Protein AF-0000000082836241 (afdb_homodimer)

Organism: NCBI:txid1287738

Foldseek 3Di:
DPPPDAAFEAEEEECDCPFPLNVLLQVLLQVQQVVVRYHYDDDNCVDPVCLVVPQVSLGQEYEHEADPPPPSSVVSRLVSVHHYEYEADDDPDDSWEYEYAQLLVLLLVVLVVCVVVPWQEEEEEFEPGPSRVSSVVSNVVNNVVSNGHHPYYFYQPDQRALVSLLVRLVVRVVSVDQGQEYEYAELSNQLSNCVVCVVVVHDFNVRYAYEYEYQCPCQVSDVQGHWYKYHDSSVSSNVSSVVSVCVSVVVDGIYHYHYGDIDTDDTRRD/DPPPDAAFEAEEAECDCPFPLNVLLQVLLQVQQVVVRYHYDDDNCVDPVCLVVVQVSLGQEYEHEADPPPPSSVVSRLVSVHHYEYEADDDPDDSWEYEYAQLLVLLLVVLVVCVVVPWQEEEEEFEPGPSRVSSLVSNVVNNVVSNGHHPYYFYQPDQRALVSLLVRLVVRVVSVDQGQEYEYEELSNQLSNCVVCVVVVHDFNVRYAYEYEYQCPDQQSDVQGHWYKYHDSSVSSNVSSVVSVCVSVVVDGIYHYHYGDIDTDDTRRD

Nearest PDB structures (foldseek):
  1efa-assembly2_C  TM=8.550E-01  e=1.104E-16  Escherichia coli
  1efa-assembly1_B  TM=8.455E-01  e=3.566E-16  Escherichia coli
  2pe5-assembly2_C-2  TM=8.543E-01  e=1.545E-15  Escherichia coli
  4rk1-assembly1_A  TM=8.478E-01  e=1.638E-15  Enterococcus faecium DO
  2o20-assembly3_E  TM=8.228E-01  e=1.545E-15  Lactococcus lactis

Solvent-accessible surface area (backbone atoms only — not comparable to full-atom values): 26928 Å² total; per-residue (Å²): 125,87,74,70,77,64,52,42,42,24,38,37,37,38,91,53,53,47,42,63,48,50,11,31,14,48,41,33,17,24,58,56,29,33,88,78,38,32,30,32,35,36,33,58,52,78,39,74,88,44,50,76,43,50,65,66,53,58,43,65,28,35,44,30,50,43,73,74,74,52,64,67,58,41,51,56,56,58,68,63,74,50,56,36,41,37,22,50,45,79,61,97,73,71,92,34,23,39,42,24,42,63,34,33,56,54,14,29,50,52,28,52,49,37,52,75,72,66,49,49,32,29,31,38,41,29,38,64,44,76,56,29,41,34,19,49,50,21,20,54,56,38,23,55,77,72,69,36,41,75,70,44,81,39,76,27,75,62,62,88,42,41,46,38,14,36,52,41,44,51,53,52,57,67,65,71,61,80,54,44,28,34,42,18,55,28,47,46,36,31,50,19,37,54,52,52,33,48,76,67,72,40,45,69,29,85,57,35,18,41,36,26,23,27,41,78,69,68,41,46,70,33,89,77,24,35,16,24,35,29,37,54,26,38,56,52,14,34,51,49,25,49,50,52,51,31,41,75,70,65,75,37,71,84,54,44,78,44,71,54,72,72,47,76,45,85,41,48,16,88,126,86,73,70,77,62,51,41,41,26,37,37,38,38,91,52,52,47,42,64,48,49,12,31,15,49,41,32,16,23,59,55,29,33,87,77,40,31,30,31,36,37,34,57,50,77,38,73,89,42,50,77,43,51,65,65,54,58,43,67,28,34,44,30,50,42,71,75,75,52,64,67,58,41,51,57,57,57,72,63,74,49,57,35,39,39,21,51,45,79,61,98,73,71,91,32,24,39,44,25,41,64,34,33,55,53,14,30,50,52,31,50,51,38,53,75,72,64,47,48,32,28,31,38,41,30,38,66,44,75,58,28,41,33,19,48,51,20,21,55,55,38,22,54,75,71,68,35,42,76,70,43,78,39,76,29,76,62,63,87,42,40,48,40,15,36,52,40,42,51,54,51,58,67,65,72,62,80,52,44,29,35,42,19,56,28,46,45,37,32,51,19,38,54,53,51,32,47,76,67,72,40,46,70,29,85,56,34,18,40,36,27,22,32,42,76,68,69,48,50,69,34,92,78,25,36,16,26,35,29,34,49,25,39,56,52,14,34,51,50,26,49,48,50,50,32,41,75,69,64,76,36,71,85,55,45,77,45,71,54,72,70,47,77,43,86,42,48,17,88

Secondary structure (DSSP, 8-state):
----PPPEEEEEE-S-SSSHHHHHHHHHHHHHHGGGTEEEEES-TTSGGGGGGHHHH--SEEEEES----HHHHHHHHHT-S-EEEEES--SS-SSEEEEE-HHHHHHHHHHHHHHHT--EEEEEEESSHHHHHHHHHHHHHHHHTT-EEEEEEEES--SSHHHHHHHHHHHHHT----SEEEESSHHHHHHHHHHHHHTTPPTTTT-EEEEEESBS--TTSTT--EEEE-BHHHHHHHHHHHHHHHHTTSS-TT-EEEEPPEEE--TT-/----PPPEEEEEE-S-SSSHHHHHHHHHHHHHHGGGTEEEEES-TTSGGGGGGHHHH--SEEEEES----HHHHHHHHHT-S-EEEEES--SS-SSEEEEE-HHHHHHHHHHHHHHHT--EEEEEEESSHHHHHHHHHHHHHHHHTT-EEEEEEEES--SSHHHHHHHHHHHHHT----SEEEESSHHHHHHHHHHHHHTTPPTTTT-EEEEEESBS--TTSTT--EEEE-BHHHHHHHHHHHHHHHHTTSS-TT-EEEEPPEEE--TT-

pLDDT: mean 90.26, std 10.08, range [40.22, 98.69]

Sequence (540 aa):
MSTQPLPRPIALIAPRLDAGPAARAVQACAERLAPAGYYLAAAPWRDAALLPLLTPLAPAAALVIGPLDDPQLRAAVAALEIPVVETWSPPAAPLDSLITVDNAEAGRQAARHFAEKGHARIACVSADTPWERARREGFIGSAAALGLDLVADIVQPEAQQLNDGRMAFLRLLATNTIFDAVFCTSDVLAAATVSEAHNRDLQVPQDLAVLGFTEDGSAPQWVQGLTTLGLDAAELGRRAGQLLLDRLDGEQPAGTRLTLDIVFDARLSTMSTQPLPRPIALIAPRLDAGPAARAVQACAERLAPAGYYLAAAPWRDAALLPLLTPLAPAAALVIGPLDDPQLRAAVAALEIPVVETWSPPAAPLDSLITVDNAEAGRQAARHFAEKGHARIACVSADTPWERARREGFIGSAAALGLDLVADIVQPEAQQLNDGRMAFLRLLATNTIFDAVFCTSDVLAAATVSEAHNRDLQVPQDLAVLGFTEDGSAPQWVQGLTTLGLDAAELGRRAGQLLLDRLDGEQPAGTRLTLDIVFDARLST

InterPro domains:
  IPR028082 Periplasmic binding protein-like I [SSF53822] (10-260)
  IPR046335 Transcriptional regulator LacI/GalR-like, sensor domain [PF13377] (111-260)

Structure (mmCIF, N/CA/C/O backbone):
data_AF-0000000082836241-model_v1
#
loop_
_entity.id
_entity.type
_entity.pdbx_description
1 polymer 'HTH-type transcriptional repressor PurR'
#
loop_
_atom_site.group_PDB
_atom_site.id
_atom_site.type_symbol
_atom_site.label_atom_id
_atom_site.label_alt_id
_atom_site.label_comp_id
_atom_site.label_asym_id
_atom_site.label_entity_id
_atom_site.label_seq_id
_atom_site.pdbx_PDB_ins_code
_atom_site.Cartn_x
_atom_site.Cartn_y
_atom_site.Cartn_z
_atom_site.occupancy
_atom_site.B_iso_or_equiv
_atom_site.auth_seq_id
_atom_site.auth_comp_id
_atom_site.auth_asym_id
_atom_site.auth_atom_id
_atom_site.pdbx_PDB_model_num
ATOM 1 N N . MET A 1 1 ? 4.219 42.312 -0.142 1 40.22 1 MET A N 1
ATOM 2 C CA . MET A 1 1 ? 4.68 40.969 0.185 1 40.22 1 MET A CA 1
ATOM 3 C C . MET A 1 1 ? 3.57 39.969 -0.046 1 40.22 1 MET A C 1
ATOM 5 O O . MET A 1 1 ? 2.539 40 0.626 1 40.22 1 MET A O 1
ATOM 9 N N . SER A 1 2 ? 3.25 39.562 -1.221 1 45.84 2 SER A N 1
ATOM 10 C CA . SER A 1 2 ? 2.082 38.75 -1.555 1 45.84 2 SER A CA 1
ATOM 11 C C . SER A 1 2 ? 1.945 37.562 -0.613 1 45.84 2 SER A C 1
ATOM 13 O O . SER A 1 2 ? 2.834 36.688 -0.547 1 45.84 2 SER A O 1
ATOM 15 N N . THR A 1 3 ? 1.389 37.688 0.482 1 52.72 3 THR A N 1
ATOM 16 C CA . THR A 1 3 ? 1.298 36.781 1.611 1 52.72 3 THR A CA 1
ATOM 17 C C . THR A 1 3 ? 0.789 35.406 1.158 1 52.72 3 THR A C 1
ATOM 19 O O . THR A 1 3 ? -0.332 35.281 0.657 1 52.72 3 THR A O 1
ATOM 22 N N . GLN A 1 4 ? 1.6 34.594 0.616 1 60.44 4 GLN A N 1
ATOM 23 C CA . GLN A 1 4 ? 1.17 33.25 0.219 1 60.44 4 GLN A CA 1
ATOM 24 C C . GLN A 1 4 ? 0.345 32.594 1.319 1 60.44 4 GLN A C 1
ATOM 26 O O . GLN A 1 4 ? 0.686 32.688 2.5 1 60.44 4 GLN A O 1
ATOM 31 N N . PRO A 1 5 ? -0.869 32.281 0.927 1 75.31 5 PRO A N 1
ATOM 32 C CA . PRO A 1 5 ? -1.75 31.672 1.931 1 75.31 5 PRO A CA 1
ATOM 33 C C . PRO A 1 5 ? -1.101 30.5 2.654 1 75.31 5 PRO A C 1
ATOM 35 O O . PRO A 1 5 ? -0.256 29.797 2.08 1 75.31 5 PRO A O 1
ATOM 38 N N . LEU A 1 6 ? -1.219 30.438 3.963 1 89.81 6 LEU A N 1
ATOM 39 C CA . LEU A 1 6 ? -0.736 29.359 4.824 1 89.81 6 LEU A CA 1
ATOM 40 C C . LEU A 1 6 ? -1.425 28.047 4.488 1 89.81 6 LEU A C 1
ATOM 42 O O . LEU A 1 6 ? -2.646 28 4.332 1 89.81 6 LEU A O 1
ATOM 46 N N . PRO A 1 7 ? -0.619 27.062 4.18 1 95.44 7 PRO A N 1
ATOM 47 C CA . PRO A 1 7 ? -1.262 25.766 3.963 1 95.44 7 PRO A CA 1
ATOM 48 C C . PRO A 1 7 ? -2.094 25.312 5.16 1 95.44 7 PRO A C 1
ATOM 50 O O . PRO A 1 7 ? -1.736 25.594 6.305 1 95.44 7 PRO A O 1
ATOM 53 N N . ARG A 1 8 ? -3.221 24.719 4.938 1 97.12 8 ARG A N 1
ATOM 54 C CA . ARG A 1 8 ? -4.141 24.312 5.992 1 97.12 8 ARG A CA 1
ATOM 55 C C . ARG A 1 8 ? -4.312 22.797 6.004 1 97.12 8 ARG A C 1
ATOM 57 O O . ARG A 1 8 ? -4.32 22.156 4.949 1 97.12 8 ARG A O 1
ATOM 64 N N . PRO A 1 9 ? -4.5 22.219 7.148 1 98 9 PRO A N 1
ATOM 65 C CA . PRO A 1 9 ? -4.602 20.766 7.266 1 98 9 PRO A CA 1
ATOM 66 C C . PRO A 1 9 ? -6.02 20.25 7.016 1 98 9 PRO A C 1
ATOM 68 O O . PRO A 1 9 ? -6.992 20.922 7.383 1 98 9 PRO A O 1
ATOM 71 N N . ILE A 1 10 ? -6.113 19.172 6.395 1 98.69 10 ILE A N 1
ATOM 72 C CA . ILE A 1 10 ? -7.289 18.297 6.367 1 98.69 10 ILE A CA 1
ATOM 73 C C . ILE A 1 10 ? -7.02 17.047 7.188 1 98.69 10 ILE A C 1
ATOM 75 O O . ILE A 1 10 ? -6.051 16.328 6.93 1 98.69 10 ILE A O 1
ATOM 79 N N . ALA A 1 11 ? -7.84 16.797 8.211 1 98.31 11 ALA A N 1
ATOM 80 C CA . ALA A 1 11 ? -7.637 15.617 9.039 1 98.31 11 ALA A CA 1
ATOM 81 C C . ALA A 1 11 ? -7.879 14.344 8.234 1 98.31 11 ALA A C 1
ATOM 83 O O . ALA A 1 11 ? -8.945 14.172 7.633 1 98.31 11 ALA A O 1
ATOM 84 N N . LEU A 1 12 ? -6.906 13.477 8.18 1 97.88 12 LEU A N 1
ATOM 85 C CA . LEU A 1 12 ? -7.035 12.18 7.527 1 97.88 12 LEU A CA 1
ATOM 86 C C . LEU A 1 12 ? -7.363 11.094 8.547 1 97.88 12 LEU A C 1
ATOM 88 O O . LEU A 1 12 ? -6.484 10.648 9.289 1 97.88 12 LEU A O 1
ATOM 92 N N . ILE A 1 13 ? -8.57 10.656 8.562 1 96.06 13 ILE A N 1
ATOM 93 C CA . ILE A 1 13 ? -9.031 9.648 9.508 1 96.06 13 ILE A CA 1
ATOM 94 C C . ILE A 1 13 ? -9.188 8.305 8.797 1 96.06 13 ILE A C 1
ATOM 96 O O . ILE A 1 13 ? -10.094 8.141 7.973 1 96.06 13 ILE A O 1
ATOM 100 N N . ALA A 1 14 ? -8.328 7.406 9.086 1 92.5 14 ALA A N 1
ATOM 101 C CA . ALA A 1 14 ? -8.312 6.09 8.453 1 92.5 14 ALA A CA 1
ATOM 102 C C . ALA A 1 14 ? -7.895 5.012 9.445 1 92.5 14 ALA A C 1
ATOM 104 O O . ALA A 1 14 ? -7.117 5.27 10.367 1 92.5 14 ALA A O 1
ATOM 105 N N . PRO A 1 15 ? -8.445 3.787 9.273 1 86.81 15 PRO A N 1
ATOM 106 C CA . PRO A 1 15 ? -7.969 2.703 10.133 1 86.81 15 PRO A CA 1
ATOM 107 C C . PRO A 1 15 ? -6.492 2.383 9.93 1 86.81 15 PRO A C 1
ATOM 109 O O . PRO A 1 15 ? -5.781 2.086 10.891 1 86.81 15 PRO A O 1
ATOM 112 N N . ARG A 1 16 ? -6.109 2.357 8.656 1 85.12 16 ARG A N 1
ATOM 113 C CA . ARG A 1 16 ? -4.723 2.098 8.273 1 85.12 16 ARG A CA 1
ATOM 114 C C . ARG A 1 16 ? -4.332 2.91 7.043 1 85.12 16 ARG A C 1
ATOM 116 O O . ARG A 1 16 ? -5.129 3.055 6.113 1 85.12 16 ARG A O 1
ATOM 123 N N . LEU A 1 17 ? -3.158 3.395 7.129 1 86.38 17 LEU A N 1
ATOM 124 C CA . LEU A 1 17 ? -2.656 4.176 6.004 1 86.38 17 LEU A CA 1
ATOM 125 C C . LEU A 1 17 ? -1.942 3.281 4.996 1 86.38 17 LEU A C 1
ATOM 127 O O . LEU A 1 17 ? -1.737 3.674 3.846 1 86.38 17 LEU A O 1
ATOM 131 N N . ASP A 1 18 ? -1.584 2.068 5.422 1 83.56 18 ASP A N 1
ATOM 132 C CA . ASP A 1 18 ? -0.726 1.239 4.582 1 83.56 18 ASP A CA 1
ATOM 133 C C . ASP A 1 18 ? -1.535 0.159 3.865 1 83.56 18 ASP A C 1
ATOM 135 O O . ASP A 1 18 ? -0.96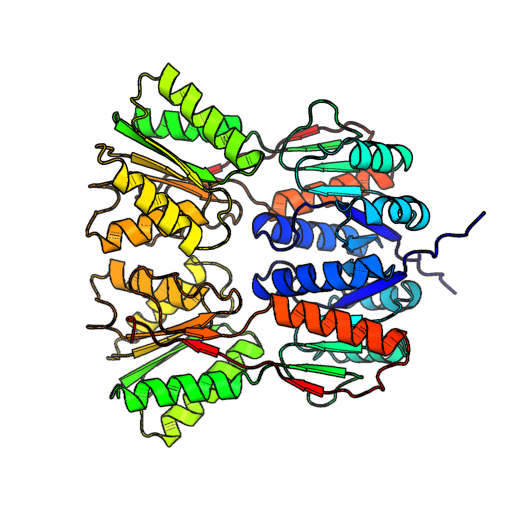6 -0.743 3.248 1 83.56 18 ASP A O 1
ATOM 139 N N . ALA A 1 19 ? -2.855 0.246 4.012 1 81.56 19 ALA A N 1
ATOM 140 C CA . ALA A 1 19 ? -3.68 -0.597 3.15 1 81.56 19 ALA A CA 1
ATOM 141 C C . ALA A 1 19 ? -3.631 -0.116 1.702 1 81.56 19 ALA A C 1
ATOM 143 O O . ALA A 1 19 ? -3.721 1.085 1.438 1 81.56 19 ALA A O 1
ATOM 144 N N . GLY A 1 20 ? -3.473 -0.975 0.785 1 80.88 20 GLY A N 1
ATOM 145 C CA . GLY A 1 20 ? -3.27 -0.642 -0.616 1 80.88 20 GLY A CA 1
ATOM 146 C C . GLY A 1 20 ? -4.285 0.353 -1.146 1 80.88 20 GLY A C 1
ATOM 147 O O . GLY A 1 20 ? -3.918 1.445 -1.586 1 80.88 20 GLY A O 1
ATOM 148 N N . PRO A 1 21 ? -5.555 -0.024 -1.082 1 83.81 21 PRO A N 1
ATOM 149 C CA . PRO A 1 21 ? -6.57 0.882 -1.617 1 83.81 21 PRO A CA 1
ATOM 150 C C . PRO A 1 21 ? -6.629 2.213 -0.871 1 83.81 21 PRO A C 1
ATOM 152 O O . PRO A 1 21 ? -6.844 3.26 -1.485 1 83.81 21 PRO A O 1
ATOM 155 N N . ALA A 1 22 ? -6.457 2.217 0.376 1 87.69 22 ALA A N 1
ATOM 156 C CA . ALA A 1 22 ? -6.465 3.445 1.166 1 87.69 22 ALA A CA 1
ATOM 157 C C . ALA A 1 22 ? -5.316 4.363 0.76 1 87.69 22 ALA A C 1
ATOM 159 O O . ALA A 1 22 ? -5.512 5.566 0.578 1 87.69 22 ALA A O 1
ATOM 160 N N . ALA A 1 23 ? -4.172 3.762 0.657 1 90.25 23 ALA A N 1
ATOM 161 C CA . ALA A 1 23 ? -2.998 4.547 0.283 1 90.25 23 ALA A CA 1
ATOM 162 C C . ALA A 1 23 ? -3.174 5.176 -1.097 1 90.25 23 ALA A C 1
ATOM 164 O O . ALA A 1 23 ? -2.766 6.316 -1.324 1 90.25 23 ALA A O 1
ATOM 165 N N . ARG A 1 24 ? -3.783 4.457 -1.981 1 89.75 24 ARG A N 1
ATOM 166 C CA . ARG A 1 24 ? -4.027 4.969 -3.326 1 89.75 24 ARG A CA 1
ATOM 167 C C . ARG A 1 24 ? -5.008 6.133 -3.299 1 89.75 24 ARG A C 1
ATOM 169 O O . ARG A 1 24 ? -4.812 7.133 -3.992 1 89.75 24 ARG A O 1
ATOM 176 N N . ALA A 1 25 ? -6.035 5.949 -2.559 1 94 25 ALA A N 1
ATOM 177 C CA . ALA A 1 25 ? -7.02 7.023 -2.414 1 94 25 ALA A CA 1
ATOM 178 C C . ALA A 1 25 ? -6.391 8.266 -1.784 1 94 25 ALA A C 1
ATOM 180 O O . ALA A 1 25 ? -6.641 9.383 -2.227 1 94 25 ALA A O 1
ATOM 181 N N . VAL A 1 26 ? -5.586 8.039 -0.804 1 95.56 26 VAL A N 1
ATOM 182 C CA . VAL A 1 26 ? -4.941 9.125 -0.075 1 95.56 26 VAL A CA 1
ATOM 183 C C . VAL A 1 26 ? -3.994 9.883 -1.005 1 95.56 26 VAL A C 1
ATOM 185 O O . VAL A 1 26 ? -3.982 11.117 -1.021 1 95.56 26 VAL A O 1
ATOM 188 N N . GLN A 1 27 ? -3.24 9.125 -1.749 1 94.94 27 GLN A N 1
ATOM 189 C CA . GLN A 1 27 ? -2.326 9.742 -2.705 1 94.94 27 GLN A CA 1
ATOM 190 C C . GLN A 1 27 ? -3.076 10.641 -3.684 1 94.94 27 GLN A C 1
ATOM 192 O O . GLN A 1 27 ? -2.701 11.797 -3.885 1 94.94 27 GLN A O 1
ATOM 197 N N . ALA A 1 28 ? -4.074 10.141 -4.27 1 96.06 28 ALA A N 1
ATOM 198 C CA . ALA A 1 28 ? -4.844 10.875 -5.27 1 96.06 28 ALA A CA 1
ATOM 199 C C . ALA A 1 28 ? -5.535 12.086 -4.648 1 96.06 28 ALA A C 1
ATOM 201 O O . ALA A 1 28 ? -5.586 13.156 -5.254 1 96.06 28 ALA A O 1
ATOM 202 N N . CYS A 1 29 ? -6.03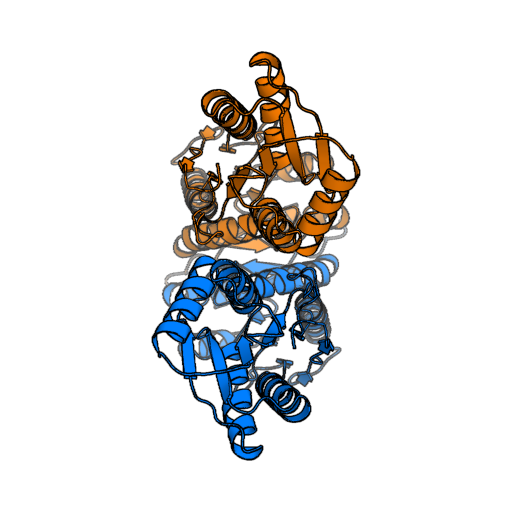1 11.914 -3.477 1 97.69 29 CYS A N 1
ATOM 203 C CA . CYS A 1 29 ? -6.688 13.008 -2.771 1 97.69 29 CYS A CA 1
ATOM 204 C C . CYS A 1 29 ? -5.699 14.133 -2.471 1 97.69 29 CYS A C 1
ATOM 206 O O . CYS A 1 29 ? -6.004 15.305 -2.691 1 97.69 29 CYS A O 1
ATOM 208 N N . ALA A 1 30 ? -4.543 13.766 -1.955 1 97.38 30 ALA A N 1
ATOM 209 C CA . ALA A 1 30 ? -3.508 14.742 -1.639 1 97.38 30 ALA A CA 1
ATOM 210 C C . ALA A 1 30 ? -3.115 15.547 -2.877 1 97.38 30 ALA A C 1
ATOM 212 O O . ALA A 1 30 ? -2.943 16.766 -2.807 1 97.38 30 ALA A O 1
ATOM 213 N N . GLU A 1 31 ? -3.002 14.875 -3.967 1 96.75 31 GLU A N 1
ATOM 214 C CA . GLU A 1 31 ? -2.633 15.523 -5.219 1 96.75 31 GLU A CA 1
ATOM 215 C C . GLU A 1 31 ? -3.695 16.531 -5.652 1 96.75 31 GLU A C 1
ATOM 217 O O . GLU A 1 31 ? -3.371 17.594 -6.195 1 96.75 31 GLU A O 1
ATOM 222 N N . ARG A 1 32 ? -4.875 16.172 -5.375 1 97.31 32 ARG A N 1
ATOM 223 C CA . ARG A 1 32 ? -5.98 17.047 -5.758 1 97.31 32 ARG A CA 1
ATOM 224 C C . ARG A 1 32 ? -6.059 18.266 -4.84 1 97.31 32 ARG A C 1
ATOM 226 O O . ARG A 1 32 ? -6.406 19.359 -5.277 1 97.31 32 ARG A O 1
ATOM 233 N N . LEU A 1 33 ? -5.734 18.156 -3.623 1 97.56 33 LEU A N 1
ATOM 234 C CA . LEU A 1 33 ? -5.93 19.172 -2.596 1 97.56 33 LEU A CA 1
ATOM 235 C C . LEU A 1 33 ? -4.766 20.156 -2.582 1 97.56 33 LEU A C 1
ATOM 237 O O . LEU A 1 33 ? -4.949 21.344 -2.271 1 97.56 33 LEU A O 1
ATOM 241 N N . ALA A 1 34 ? -3.617 19.719 -2.969 1 95.88 34 ALA A N 1
ATOM 242 C CA . ALA A 1 34 ? -2.363 20.422 -2.713 1 95.88 34 ALA A CA 1
ATOM 243 C C . ALA A 1 34 ? -2.332 21.766 -3.434 1 95.88 34 ALA A C 1
ATOM 245 O O . ALA A 1 34 ? -1.993 22.781 -2.834 1 95.88 34 ALA A O 1
ATOM 246 N N . PRO A 1 35 ? -2.713 21.812 -4.742 1 93.81 35 PRO A N 1
ATOM 247 C CA . PRO A 1 35 ? -2.678 23.109 -5.445 1 93.81 35 PRO A CA 1
ATOM 248 C C . PRO A 1 35 ? -3.576 24.156 -4.797 1 93.81 35 PRO A C 1
ATOM 250 O O . PRO A 1 35 ? -3.373 25.359 -5 1 93.81 35 PRO A O 1
ATOM 253 N N . ALA A 1 36 ? -4.551 23.719 -4.02 1 95.56 36 ALA A N 1
ATOM 254 C CA . ALA A 1 36 ? -5.48 24.641 -3.371 1 95.56 36 ALA A CA 1
ATOM 255 C C . ALA A 1 36 ? -4.98 25.031 -1.986 1 95.56 36 ALA A C 1
ATOM 257 O O . ALA A 1 36 ? -5.672 25.75 -1.249 1 95.56 36 ALA A O 1
ATOM 258 N N . GLY A 1 37 ? -3.797 24.547 -1.619 1 95.94 37 GLY A N 1
ATOM 259 C CA . GLY A 1 37 ? -3.16 24.969 -0.386 1 95.94 37 GLY A CA 1
ATOM 260 C C . GLY A 1 37 ? -3.508 24.094 0.804 1 95.94 37 GLY A C 1
ATOM 261 O O . GLY A 1 37 ? -3.369 24.531 1.953 1 95.94 37 GLY A O 1
ATOM 262 N N . TYR A 1 38 ? -4 22.875 0.563 1 97.56 38 TYR A N 1
ATOM 263 C CA . TYR A 1 38 ? -4.344 21.953 1.641 1 97.56 38 TYR A CA 1
ATOM 264 C C . TYR A 1 38 ? -3.404 20.75 1.653 1 97.56 38 TYR A C 1
ATOM 266 O O . TYR A 1 38 ? -2.883 20.359 0.609 1 97.56 38 TYR A O 1
ATOM 274 N N . TYR A 1 39 ? -3.145 20.234 2.795 1 97.88 39 TYR A N 1
ATOM 275 C CA . TYR A 1 39 ? -2.398 19 2.971 1 97.88 39 TYR A CA 1
ATOM 276 C C . TYR A 1 39 ? -3.131 18.047 3.914 1 97.88 39 TYR A C 1
ATOM 278 O O . TYR A 1 39 ? -4.016 18.469 4.66 1 97.88 39 TYR A O 1
ATOM 286 N N . LEU A 1 40 ? -2.809 16.781 3.816 1 98.38 40 LEU A N 1
ATOM 287 C CA . LEU A 1 40 ? -3.438 15.789 4.684 1 98.38 40 LEU A CA 1
ATOM 288 C C . LEU A 1 40 ? -2.637 15.602 5.969 1 98.38 40 LEU A C 1
ATOM 290 O O . LEU A 1 40 ? -1.438 15.32 5.922 1 98.38 40 LEU A O 1
ATOM 294 N N . ALA A 1 41 ? -3.326 15.844 7.09 1 98.31 41 ALA A N 1
ATOM 295 C CA . ALA A 1 41 ? -2.729 15.594 8.398 1 98.31 41 ALA A CA 1
ATOM 296 C C . ALA A 1 41 ? -2.91 14.141 8.82 1 98.31 41 ALA A C 1
ATOM 298 O O . ALA A 1 41 ? -3.971 13.758 9.32 1 98.31 41 ALA A O 1
ATOM 299 N N . ALA A 1 42 ? -1.855 13.375 8.641 1 97.12 42 ALA A N 1
ATOM 300 C CA . ALA A 1 42 ? -1.918 11.938 8.875 1 97.12 42 ALA A CA 1
ATOM 301 C C . ALA A 1 42 ? -1.43 11.586 10.281 1 97.12 42 ALA A C 1
ATOM 303 O O . ALA A 1 42 ? -0.278 11.852 10.625 1 97.12 42 ALA A O 1
ATOM 304 N N . ALA A 1 43 ? -2.236 10.969 11.062 1 94.5 43 ALA A N 1
ATOM 305 C CA . ALA A 1 43 ? -2.002 10.422 12.391 1 94.5 43 ALA A CA 1
ATOM 306 C C . ALA A 1 43 ? -3.023 9.336 12.719 1 94.5 43 ALA A C 1
ATOM 308 O O . ALA A 1 43 ? -4.031 9.188 12.023 1 94.5 43 ALA A O 1
ATOM 309 N N . PRO A 1 44 ? -2.699 8.5 13.633 1 92.94 44 PRO A N 1
ATOM 310 C CA . PRO A 1 44 ? -3.693 7.5 14.031 1 92.94 44 PRO A CA 1
ATOM 311 C C . PRO A 1 44 ? -4.84 8.094 14.844 1 92.94 44 PRO A C 1
ATOM 313 O O . PRO A 1 44 ? -5.039 7.715 16 1 92.94 44 PRO A O 1
ATOM 316 N N . TRP A 1 45 ? -5.66 8.852 14.195 1 91.81 45 TRP A N 1
ATOM 317 C CA . TRP A 1 45 ? -6.699 9.641 14.844 1 91.81 45 TRP A CA 1
ATOM 318 C C . TRP A 1 45 ? -7.754 8.734 15.477 1 91.81 45 TRP A C 1
ATOM 320 O O . TRP A 1 45 ? -8.547 9.18 16.312 1 91.81 45 TRP A O 1
ATOM 330 N N . ARG A 1 46 ? -7.719 7.484 15.086 1 89.69 46 ARG A N 1
ATOM 331 C CA . ARG A 1 46 ? -8.703 6.547 15.617 1 89.69 46 ARG A CA 1
ATOM 332 C C . ARG A 1 46 ? -8.312 6.094 17.031 1 89.69 46 ARG A C 1
ATOM 334 O O . ARG A 1 46 ? -9.125 5.496 17.734 1 89.69 46 ARG A O 1
ATOM 341 N N . ASP A 1 47 ? -7.125 6.418 17.359 1 89.25 47 ASP A N 1
ATOM 342 C CA . ASP A 1 47 ? -6.707 6.188 18.734 1 89.25 47 ASP A CA 1
ATOM 343 C C . ASP A 1 47 ? -7.355 7.199 19.688 1 89.25 47 ASP A C 1
ATOM 345 O O . ASP A 1 47 ? -7.145 8.406 19.547 1 89.25 47 ASP A O 1
ATOM 349 N N . ALA A 1 48 ? -8.008 6.711 20.688 1 89.44 48 ALA A N 1
ATOM 350 C CA . ALA A 1 48 ? -8.734 7.547 21.641 1 89.44 48 ALA A CA 1
ATOM 351 C C . ALA A 1 48 ? -7.801 8.539 22.328 1 89.44 48 ALA A C 1
ATOM 353 O O . ALA A 1 48 ? -8.203 9.664 22.641 1 89.44 48 ALA A O 1
ATOM 354 N N . ALA A 1 49 ? -6.641 8.141 22.469 1 90.19 49 ALA A N 1
ATOM 355 C CA . ALA A 1 49 ? -5.668 8.977 23.172 1 90.19 49 ALA A CA 1
ATOM 356 C C . ALA A 1 49 ? -5.328 10.227 22.359 1 90.19 49 ALA A C 1
ATOM 358 O O . ALA A 1 49 ? -4.785 11.195 22.906 1 90.19 49 ALA A O 1
ATOM 359 N N . LEU A 1 50 ? -5.652 10.227 21.094 1 92.38 50 LEU A N 1
ATOM 360 C CA . LEU A 1 50 ? -5.266 11.328 20.219 1 92.38 50 LEU A CA 1
ATOM 361 C C . LEU A 1 50 ? -6.453 12.25 19.938 1 92.38 50 LEU A C 1
ATOM 363 O O . LEU A 1 50 ? -6.289 13.336 19.375 1 92.38 50 LEU A O 1
ATOM 367 N N . LEU A 1 51 ? -7.621 11.875 20.391 1 91.06 51 LEU A N 1
ATOM 368 C CA . LEU A 1 51 ? -8.852 12.602 20.078 1 91.06 51 LEU A CA 1
ATOM 369 C C . LEU A 1 51 ? -8.766 14.047 20.562 1 91.06 51 LEU A C 1
ATOM 371 O O . LEU A 1 51 ? -9.188 14.969 19.859 1 91.06 51 LEU A O 1
ATOM 375 N N . PRO A 1 52 ? -8.125 14.258 21.703 1 91.06 52 PRO A N 1
ATOM 376 C CA . PRO A 1 52 ? -8.047 15.633 22.203 1 91.06 52 PRO A CA 1
ATOM 377 C C . PRO A 1 52 ? -7.211 16.547 21.312 1 91.06 52 PRO A C 1
ATOM 379 O O . PRO A 1 52 ? -7.297 17.766 21.406 1 91.06 52 PRO A O 1
ATOM 382 N N . LEU A 1 53 ? -6.449 15.984 20.422 1 93.19 53 LEU A N 1
ATOM 383 C CA . LEU A 1 53 ? -5.562 16.766 19.562 1 93.19 53 LEU A CA 1
ATOM 384 C C . LEU A 1 53 ? -6.297 17.266 18.328 1 93.19 53 LEU A C 1
ATOM 386 O O . LEU A 1 53 ? -5.805 18.141 17.609 1 93.19 53 LEU A O 1
ATOM 390 N N . LEU A 1 54 ? -7.438 16.766 18.062 1 94.06 54 LEU A N 1
ATOM 391 C CA . LEU A 1 54 ? -8.148 17.094 16.828 1 94.06 54 LEU A CA 1
ATOM 392 C C . LEU A 1 54 ? -8.617 18.547 16.844 1 94.06 54 LEU A C 1
ATOM 394 O O . LEU A 1 54 ? -8.492 19.266 15.844 1 94.06 54 LEU A O 1
ATOM 398 N N . THR A 1 55 ? -9.117 18.969 17.969 1 93.69 55 THR A N 1
ATOM 399 C CA . THR A 1 55 ? -9.641 20.312 18.078 1 93.69 55 THR A CA 1
ATOM 400 C C . THR A 1 55 ? -8.523 21.344 17.922 1 93.69 55 THR A C 1
ATOM 402 O O . THR A 1 55 ? -8.594 22.234 17.078 1 93.69 55 THR A O 1
ATOM 405 N N . PRO A 1 56 ? -7.441 21.141 18.719 1 94.94 56 PRO A N 1
ATOM 406 C CA . PRO A 1 56 ? -6.344 22.094 18.547 1 94.94 56 PRO A CA 1
ATOM 407 C C . PRO A 1 56 ? -5.727 22.062 17.156 1 94.94 56 PRO A C 1
ATOM 409 O O . PRO A 1 56 ? -5.156 23.047 16.688 1 94.94 56 PRO A O 1
ATOM 412 N N . LEU A 1 57 ? -5.746 20.938 16.438 1 95.12 57 LEU A N 1
ATOM 413 C CA . LEU A 1 57 ? -5.273 20.844 15.07 1 95.12 57 LEU A CA 1
ATOM 414 C C . LEU A 1 57 ? -6.016 21.844 14.172 1 95.12 57 LEU A C 1
ATOM 416 O O . LEU A 1 57 ? -5.441 22.359 13.219 1 95.12 57 LEU A O 1
ATOM 420 N N . ALA A 1 58 ? -7.266 22.078 14.492 1 95.81 58 ALA A N 1
ATOM 421 C CA . ALA A 1 58 ? -8.133 22.984 13.758 1 95.81 58 ALA A CA 1
ATOM 422 C C . ALA A 1 58 ? -8.109 22.688 12.266 1 95.81 58 ALA A C 1
ATOM 424 O O . ALA A 1 58 ? -7.859 23.578 11.445 1 95.81 58 ALA A O 1
ATOM 425 N N . PRO A 1 59 ? -8.43 21.453 11.883 1 98.06 59 PRO A N 1
ATOM 426 C CA . PRO A 1 59 ? -8.43 21.141 10.453 1 98.06 59 PRO A CA 1
ATOM 427 C C . PRO A 1 59 ? -9.523 21.875 9.688 1 98.06 59 PRO A C 1
ATOM 429 O O . PRO A 1 59 ? -10.586 22.156 10.242 1 98.06 59 PRO A O 1
ATOM 432 N N . ALA A 1 60 ? -9.211 22.188 8.422 1 98.12 60 ALA A N 1
ATOM 433 C CA . ALA A 1 60 ? -10.195 22.844 7.57 1 98.12 60 ALA A CA 1
ATOM 434 C C . ALA A 1 60 ? -11.336 21.906 7.215 1 98.12 60 ALA A C 1
ATOM 436 O O . ALA A 1 60 ? -12.469 22.344 6.977 1 98.12 60 ALA A O 1
ATOM 437 N N . ALA A 1 61 ? -11.07 20.688 7.113 1 98.62 61 ALA A N 1
ATOM 438 C CA . ALA A 1 61 ? -12 19.609 6.766 1 98.62 61 ALA A CA 1
ATOM 439 C C . ALA A 1 61 ? -11.469 18.25 7.23 1 98.62 61 ALA A C 1
ATOM 441 O O . ALA A 1 61 ? -10.383 18.172 7.812 1 98.62 61 ALA A O 1
ATOM 442 N N . ALA A 1 62 ? -12.281 17.219 7.027 1 98.25 62 ALA A N 1
ATOM 443 C CA . ALA A 1 62 ? -11.852 15.852 7.355 1 98.25 62 ALA A CA 1
ATOM 444 C C . ALA A 1 62 ? -12.172 14.891 6.215 1 98.25 62 ALA A C 1
ATOM 446 O O . ALA A 1 62 ? -13.25 14.961 5.625 1 98.25 62 ALA A O 1
ATOM 447 N N . LEU A 1 63 ? -11.195 14.148 5.859 1 98.19 63 LEU A N 1
ATOM 448 C CA . LEU A 1 63 ? -11.375 12.992 4.984 1 98.19 63 LEU A CA 1
ATOM 449 C C . LEU A 1 63 ? -11.422 11.703 5.797 1 98.19 63 LEU A C 1
ATOM 451 O O . LEU A 1 63 ? -10.469 11.367 6.5 1 98.19 63 LEU A O 1
ATOM 455 N N . VAL A 1 64 ? -12.484 10.969 5.68 1 96.19 64 VAL A N 1
ATOM 456 C CA . VAL A 1 64 ? -12.648 9.727 6.43 1 96.19 64 VAL A CA 1
ATOM 457 C C . VAL A 1 64 ? -12.617 8.539 5.469 1 96.19 64 VAL A C 1
ATOM 459 O O . VAL A 1 64 ? -13.453 8.43 4.574 1 96.19 64 VAL A O 1
ATOM 462 N N . ILE A 1 65 ? -11.633 7.727 5.672 1 93.06 65 ILE A N 1
ATOM 463 C CA . ILE A 1 65 ? -11.516 6.484 4.918 1 93.06 65 ILE A CA 1
ATOM 464 C C . ILE A 1 65 ? -12.102 5.332 5.73 1 93.06 65 ILE A C 1
ATOM 466 O O . ILE A 1 65 ? -11.555 4.953 6.77 1 93.06 65 ILE A O 1
ATOM 470 N N . GLY A 1 66 ? -13.141 4.691 5.242 1 86.62 66 GLY A N 1
ATOM 471 C CA . GLY A 1 66 ? -13.844 3.652 5.977 1 86.62 66 GLY A CA 1
ATOM 472 C C . GLY A 1 66 ? -14.867 4.199 6.953 1 86.62 66 GLY A C 1
ATOM 473 O O . GLY A 1 66 ? -15.164 5.395 6.949 1 86.62 66 GLY A O 1
ATOM 474 N N . PRO A 1 67 ? -15.383 3.307 7.785 1 84.94 67 PRO A N 1
ATOM 475 C CA . PRO A 1 67 ? -16.484 3.715 8.664 1 84.94 67 PRO A CA 1
ATOM 476 C C . PRO A 1 67 ? -16 4.52 9.875 1 84.94 67 PRO A C 1
ATOM 478 O O . PRO A 1 67 ? -14.914 4.262 10.398 1 84.94 67 PRO A O 1
ATOM 481 N N . LEU A 1 68 ? -16.781 5.477 10.227 1 87.94 68 LEU A N 1
ATOM 482 C CA . LEU A 1 68 ? -16.625 6.219 11.469 1 87.94 68 LEU A CA 1
ATOM 483 C C . LEU A 1 68 ? -17.531 5.668 12.555 1 87.94 68 LEU A C 1
ATOM 485 O O . LEU A 1 68 ? -18.375 6.395 13.102 1 87.94 68 LEU A O 1
ATOM 489 N N . ASP A 1 69 ? -17.266 4.441 12.945 1 82.62 69 ASP A N 1
ATOM 490 C CA . ASP A 1 69 ? -18.203 3.713 13.789 1 82.62 69 ASP A CA 1
ATOM 491 C C . ASP A 1 69 ? -17.922 3.979 15.273 1 82.62 69 ASP A C 1
ATOM 493 O O . ASP A 1 69 ? -18.812 3.795 16.109 1 82.62 69 ASP A O 1
ATOM 497 N N . ASP A 1 70 ? -16.734 4.352 15.625 1 89.19 70 ASP A N 1
ATOM 498 C CA . ASP A 1 70 ? -16.422 4.668 17.016 1 89.19 70 ASP A CA 1
ATOM 499 C C . ASP A 1 70 ? -17.156 5.93 17.469 1 89.19 70 ASP A C 1
ATOM 501 O O . ASP A 1 70 ? -16.922 7.016 16.922 1 89.19 70 ASP A O 1
ATOM 505 N N . PRO A 1 71 ? -18.031 5.75 18.453 1 92.31 71 PRO A N 1
ATOM 506 C CA . PRO A 1 71 ? -18.875 6.879 18.844 1 92.31 71 PRO A CA 1
ATOM 507 C C . PRO A 1 71 ? -18.062 8.078 19.328 1 92.31 71 PRO A C 1
ATOM 509 O O . PRO A 1 71 ? -18.438 9.227 19.078 1 92.31 71 PRO A O 1
ATOM 512 N N . GLN A 1 72 ? -17.016 7.809 20.047 1 94.12 72 GLN A N 1
ATOM 513 C CA . GLN A 1 72 ? -16.203 8.906 20.562 1 94.12 72 GLN A CA 1
ATOM 514 C C . GLN A 1 72 ? -15.523 9.664 19.422 1 94.12 72 GLN A C 1
ATOM 516 O O . GLN A 1 72 ? -15.5 10.898 19.422 1 94.12 72 GLN A O 1
ATOM 521 N N . LEU A 1 73 ? -15.016 8.945 18.516 1 93.75 73 LEU A N 1
ATOM 522 C CA . LEU A 1 73 ? -14.375 9.562 17.359 1 93.75 73 LEU A CA 1
ATOM 523 C C . LEU A 1 73 ? -15.391 10.352 16.531 1 93.75 73 LEU A C 1
ATOM 525 O O . LEU A 1 73 ? -15.109 11.469 16.109 1 93.75 73 LEU A O 1
ATOM 529 N N . ARG A 1 74 ? -16.5 9.727 16.297 1 94.69 74 ARG A N 1
ATOM 530 C CA . ARG A 1 74 ? -17.547 10.391 15.531 1 94.69 74 ARG A CA 1
ATOM 531 C C . ARG A 1 74 ? -17.953 11.703 16.188 1 94.69 74 ARG A C 1
ATOM 533 O O . ARG A 1 74 ? -18.094 12.727 15.516 1 94.69 74 ARG A O 1
ATOM 540 N N . ALA A 1 75 ? -18.141 11.68 17.484 1 94.94 75 ALA A N 1
ATOM 541 C CA . ALA A 1 75 ? -18.531 12.875 18.234 1 94.94 75 ALA A CA 1
ATOM 542 C C . ALA A 1 75 ? -17.438 13.953 18.141 1 94.94 75 ALA A C 1
ATOM 544 O O . ALA A 1 75 ? -17.75 15.141 18 1 94.94 75 ALA A O 1
ATOM 545 N N . ALA A 1 76 ? -16.219 13.508 18.25 1 95 76 ALA A N 1
ATOM 546 C CA . ALA A 1 76 ? -15.102 14.445 18.188 1 95 76 ALA A CA 1
ATOM 547 C C . ALA A 1 76 ? -15.047 15.148 16.828 1 95 76 ALA A C 1
ATOM 549 O O . ALA A 1 76 ? -14.836 16.359 16.766 1 95 76 ALA A O 1
ATOM 550 N N . VAL A 1 77 ? -15.273 14.398 15.758 1 96.12 77 VAL A N 1
ATOM 551 C CA . VAL A 1 77 ? -15.227 14.961 14.414 1 96.12 77 VAL A CA 1
ATOM 552 C C . VAL A 1 77 ? -16.422 15.883 14.195 1 96.12 77 VAL A C 1
ATOM 554 O O . VAL A 1 77 ? -16.281 16.969 13.633 1 96.12 77 VAL A O 1
ATOM 557 N N . ALA A 1 78 ? -17.562 15.484 14.664 1 95.94 78 ALA A N 1
ATOM 558 C CA . ALA A 1 78 ? -18.781 16.297 14.539 1 95.94 78 ALA A CA 1
ATOM 559 C C . ALA A 1 78 ? -18.609 17.641 15.25 1 95.94 78 ALA A C 1
ATOM 561 O O . ALA A 1 78 ? -19.078 18.672 14.758 1 95.94 78 ALA A O 1
ATOM 562 N N . ALA A 1 79 ? -17.953 17.609 16.328 1 95.88 79 ALA A N 1
ATOM 563 C CA . ALA A 1 79 ? -17.812 18.781 17.172 1 95.88 79 ALA A CA 1
ATOM 564 C C . ALA A 1 79 ? -16.953 19.844 16.5 1 95.88 79 ALA A C 1
ATOM 566 O O . ALA A 1 79 ? -17 21.016 16.859 1 95.88 79 ALA A O 1
ATOM 567 N N . LEU A 1 80 ? -16.172 19.438 15.539 1 96.25 80 LEU A N 1
ATOM 568 C CA . LEU A 1 80 ? -15.297 20.375 14.852 1 96.25 80 LEU A CA 1
ATOM 569 C C . LEU A 1 80 ? -16.094 21.312 13.953 1 96.25 80 LEU A C 1
ATOM 571 O O . LEU A 1 80 ? -15.617 22.391 13.594 1 96.25 80 LEU A O 1
ATOM 575 N N . GLU A 1 81 ? -17.281 20.906 13.531 1 97 81 GLU A N 1
ATOM 576 C CA . GLU A 1 81 ? -18.172 21.688 12.688 1 97 81 GLU A CA 1
ATOM 577 C C . GLU A 1 81 ? -17.469 22.141 11.406 1 97 81 GLU A C 1
ATOM 579 O O . GLU A 1 81 ? -17.531 23.312 11.039 1 97 81 GLU A O 1
ATOM 584 N N . ILE A 1 82 ? -16.797 21.203 10.812 1 97.56 82 ILE A N 1
ATOM 585 C CA . ILE A 1 82 ? -16.094 21.406 9.547 1 97.56 82 ILE A CA 1
ATOM 586 C C . ILE A 1 82 ? -16.656 20.484 8.484 1 97.56 82 ILE A C 1
ATOM 588 O O . ILE A 1 82 ? -17.375 19.531 8.805 1 97.56 82 ILE A O 1
ATOM 592 N N . PRO A 1 83 ? -16.375 20.734 7.156 1 98.19 83 PRO A N 1
ATOM 593 C CA . PRO A 1 83 ? -16.734 19.766 6.121 1 98.19 83 PRO A CA 1
ATOM 594 C C . PRO A 1 83 ? -16.094 18.391 6.344 1 98.19 83 PRO A C 1
ATOM 596 O O . PRO A 1 83 ? -14.922 18.297 6.707 1 98.19 83 PRO A O 1
ATOM 599 N N . VAL A 1 84 ? -16.922 17.359 6.203 1 97.88 84 VAL A N 1
ATOM 600 C CA . VAL A 1 84 ? -16.469 15.977 6.336 1 97.88 84 VAL A CA 1
ATOM 601 C C . VAL A 1 84 ? -16.891 15.164 5.113 1 97.88 84 VAL A C 1
ATOM 603 O O . VAL A 1 84 ? -18.062 15.219 4.707 1 97.88 84 VAL A O 1
ATOM 606 N N . VAL A 1 85 ? -15.977 14.523 4.512 1 97.69 85 VAL A N 1
ATOM 607 C CA . VAL A 1 85 ? -16.297 13.562 3.459 1 97.69 85 VAL A CA 1
ATOM 608 C C . VAL A 1 85 ? -15.977 12.148 3.941 1 97.69 85 VAL A C 1
ATOM 610 O O . VAL A 1 85 ? -14.828 11.828 4.234 1 97.69 85 VAL A O 1
ATOM 613 N N . GLU A 1 86 ? -17 11.352 4.125 1 96.38 86 GLU A N 1
ATOM 614 C CA . GLU A 1 86 ? -16.859 9.938 4.457 1 96.38 86 GLU A CA 1
ATOM 615 C C . GLU A 1 86 ? -16.859 9.07 3.199 1 96.38 86 GLU A C 1
ATOM 617 O O . GLU A 1 86 ? -17.609 9.344 2.252 1 96.38 86 GLU A O 1
ATOM 622 N N . THR A 1 87 ? -15.969 8.031 3.199 1 94.88 87 THR A N 1
ATOM 623 C CA . THR A 1 87 ? -15.797 7.301 1.951 1 94.88 87 THR A CA 1
ATOM 624 C C . THR A 1 87 ? -15.984 5.805 2.174 1 94.88 87 THR A C 1
ATOM 626 O O . THR A 1 87 ? -15.969 5.332 3.314 1 94.88 87 THR A O 1
ATOM 629 N N . TRP A 1 88 ? -16.141 4.957 1.062 1 90.81 88 TRP A N 1
ATOM 630 C CA . TRP A 1 88 ? -16.141 3.506 0.908 1 90.81 88 TRP A CA 1
ATOM 631 C C . TRP A 1 88 ? -17.5 2.92 1.313 1 90.81 88 TRP A C 1
ATOM 633 O O . TRP A 1 88 ? -18.266 2.457 0.463 1 90.81 88 TRP A O 1
ATOM 643 N N . SER A 1 89 ? -17.812 2.992 2.713 1 84.81 89 SER A N 1
ATOM 644 C CA . SER A 1 89 ? -19.062 2.404 3.199 1 84.81 89 SER A CA 1
ATOM 645 C C . SER A 1 89 ? -20 3.473 3.762 1 84.81 89 SER A C 1
ATOM 647 O O . SER A 1 89 ? -19.578 4.305 4.566 1 84.81 89 SER A O 1
ATOM 649 N N . PRO A 1 90 ? -21.156 3.42 3.35 1 83.5 90 PRO A N 1
ATOM 650 C CA . PRO A 1 90 ? -22.094 4.395 3.893 1 83.5 90 PRO A CA 1
ATOM 651 C C . PRO A 1 90 ? -22.422 4.145 5.363 1 83.5 90 PRO A C 1
ATOM 653 O O . PRO A 1 90 ? -22.797 3.029 5.738 1 83.5 90 PRO A O 1
ATOM 656 N N . PRO A 1 91 ? -22.234 5.18 6.137 1 84.56 91 PRO A N 1
ATOM 657 C CA . PRO A 1 91 ? -22.672 5.062 7.527 1 84.56 91 PRO A CA 1
ATOM 658 C C . PRO A 1 91 ? -24.188 5.176 7.672 1 84.56 91 PRO A C 1
ATOM 660 O O . PRO A 1 91 ? -24.875 5.648 6.754 1 84.56 91 PRO A O 1
ATOM 663 N N . ALA A 1 92 ? -24.672 4.703 8.836 1 82.31 92 ALA A N 1
ATOM 664 C CA . ALA A 1 92 ? -26.094 4.855 9.125 1 82.31 92 ALA A CA 1
ATOM 665 C C . ALA A 1 92 ? -26.484 6.328 9.211 1 82.31 92 ALA A C 1
ATOM 667 O O . ALA A 1 92 ? -27.547 6.727 8.742 1 82.31 92 ALA A O 1
ATOM 668 N N . ALA A 1 93 ? -25.641 7.16 9.766 1 88.69 93 ALA A N 1
ATOM 669 C CA . ALA A 1 93 ? -25.875 8.594 9.922 1 88.69 93 ALA A CA 1
ATOM 670 C C . ALA A 1 93 ? -24.656 9.391 9.469 1 88.69 93 ALA A C 1
ATOM 672 O O . ALA A 1 93 ? -23.75 9.672 10.258 1 88.69 93 ALA A O 1
ATOM 673 N N . PRO A 1 94 ? -24.688 9.828 8.195 1 92.19 94 PRO A N 1
ATOM 674 C CA . PRO A 1 94 ? -23.531 10.578 7.707 1 92.19 94 PRO A CA 1
ATOM 675 C C . PRO A 1 94 ? -23.359 11.922 8.414 1 92.19 94 PRO A C 1
ATOM 677 O O . PRO A 1 94 ? -24.344 12.586 8.75 1 92.19 94 PRO A O 1
ATOM 680 N N . LEU A 1 95 ? -22.141 12.383 8.664 1 94.88 95 LEU A N 1
ATOM 681 C CA . LEU A 1 95 ? -21.859 13.68 9.281 1 94.88 95 LEU A CA 1
ATOM 682 C C . LEU A 1 95 ? -22.047 14.812 8.273 1 94.88 95 LEU A C 1
ATOM 684 O O . LEU A 1 95 ? -22.438 15.922 8.648 1 94.88 95 LEU A O 1
ATOM 688 N N . ASP A 1 96 ? -21.703 14.57 7.051 1 95.75 96 ASP A N 1
ATOM 689 C CA . ASP A 1 96 ? -21.734 15.602 6.02 1 95.75 96 ASP A CA 1
ATOM 690 C C . ASP A 1 96 ? -21.891 14.984 4.629 1 95.75 96 ASP A C 1
ATOM 692 O O . ASP A 1 96 ? -22.953 14.492 4.273 1 95.75 96 ASP A O 1
ATOM 696 N N . SER A 1 97 ? -20.828 14.828 3.855 1 96.62 97 SER A N 1
ATOM 697 C CA . SER A 1 97 ? -20.891 14.32 2.486 1 96.62 97 SER A CA 1
ATOM 698 C C . SER A 1 97 ? -20.266 12.938 2.371 1 96.62 97 SER A C 1
ATOM 700 O O . SER A 1 97 ? -19.469 12.539 3.217 1 96.62 97 SER A O 1
ATOM 702 N N . LEU A 1 98 ? -20.734 12.227 1.326 1 95.75 98 LEU A N 1
ATOM 703 C CA . LEU A 1 98 ? -20.312 10.836 1.166 1 95.75 98 LEU A CA 1
ATOM 704 C C . LEU A 1 98 ? -19.828 10.578 -0.256 1 95.75 98 LEU A C 1
ATOM 706 O O . LEU A 1 98 ? -20.375 11.133 -1.214 1 95.75 98 LEU A O 1
ATOM 710 N N . ILE A 1 99 ? -18.828 9.742 -0.357 1 95.75 99 ILE A N 1
ATOM 711 C CA . ILE A 1 99 ? -18.469 9.039 -1.585 1 95.75 99 ILE A CA 1
ATOM 712 C C . ILE A 1 99 ? -18.344 7.539 -1.306 1 95.75 99 ILE A C 1
ATOM 714 O O . ILE A 1 99 ? -17.375 7.102 -0.667 1 95.75 99 ILE A O 1
ATOM 718 N N . THR A 1 100 ? -19.297 6.734 -1.785 1 93.81 100 THR A N 1
ATOM 719 C CA . THR A 1 100 ? -19.375 5.344 -1.35 1 93.81 100 THR A CA 1
ATOM 720 C C . THR A 1 100 ? -19.406 4.402 -2.551 1 93.81 100 THR A C 1
ATOM 722 O O . THR A 1 100 ? -19.406 4.852 -3.699 1 93.81 100 THR A O 1
ATOM 725 N N . VAL A 1 101 ? -19.203 3.189 -2.246 1 92.88 101 VAL A N 1
ATOM 726 C CA . VAL A 1 101 ? -19.328 2.062 -3.164 1 92.88 101 VAL A CA 1
ATOM 727 C C . VAL A 1 101 ? -20.375 1.082 -2.637 1 92.88 101 VAL A C 1
ATOM 729 O O . VAL A 1 101 ? -20.453 0.836 -1.43 1 92.88 101 VAL A O 1
ATOM 732 N N . ASP A 1 102 ? -21.219 0.587 -3.529 1 93.06 102 ASP A N 1
ATOM 733 C CA . ASP A 1 102 ? -22.172 -0.422 -3.098 1 93.06 102 ASP A CA 1
ATOM 734 C C . ASP A 1 102 ? -21.531 -1.808 -3.051 1 93.06 102 ASP A C 1
ATOM 736 O O . ASP A 1 102 ? -21.719 -2.611 -3.969 1 93.06 102 ASP A O 1
ATOM 740 N N . ASN A 1 103 ? -20.891 -2.047 -1.946 1 93.25 103 ASN A N 1
ATOM 741 C CA . ASN A 1 103 ? -20.172 -3.303 -1.775 1 93.25 103 ASN A CA 1
ATOM 742 C C . ASN A 1 103 ? -21.125 -4.5 -1.776 1 93.25 103 ASN A C 1
ATOM 744 O O . ASN A 1 103 ? -20.766 -5.57 -2.273 1 93.25 103 ASN A O 1
ATOM 748 N N . ALA A 1 104 ? -22.266 -4.359 -1.242 1 94.5 104 ALA A N 1
ATOM 749 C CA . ALA A 1 104 ? -23.25 -5.441 -1.268 1 94.5 104 ALA A CA 1
ATOM 750 C C . ALA A 1 104 ? -23.625 -5.797 -2.701 1 94.5 104 ALA A C 1
ATOM 752 O O . ALA A 1 104 ? -23.766 -6.977 -3.041 1 94.5 104 ALA A O 1
ATOM 753 N N . GLU A 1 105 ? -23.797 -4.797 -3.438 1 95.12 105 GLU A N 1
ATOM 754 C CA . GLU A 1 105 ? -24.109 -5.031 -4.844 1 95.12 105 GLU A CA 1
ATOM 755 C C . GLU A 1 105 ? -22.984 -5.773 -5.551 1 95.12 105 GLU A C 1
ATOM 757 O O . GLU A 1 105 ? -23.234 -6.609 -6.418 1 95.12 105 GLU A O 1
ATOM 762 N N . ALA A 1 106 ? -21.781 -5.441 -5.246 1 95.19 106 ALA A N 1
ATOM 763 C CA . ALA A 1 106 ? -20.641 -6.172 -5.812 1 95.19 106 ALA A CA 1
ATOM 764 C C . ALA A 1 106 ? -20.766 -7.664 -5.527 1 95.19 106 ALA A C 1
ATOM 766 O O . ALA A 1 106 ? -20.547 -8.492 -6.418 1 95.19 106 ALA A O 1
ATOM 767 N N . GLY A 1 107 ? -21.016 -7.961 -4.293 1 97.12 107 GLY A N 1
ATOM 768 C CA . GLY A 1 107 ? -21.234 -9.352 -3.932 1 97.12 107 GLY A CA 1
ATOM 769 C C . GLY A 1 107 ? -22.359 -10 -4.703 1 97.12 107 GLY A C 1
ATOM 770 O O . GLY A 1 107 ? -22.234 -11.141 -5.16 1 97.12 107 GLY A O 1
ATOM 771 N N . ARG A 1 108 ? -23.469 -9.305 -4.871 1 97.75 108 ARG A N 1
ATOM 772 C CA . ARG A 1 108 ? -24.625 -9.812 -5.621 1 97.75 108 ARG A CA 1
ATOM 773 C C . ARG A 1 108 ? -24.234 -10.133 -7.062 1 97.75 108 ARG A C 1
ATOM 775 O O . ARG A 1 108 ? -24.641 -11.156 -7.609 1 97.75 108 ARG A O 1
ATOM 782 N N . GLN A 1 109 ? -23.469 -9.25 -7.629 1 97.5 109 GLN A N 1
ATOM 783 C CA . GLN A 1 109 ? -23.016 -9.445 -9 1 97.5 109 GLN A CA 1
ATOM 784 C C . GLN A 1 109 ? -22.156 -10.695 -9.125 1 97.5 109 GLN A C 1
ATOM 786 O O . GLN A 1 109 ? -22.25 -11.414 -10.125 1 97.5 109 GLN A O 1
ATOM 791 N N . ALA A 1 110 ? -21.312 -10.883 -8.102 1 97.56 110 ALA A N 1
ATOM 792 C CA . ALA A 1 110 ? -20.469 -12.078 -8.102 1 97.56 110 ALA A CA 1
ATOM 793 C C . ALA A 1 110 ? -21.328 -13.344 -8.117 1 97.56 110 ALA A C 1
ATOM 795 O O . ALA A 1 110 ? -21.062 -14.266 -8.898 1 97.56 110 ALA A O 1
ATOM 796 N N . ALA A 1 111 ? -22.344 -13.398 -7.316 1 97.88 111 ALA A N 1
ATOM 797 C CA . ALA A 1 111 ? -23.25 -14.547 -7.254 1 97.88 111 ALA A CA 1
ATOM 798 C C . ALA A 1 111 ? -23.984 -14.742 -8.578 1 97.88 111 ALA A C 1
ATOM 800 O O . ALA A 1 111 ? -24.094 -15.859 -9.07 1 97.88 111 ALA A O 1
ATOM 801 N N . ARG A 1 112 ? -24.484 -13.688 -9.102 1 97.94 112 ARG A N 1
ATOM 802 C CA . ARG A 1 112 ? -25.188 -13.742 -10.383 1 97.94 112 ARG A CA 1
ATOM 803 C C . ARG A 1 112 ? -24.297 -14.305 -11.477 1 97.94 112 ARG A C 1
ATOM 805 O O . ARG A 1 112 ? -24.734 -15.102 -12.305 1 97.94 112 ARG A O 1
ATOM 812 N N . HIS A 1 113 ? -23.047 -13.852 -11.461 1 98 113 HIS A N 1
ATOM 813 C CA . HIS A 1 113 ? -22.094 -14.344 -12.453 1 98 113 HIS A CA 1
ATOM 814 C C . HIS A 1 113 ? -21.906 -15.852 -12.344 1 98 113 HIS A C 1
ATOM 816 O O . HIS A 1 113 ? -21.922 -16.562 -13.359 1 98 113 HIS A O 1
ATOM 822 N N . PHE A 1 114 ? -21.719 -16.344 -11.109 1 97.81 114 PHE A N 1
ATOM 823 C CA . PHE A 1 114 ? -21.562 -17.781 -10.906 1 97.81 114 PHE A CA 1
ATOM 824 C C . PHE A 1 114 ? -22.797 -18.531 -11.367 1 97.81 114 PHE A C 1
ATOM 826 O O . PHE A 1 114 ? -22.688 -19.578 -12.008 1 97.81 114 PHE A O 1
ATOM 833 N N . ALA A 1 115 ? -23.984 -18.031 -11.094 1 97.25 115 ALA A N 1
ATOM 834 C CA . ALA A 1 115 ? -25.234 -18.641 -11.523 1 97.25 115 ALA A CA 1
ATOM 835 C C . ALA A 1 115 ? -25.312 -18.703 -13.047 1 97.25 115 ALA A C 1
ATOM 837 O O . ALA A 1 115 ? -25.672 -19.734 -13.617 1 97.25 115 ALA A O 1
ATOM 838 N N . GLU A 1 116 ? -25.016 -17.609 -13.688 1 97.25 116 GLU A N 1
ATOM 839 C CA . GLU A 1 116 ? -25.062 -17.516 -15.141 1 97.25 116 GLU A CA 1
ATOM 840 C C . GLU A 1 116 ? -24.109 -18.516 -15.789 1 97.25 116 GLU A C 1
ATOM 842 O O . GLU A 1 116 ? -24.391 -19.031 -16.875 1 97.25 116 GLU A O 1
ATOM 847 N N . LYS A 1 117 ? -22.984 -18.812 -15.133 1 96.69 117 LYS A N 1
ATOM 848 C CA . LYS A 1 117 ? -21.969 -19.719 -15.664 1 96.69 117 LYS A CA 1
ATOM 849 C C . LYS A 1 117 ? -22.281 -21.156 -15.305 1 96.69 117 LYS A C 1
ATOM 851 O O . LYS A 1 117 ? -21.609 -22.078 -15.758 1 96.69 117 LYS A O 1
ATOM 856 N N . GLY A 1 118 ? -23.281 -21.375 -14.422 1 95.69 118 GLY A N 1
ATOM 857 C CA . GLY A 1 118 ? -23.75 -22.719 -14.109 1 95.69 118 GLY A CA 1
ATOM 858 C C . GLY A 1 118 ? -23 -23.359 -12.953 1 95.69 118 GLY A C 1
ATOM 859 O O . GLY A 1 118 ? -22.984 -24.578 -12.812 1 95.69 118 GLY A O 1
ATOM 860 N N . HIS A 1 119 ? -22.266 -22.531 -12.164 1 95.25 119 HIS A N 1
ATOM 861 C CA . HIS A 1 119 ? -21.641 -23.062 -10.961 1 95.25 119 HIS A CA 1
ATOM 862 C C . HIS A 1 119 ? -22.656 -23.234 -9.836 1 95.25 119 HIS A C 1
ATOM 864 O O . HIS A 1 119 ? -23.234 -22.25 -9.367 1 95.25 119 HIS A O 1
ATOM 870 N N . ALA A 1 120 ? -22.781 -24.375 -9.406 1 92.75 120 ALA A N 1
ATOM 871 C CA . ALA A 1 120 ? -23.844 -24.641 -8.438 1 92.75 120 ALA A CA 1
ATOM 872 C C . ALA A 1 120 ? -23.281 -24.719 -7.02 1 92.75 120 ALA A C 1
ATOM 874 O O . ALA A 1 120 ? -23.984 -24.375 -6.055 1 92.75 120 ALA A O 1
ATOM 875 N N . ARG A 1 121 ? -22.141 -25.312 -6.859 1 96.44 121 ARG A N 1
ATOM 876 C CA . ARG A 1 121 ? -21.484 -25.438 -5.559 1 96.44 121 ARG A CA 1
ATOM 877 C C . ARG A 1 121 ? -20.391 -24.406 -5.391 1 96.44 121 ARG A C 1
ATOM 879 O O . ARG A 1 121 ? -19.297 -24.547 -5.949 1 96.44 121 ARG A O 1
ATOM 886 N N . ILE A 1 122 ? -20.703 -23.391 -4.605 1 97.69 122 ILE A N 1
ATOM 887 C CA . ILE A 1 122 ? -19.812 -22.234 -4.582 1 97.69 122 ILE A CA 1
ATOM 888 C C . ILE A 1 122 ? -19.297 -22.016 -3.164 1 97.69 122 ILE A C 1
ATOM 890 O O . ILE A 1 122 ? -19.875 -22.516 -2.197 1 97.69 122 ILE A O 1
ATOM 894 N N . ALA A 1 123 ? -18.141 -21.328 -3.045 1 98.19 123 ALA A N 1
ATOM 895 C CA . ALA A 1 123 ? -17.531 -20.953 -1.776 1 98.19 123 ALA A CA 1
ATOM 896 C C . ALA A 1 123 ? -17.203 -19.469 -1.759 1 98.19 123 ALA A C 1
ATOM 898 O O . ALA A 1 123 ? -17.219 -18.797 -2.801 1 98.19 123 ALA A O 1
ATOM 899 N N . CYS A 1 124 ? -17.016 -18.953 -0.615 1 98.12 124 CYS A N 1
ATOM 900 C CA . CYS A 1 124 ? -16.609 -17.578 -0.415 1 98.12 124 CYS A CA 1
ATOM 901 C C . CYS A 1 124 ? -15.414 -17.484 0.527 1 98.12 124 CYS A C 1
ATOM 903 O O . CYS A 1 124 ? -15.359 -18.203 1.533 1 98.12 124 CYS A O 1
ATOM 905 N N . VAL A 1 125 ? -14.406 -16.734 0.11 1 97.06 125 VAL A N 1
ATOM 906 C CA . VAL A 1 125 ? -13.289 -16.375 0.973 1 97.06 125 VAL A CA 1
ATOM 907 C C . VAL A 1 125 ? -13.242 -14.859 1.153 1 97.06 125 VAL A C 1
ATOM 909 O O . VAL A 1 125 ? -13.133 -14.117 0.176 1 97.06 125 VAL A O 1
ATOM 912 N N . SER A 1 126 ? -13.336 -14.391 2.391 1 96.5 126 SER A N 1
ATOM 913 C CA . SER A 1 126 ? -13.438 -12.961 2.635 1 96.5 126 SER A CA 1
ATOM 914 C C . SER A 1 126 ? -12.531 -12.531 3.785 1 96.5 126 SER A C 1
ATOM 916 O O . SER A 1 126 ? -12.141 -13.359 4.617 1 96.5 126 SER A O 1
ATOM 918 N N . ALA A 1 127 ? -12.117 -11.258 3.74 1 92.38 127 ALA A N 1
ATOM 919 C CA . ALA A 1 127 ? -11.523 -10.648 4.926 1 92.38 127 ALA A CA 1
ATOM 920 C C . ALA A 1 127 ? -12.586 -9.969 5.785 1 92.38 127 ALA A C 1
ATOM 922 O O . ALA A 1 127 ? -13.766 -9.938 5.418 1 92.38 127 ALA A O 1
ATOM 923 N N . ASP A 1 128 ? -12.117 -9.5 6.973 1 90.56 128 ASP A N 1
ATOM 924 C CA . ASP A 1 128 ? -13.086 -9.008 7.941 1 90.56 128 ASP A CA 1
ATOM 925 C C . ASP A 1 128 ? -13.055 -7.484 8.031 1 90.56 128 ASP A C 1
ATOM 927 O O . ASP A 1 128 ? -13.055 -6.922 9.125 1 90.56 128 ASP A O 1
ATOM 931 N N . THR A 1 129 ? -13.062 -6.801 7.008 1 84.31 129 THR A N 1
ATOM 932 C CA . THR A 1 129 ? -13.266 -5.355 6.98 1 84.31 129 THR A CA 1
ATOM 933 C C . THR A 1 129 ? -14.727 -5.016 6.695 1 84.31 129 THR A C 1
ATOM 935 O O . THR A 1 129 ? -15.469 -5.852 6.18 1 84.31 129 THR A O 1
ATOM 938 N N . PRO A 1 130 ? -15.164 -3.848 7.016 1 84.19 130 PRO A N 1
ATOM 939 C CA . PRO A 1 130 ? -16.562 -3.498 6.773 1 84.19 130 PRO A CA 1
ATOM 940 C C . PRO A 1 130 ? -16.969 -3.639 5.309 1 84.19 130 PRO A C 1
ATOM 942 O O . PRO A 1 130 ? -18.078 -4.082 5.008 1 84.19 130 PRO A O 1
ATOM 945 N N . TRP A 1 131 ? -16.125 -3.248 4.438 1 87.69 131 TRP A N 1
ATOM 946 C CA . TRP A 1 131 ? -16.5 -3.295 3.029 1 87.69 131 TRP A CA 1
ATOM 947 C C . TRP A 1 131 ? -16.453 -4.723 2.498 1 87.69 131 TRP A C 1
ATOM 949 O O . TRP A 1 131 ? -17.266 -5.109 1.649 1 87.69 131 TRP A O 1
ATOM 959 N N . GLU A 1 132 ? -15.508 -5.527 2.971 1 91.31 132 GLU A N 1
ATOM 960 C CA . GLU A 1 132 ? -15.477 -6.926 2.549 1 91.31 132 GLU A CA 1
ATOM 961 C C . GLU A 1 132 ? -16.625 -7.719 3.166 1 91.31 132 GLU A C 1
ATOM 963 O O . GLU A 1 132 ? -17.141 -8.648 2.547 1 91.31 132 GLU A O 1
ATOM 968 N N . ARG A 1 133 ? -16.984 -7.363 4.375 1 92.5 133 ARG A N 1
ATOM 969 C CA . ARG A 1 133 ? -18.172 -7.965 4.977 1 92.5 133 ARG A CA 1
ATOM 970 C C . ARG A 1 133 ? -19.406 -7.691 4.133 1 92.5 133 ARG A C 1
ATOM 972 O O . ARG A 1 133 ? -20.234 -8.586 3.924 1 92.5 133 ARG A O 1
ATOM 979 N N . ALA A 1 134 ? -19.531 -6.484 3.725 1 92.88 134 ALA A N 1
ATOM 980 C CA . ALA A 1 134 ? -20.672 -6.113 2.898 1 92.88 134 ALA A CA 1
ATOM 981 C C . ALA A 1 134 ? -20.688 -6.895 1.588 1 92.88 134 ALA A C 1
ATOM 983 O O . ALA A 1 134 ? -21.734 -7.344 1.131 1 92.88 134 ALA A O 1
ATOM 984 N N . ARG A 1 135 ? -19.547 -7.027 0.904 1 95.69 135 ARG A N 1
ATOM 985 C CA . ARG A 1 135 ? -19.438 -7.824 -0.312 1 95.69 135 ARG A CA 1
ATOM 986 C C . ARG A 1 135 ? -19.859 -9.266 -0.061 1 95.69 135 ARG A C 1
ATOM 988 O O . ARG A 1 135 ? -20.625 -9.836 -0.841 1 95.69 135 ARG A O 1
ATOM 995 N N . ARG A 1 136 ? -19.266 -9.797 1.041 1 97.19 136 ARG A N 1
ATOM 996 C CA . ARG A 1 136 ? -19.578 -11.164 1.442 1 97.19 136 ARG A CA 1
ATOM 997 C C . ARG A 1 136 ? -21.062 -11.352 1.68 1 97.19 136 ARG A C 1
ATOM 999 O O . ARG A 1 136 ? -21.656 -12.32 1.197 1 97.19 136 ARG A O 1
ATOM 1006 N N . GLU A 1 137 ? -21.656 -10.484 2.439 1 96.88 137 GLU A N 1
ATOM 1007 C CA . GLU A 1 137 ? -23.078 -10.57 2.762 1 96.88 137 GLU A CA 1
ATOM 1008 C C . GLU A 1 137 ? -23.938 -10.484 1.503 1 96.88 137 GLU A C 1
ATOM 1010 O O . GLU A 1 137 ? -24.906 -11.219 1.355 1 96.88 137 GLU A O 1
ATOM 1015 N N . GLY A 1 138 ? -23.578 -9.562 0.604 1 97.38 138 GLY A N 1
ATOM 1016 C CA . GLY A 1 138 ? -24.266 -9.469 -0.675 1 97.38 138 GLY A CA 1
ATOM 1017 C C . GLY A 1 138 ? -24.172 -10.75 -1.49 1 97.38 138 GLY A C 1
ATOM 1018 O O . GLY A 1 138 ? -25.156 -11.172 -2.102 1 97.38 138 GLY A O 1
ATOM 1019 N N . PHE A 1 139 ? -23.016 -11.367 -1.473 1 98.38 139 PHE A N 1
ATOM 1020 C CA . PHE A 1 139 ? -22.781 -12.609 -2.205 1 98.38 139 PHE A CA 1
ATOM 1021 C C . PHE A 1 139 ? -23.625 -13.742 -1.634 1 98.38 139 PHE A C 1
ATOM 1023 O O . PHE A 1 139 ? -24.344 -14.422 -2.371 1 98.38 139 PHE A O 1
ATOM 1030 N N . ILE A 1 140 ? -23.547 -13.906 -0.322 1 97.94 140 ILE A N 1
ATOM 1031 C CA . ILE A 1 140 ? -24.219 -15.008 0.364 1 97.94 140 ILE A CA 1
ATOM 1032 C C . ILE A 1 140 ? -25.719 -14.883 0.179 1 97.94 140 ILE A C 1
ATOM 1034 O O . ILE A 1 140 ? -26.391 -15.852 -0.184 1 97.94 140 ILE A O 1
ATOM 1038 N N . GLY A 1 141 ? -26.25 -13.711 0.414 1 97.31 141 GLY A N 1
ATOM 1039 C CA . GLY A 1 141 ? -27.688 -13.477 0.251 1 97.31 141 GLY A CA 1
ATOM 1040 C C . GLY A 1 141 ? -28.172 -13.742 -1.16 1 97.31 141 GLY A C 1
ATOM 1041 O O . GLY A 1 141 ? -29.219 -14.367 -1.354 1 97.31 141 GLY A O 1
ATOM 1042 N N . SER A 1 142 ? -27.453 -13.258 -2.111 1 97.5 142 SER A N 1
ATOM 1043 C CA . SER A 1 142 ? -27.828 -13.43 -3.508 1 97.5 142 SER A CA 1
ATOM 1044 C C . SER A 1 142 ? -27.688 -14.883 -3.947 1 97.5 142 SER A C 1
ATOM 1046 O O . SER A 1 142 ? -28.5 -15.375 -4.734 1 97.5 142 SER A O 1
ATOM 1048 N N . ALA A 1 143 ? -26.656 -15.547 -3.496 1 97.25 143 ALA A N 1
ATOM 1049 C CA . ALA A 1 143 ? -26.484 -16.969 -3.803 1 97.25 143 ALA A CA 1
ATOM 1050 C C . ALA A 1 143 ? -27.703 -17.781 -3.361 1 97.25 143 ALA A C 1
ATOM 1052 O O . ALA A 1 143 ? -28.203 -18.609 -4.117 1 97.25 143 ALA A O 1
ATOM 1053 N N . ALA A 1 144 ? -28.109 -17.484 -2.189 1 96.25 144 ALA A N 1
ATOM 1054 C CA . ALA A 1 144 ? -29.297 -18.156 -1.657 1 96.25 144 ALA A CA 1
ATOM 1055 C C . ALA A 1 144 ? -30.516 -17.891 -2.527 1 96.25 144 ALA A C 1
ATOM 1057 O O . ALA A 1 144 ? -31.266 -18.812 -2.867 1 96.25 144 ALA A O 1
ATOM 1058 N N . ALA A 1 145 ? -30.734 -16.719 -2.908 1 96.81 145 ALA A N 1
ATOM 1059 C CA . ALA A 1 145 ? -31.891 -16.297 -3.707 1 96.81 145 ALA A CA 1
ATOM 1060 C C . ALA A 1 145 ? -31.859 -16.938 -5.09 1 96.81 145 ALA A C 1
ATOM 1062 O O . ALA A 1 145 ? -32.906 -17.188 -5.688 1 96.81 145 ALA A O 1
ATOM 1063 N N . LEU A 1 146 ? -30.688 -17.219 -5.598 1 97.06 146 LEU A N 1
ATOM 1064 C CA . LEU A 1 146 ? -30.5 -17.75 -6.941 1 97.06 146 LEU A CA 1
ATOM 1065 C C . LEU A 1 146 ? -30.469 -19.266 -6.918 1 97.06 146 LEU A C 1
ATOM 1067 O O . LEU A 1 146 ? -30.312 -19.906 -7.965 1 97.06 146 LEU A O 1
ATOM 1071 N N . GLY A 1 147 ? -30.484 -19.844 -5.723 1 96.06 147 GLY A N 1
ATOM 1072 C CA . GLY A 1 147 ? -30.531 -21.297 -5.578 1 96.06 147 GLY A CA 1
ATOM 1073 C C . GLY A 1 147 ? -29.156 -21.938 -5.648 1 96.06 147 GLY A C 1
ATOM 1074 O O . GLY A 1 147 ? -29.031 -23.125 -5.93 1 96.06 147 GLY A O 1
ATOM 1075 N N . LEU A 1 148 ? -28.141 -21.156 -5.484 1 96.25 148 LEU A N 1
ATOM 1076 C CA . LEU A 1 148 ? -26.781 -21.719 -5.438 1 96.25 148 LEU A CA 1
ATOM 1077 C C . LEU A 1 148 ? -26.5 -22.344 -4.078 1 96.25 148 LEU A C 1
ATOM 1079 O O . LEU A 1 148 ? -27.031 -21.891 -3.057 1 96.25 148 LEU A O 1
ATOM 1083 N N . ASP A 1 149 ? -25.719 -23.344 -4.039 1 95.31 149 ASP A N 1
ATOM 1084 C CA . ASP A 1 149 ? -25.312 -24 -2.803 1 95.31 149 ASP A CA 1
ATOM 1085 C C . ASP A 1 149 ? -24 -23.422 -2.27 1 95.31 149 ASP A C 1
ATOM 1087 O O . ASP A 1 149 ? -22.922 -23.75 -2.779 1 95.31 149 ASP A O 1
ATOM 1091 N N . LEU A 1 150 ? -24.094 -22.531 -1.295 1 92.44 150 LEU A N 1
ATOM 1092 C CA . LEU A 1 150 ? -22.891 -22.062 -0.615 1 92.44 150 LEU A CA 1
ATOM 1093 C C . LEU A 1 150 ? -22.344 -23.125 0.341 1 92.44 150 LEU A C 1
ATOM 1095 O O . LEU A 1 150 ? -22.812 -23.219 1.481 1 92.44 150 LEU A O 1
ATOM 1099 N N . VAL A 1 151 ? -21.344 -23.75 -0.09 1 89.31 151 VAL A N 1
ATOM 1100 C CA . VAL A 1 151 ? -20.969 -24.969 0.613 1 89.31 151 VAL A CA 1
ATOM 1101 C C . VAL A 1 151 ? -19.828 -24.672 1.592 1 89.31 151 VAL A C 1
ATOM 1103 O O . VAL A 1 151 ? -19.531 -25.469 2.471 1 89.31 151 VAL A O 1
ATOM 1106 N N . ALA A 1 152 ? -19.172 -23.5 1.387 1 90.06 152 ALA A N 1
ATOM 1107 C CA . ALA A 1 152 ? -18.125 -23.062 2.312 1 90.06 152 ALA A CA 1
ATOM 1108 C C . ALA A 1 152 ? -18.016 -21.547 2.352 1 90.06 152 ALA A C 1
ATOM 1110 O O . ALA A 1 152 ? -18.219 -20.875 1.335 1 90.06 152 ALA A O 1
ATOM 1111 N N . ASP A 1 153 ? -17.766 -21.031 3.566 1 94.88 153 ASP A N 1
ATOM 1112 C CA . ASP A 1 153 ? -17.641 -19.594 3.842 1 94.88 153 ASP A CA 1
ATOM 1113 C C . ASP A 1 153 ? -16.531 -19.344 4.859 1 94.88 153 ASP A C 1
ATOM 1115 O O . ASP A 1 153 ? -16.719 -19.531 6.059 1 94.88 153 ASP A O 1
ATOM 1119 N N . ILE A 1 154 ? -15.344 -18.891 4.266 1 96.06 154 ILE A N 1
ATOM 1120 C CA . ILE A 1 154 ? -14.172 -18.688 5.113 1 96.06 154 ILE A CA 1
ATOM 1121 C C . ILE A 1 154 ? -13.93 -17.203 5.316 1 96.06 154 ILE A C 1
ATOM 1123 O O . ILE A 1 154 ? -13.828 -16.438 4.348 1 96.06 154 ILE A O 1
ATOM 1127 N N . VAL A 1 155 ? -13.828 -16.75 6.539 1 95.56 155 VAL A N 1
ATOM 1128 C CA . VAL A 1 155 ? -13.492 -15.367 6.867 1 95.56 155 VAL A CA 1
ATOM 1129 C C . VAL A 1 155 ? -12.086 -15.297 7.449 1 95.56 155 VAL A C 1
ATOM 1131 O O . VAL A 1 155 ? -11.797 -15.922 8.477 1 95.56 155 VAL A O 1
ATOM 1134 N N . GLN A 1 156 ? -11.211 -14.586 6.711 1 92 156 GLN A N 1
ATOM 1135 C CA . GLN A 1 156 ? -9.859 -14.297 7.199 1 92 156 GLN A CA 1
ATOM 1136 C C . GLN A 1 156 ? -9.82 -12.969 7.941 1 92 156 GLN A C 1
ATOM 1138 O O . GLN A 1 156 ? -10.164 -11.922 7.383 1 92 156 GLN A O 1
ATOM 1143 N N . PRO A 1 157 ? -9.43 -13.008 9.242 1 86.5 157 PRO A N 1
ATOM 1144 C CA . PRO A 1 157 ? -9.461 -11.758 10.008 1 86.5 157 PRO A CA 1
ATOM 1145 C C . PRO A 1 157 ? -8.703 -10.625 9.328 1 86.5 157 PRO A C 1
ATOM 1147 O O . PRO A 1 157 ? -9.195 -9.5 9.266 1 86.5 157 PRO A O 1
ATOM 1150 N N . GLU A 1 158 ? -7.508 -10.867 8.859 1 78.94 158 GLU A N 1
ATOM 1151 C CA . GLU A 1 158 ? -6.711 -9.875 8.156 1 78.94 158 GLU A CA 1
ATOM 1152 C C . GLU A 1 158 ? -6.098 -10.461 6.887 1 78.94 158 GLU A C 1
ATOM 1154 O O . GLU A 1 158 ? -5.605 -11.586 6.895 1 78.94 158 GLU A O 1
ATOM 1159 N N . ALA A 1 159 ? -6.379 -9.766 5.77 1 78 159 ALA A N 1
ATOM 1160 C CA . ALA A 1 159 ? -5.785 -10.203 4.512 1 78 159 ALA A CA 1
ATOM 1161 C C . ALA A 1 159 ? -4.973 -9.078 3.869 1 78 159 ALA A C 1
ATOM 1163 O O . ALA A 1 159 ? -5.453 -8.406 2.953 1 78 159 ALA A O 1
ATOM 1164 N N . GLN A 1 160 ? -3.779 -8.898 4.348 1 73.62 160 GLN A N 1
ATOM 1165 C CA . GLN A 1 160 ? -2.936 -7.812 3.854 1 73.62 160 GLN A CA 1
ATOM 1166 C C . GLN A 1 160 ? -1.79 -8.352 3 1 73.62 160 GLN A C 1
ATOM 1168 O O . GLN A 1 160 ? -1.223 -7.625 2.184 1 73.62 160 GLN A O 1
ATOM 1173 N N . GLN A 1 161 ? -1.559 -9.586 3.236 1 73.56 161 GLN A N 1
ATOM 1174 C CA . GLN A 1 161 ? -0.442 -10.219 2.543 1 73.56 161 GLN A CA 1
ATOM 1175 C C . GLN A 1 161 ? -0.88 -11.516 1.865 1 73.56 161 GLN A C 1
ATOM 1177 O O . GLN A 1 161 ? -1.9 -12.102 2.232 1 73.56 161 GLN A O 1
ATOM 1182 N N . LEU A 1 162 ? -0.092 -11.961 0.949 1 74.19 162 LEU A N 1
ATOM 1183 C CA . LEU A 1 162 ? -0.411 -13.172 0.203 1 74.19 162 LEU A CA 1
ATOM 1184 C C . LEU A 1 162 ? -0.549 -14.367 1.141 1 74.19 162 LEU A C 1
ATOM 1186 O O . LEU A 1 162 ? -1.412 -15.227 0.938 1 74.19 162 LEU A O 1
ATOM 1190 N N . ASN A 1 163 ? 0.318 -14.383 2.143 1 76.25 163 ASN A N 1
ATOM 1191 C CA . ASN A 1 163 ? 0.262 -15.5 3.08 1 76.25 163 ASN A CA 1
ATOM 1192 C C . ASN A 1 163 ? -1.079 -15.555 3.807 1 76.25 163 ASN A C 1
ATOM 1194 O O . ASN A 1 163 ? -1.575 -16.641 4.121 1 76.25 163 ASN A O 1
ATOM 1198 N N . ASP A 1 164 ? -1.656 -14.406 4.133 1 81.44 164 ASP A N 1
ATOM 1199 C CA . ASP A 1 164 ? -2.988 -14.367 4.727 1 81.44 164 ASP A CA 1
ATOM 1200 C C . ASP A 1 164 ? -4.016 -15.039 3.822 1 81.44 164 ASP A C 1
ATOM 1202 O O . ASP A 1 164 ? -4.867 -15.797 4.293 1 81.44 164 ASP A O 1
ATOM 1206 N N . GLY A 1 165 ? -3.92 -14.766 2.562 1 85.25 165 GLY A N 1
ATOM 1207 C CA . GLY A 1 165 ? -4.82 -15.359 1.585 1 85.25 165 GLY A CA 1
ATOM 1208 C C . GLY A 1 165 ? -4.613 -16.844 1.419 1 85.25 165 GLY A C 1
ATOM 1209 O O . GLY A 1 165 ? -5.582 -17.594 1.266 1 85.25 165 GLY A O 1
ATOM 1210 N N . ARG A 1 166 ? -3.391 -17.234 1.453 1 83.38 166 ARG A N 1
ATOM 1211 C CA . ARG A 1 166 ? -3.07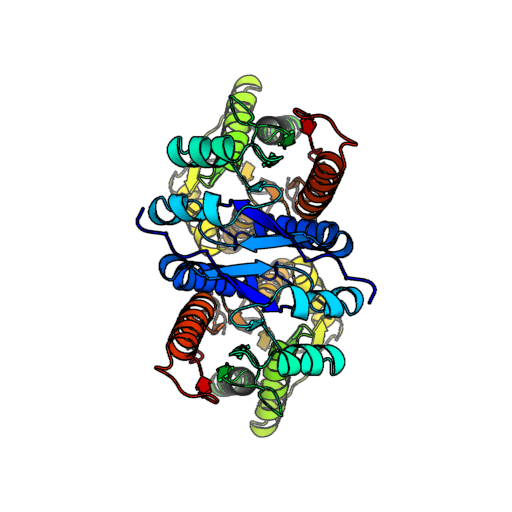4 -18.656 1.351 1 83.38 166 ARG A CA 1
ATOM 1212 C C . ARG A 1 166 ? -3.684 -19.438 2.512 1 83.38 166 ARG A C 1
ATOM 1214 O O . ARG A 1 166 ? -4.277 -20.5 2.309 1 83.38 166 ARG A O 1
ATOM 1221 N N . MET A 1 167 ? -3.482 -18.906 3.676 1 86.62 167 MET A N 1
ATOM 1222 C CA . MET A 1 167 ? -4.039 -19.547 4.859 1 86.62 167 MET A CA 1
ATOM 1223 C C . MET A 1 167 ? -5.555 -19.672 4.754 1 86.62 167 MET A C 1
ATOM 1225 O O . MET A 1 167 ? -6.129 -20.703 5.109 1 86.62 167 MET A O 1
ATOM 1229 N N . ALA A 1 168 ? -6.145 -18.641 4.25 1 92.62 168 ALA A N 1
ATOM 1230 C CA . ALA A 1 168 ? -7.594 -18.641 4.07 1 92.62 168 ALA A CA 1
ATOM 1231 C C . ALA A 1 168 ? -8.016 -19.734 3.094 1 92.62 168 ALA A C 1
ATOM 1233 O O . ALA A 1 168 ? -8.977 -20.469 3.35 1 92.62 168 ALA A O 1
ATOM 1234 N N . PHE A 1 169 ? -7.324 -19.859 2.039 1 91.25 169 PHE A N 1
ATOM 1235 C CA . PHE A 1 169 ? -7.664 -20.859 1.031 1 91.25 169 PHE A CA 1
ATOM 1236 C C . PHE A 1 169 ? -7.418 -22.266 1.56 1 91.25 169 PHE A C 1
ATOM 1238 O O . PHE A 1 169 ? -8.188 -23.188 1.274 1 91.25 169 PHE A O 1
ATOM 1245 N N . LEU A 1 170 ? -6.359 -22.438 2.285 1 90.5 170 LEU A N 1
ATOM 1246 C CA . LEU A 1 170 ? -6.078 -23.734 2.889 1 90.5 170 LEU A CA 1
ATOM 1247 C C . LEU A 1 170 ? -7.188 -24.141 3.854 1 90.5 170 LEU A C 1
ATOM 1249 O O . LEU A 1 170 ? -7.57 -25.297 3.912 1 90.5 170 LEU A O 1
ATOM 1253 N N . ARG A 1 171 ? -7.66 -23.203 4.598 1 94.06 171 ARG A N 1
ATOM 1254 C CA . ARG A 1 171 ? -8.789 -23.469 5.477 1 94.06 171 ARG A CA 1
ATOM 1255 C C . ARG A 1 171 ? -10.023 -23.859 4.676 1 94.06 171 ARG A C 1
ATOM 1257 O O . ARG A 1 171 ? -10.797 -24.734 5.094 1 94.06 171 ARG A O 1
ATOM 1264 N N . LEU A 1 172 ? -10.195 -23.203 3.543 1 94.94 172 LEU A N 1
ATOM 1265 C CA . LEU A 1 172 ? -11.305 -23.531 2.65 1 94.94 172 LEU A CA 1
ATOM 1266 C C . LEU A 1 172 ? -11.203 -24.984 2.186 1 94.94 172 LEU A C 1
ATOM 1268 O O . LEU A 1 172 ? -12.188 -25.719 2.23 1 94.94 172 LEU A O 1
ATOM 1272 N N . LEU A 1 173 ? -10.07 -25.422 1.83 1 92.81 173 LEU A N 1
ATOM 1273 C CA . LEU A 1 173 ? -9.852 -26.781 1.35 1 92.81 173 LEU A CA 1
ATOM 1274 C C . LEU A 1 173 ? -10.047 -27.797 2.473 1 92.81 173 LEU A C 1
ATOM 1276 O O . LEU A 1 173 ? -10.492 -28.922 2.23 1 92.81 173 LEU A O 1
ATOM 1280 N N . ALA A 1 174 ? -9.68 -27.344 3.65 1 93.38 174 ALA A N 1
ATOM 1281 C CA . ALA A 1 174 ? -9.742 -28.219 4.809 1 93.38 174 ALA A CA 1
ATOM 1282 C C . ALA A 1 174 ? -11.188 -28.562 5.164 1 93.38 174 ALA A C 1
ATOM 1284 O O . ALA A 1 174 ? -11.445 -29.484 5.934 1 93.38 174 ALA A O 1
ATOM 1285 N N . THR A 1 175 ? -12.133 -27.766 4.672 1 91.75 175 THR A N 1
ATOM 1286 C CA . THR A 1 175 ? -13.539 -28.078 4.898 1 91.75 175 THR A CA 1
ATOM 1287 C C . THR A 1 175 ? -13.914 -29.406 4.238 1 91.75 175 THR A C 1
ATOM 1289 O O . THR A 1 175 ? -14.961 -29.984 4.543 1 91.75 175 THR A O 1
ATOM 1292 N N . ASN A 1 176 ? -13.156 -29.859 3.281 1 90.75 176 ASN A N 1
ATOM 1293 C CA . ASN A 1 176 ? -13.367 -31.094 2.535 1 90.75 176 ASN A CA 1
ATOM 1294 C C . ASN A 1 176 ? -14.703 -31.078 1.797 1 90.75 176 ASN A C 1
ATOM 1296 O O . ASN A 1 176 ? -15.375 -32.125 1.702 1 90.75 176 ASN A O 1
ATOM 1300 N N . THR A 1 177 ? -15.148 -29.953 1.432 1 90.44 177 THR A N 1
ATOM 1301 C CA . THR A 1 177 ? -16.359 -29.797 0.624 1 90.44 177 THR A CA 1
ATOM 1302 C C . THR A 1 177 ? -15.992 -29.609 -0.849 1 90.44 177 THR A C 1
ATOM 1304 O O . THR A 1 177 ? -14.898 -29.156 -1.174 1 90.44 177 THR A O 1
ATOM 1307 N N . ILE A 1 178 ? -16.938 -30.047 -1.613 1 89.88 178 ILE A N 1
ATOM 1308 C CA . ILE A 1 178 ? -16.703 -29.938 -3.051 1 89.88 178 ILE A CA 1
ATOM 1309 C C . ILE A 1 178 ? -17.328 -28.641 -3.561 1 89.88 178 ILE A C 1
ATOM 1311 O O . ILE A 1 178 ? -18.516 -28.391 -3.375 1 89.88 178 ILE A O 1
ATOM 1315 N N . PHE A 1 179 ? -16.516 -27.812 -4.086 1 92.88 179 PHE A N 1
ATOM 1316 C CA . PHE A 1 179 ? -16.953 -26.578 -4.738 1 92.88 179 PHE A CA 1
ATOM 1317 C C . PHE A 1 179 ? -16.25 -26.391 -6.074 1 92.88 179 PHE A C 1
ATOM 1319 O O . PHE A 1 179 ? -15.156 -26.922 -6.285 1 92.88 179 PHE A O 1
ATOM 1326 N N . ASP A 1 180 ? -16.938 -25.719 -6.926 1 93.69 180 ASP A N 1
ATOM 1327 C CA . ASP A 1 180 ? -16.344 -25.531 -8.242 1 93.69 180 ASP A CA 1
ATOM 1328 C C . ASP A 1 180 ? -16.062 -24.062 -8.516 1 93.69 180 ASP A C 1
ATOM 1330 O O . ASP A 1 180 ? -15.5 -23.719 -9.562 1 93.69 180 ASP A O 1
ATOM 1334 N N . ALA A 1 181 ? -16.531 -23.188 -7.652 1 97.31 181 ALA A N 1
ATOM 1335 C CA . ALA A 1 181 ? -16.281 -21.75 -7.812 1 97.31 181 ALA A CA 1
ATOM 1336 C C . ALA A 1 181 ? -16.094 -21.078 -6.457 1 97.31 181 ALA A C 1
ATOM 1338 O O . ALA A 1 181 ? -16.719 -21.453 -5.473 1 97.31 181 ALA A O 1
ATOM 1339 N N . VAL A 1 182 ? -15.195 -20.078 -6.426 1 97.75 182 VAL A N 1
ATOM 1340 C CA . VAL A 1 182 ? -14.945 -19.344 -5.191 1 97.75 182 VAL A CA 1
ATOM 1341 C C . VAL A 1 182 ? -14.906 -17.859 -5.477 1 97.75 182 VAL A C 1
ATOM 1343 O O . VAL A 1 182 ? -14.273 -17.406 -6.441 1 97.75 182 VAL A O 1
ATOM 1346 N N . PHE A 1 183 ? -15.695 -17.094 -4.684 1 97.69 183 PHE A N 1
ATOM 1347 C CA . PHE A 1 183 ? -15.609 -15.648 -4.691 1 97.69 183 PHE A CA 1
ATOM 1348 C C . PHE A 1 183 ? -14.664 -15.148 -3.605 1 97.69 183 PHE A C 1
ATOM 1350 O O . PHE A 1 183 ? -14.852 -15.461 -2.426 1 97.69 183 PHE A O 1
ATOM 1357 N N . CYS A 1 184 ? -13.609 -14.445 -4.051 1 95.44 184 CYS A N 1
ATOM 1358 C CA . CYS A 1 184 ? -12.68 -13.797 -3.135 1 95.44 184 CYS A CA 1
ATOM 1359 C C . CYS A 1 184 ? -12.961 -12.297 -3.037 1 95.44 184 CYS A C 1
ATOM 1361 O O . CYS A 1 184 ? -12.977 -11.602 -4.051 1 95.44 184 CYS A O 1
ATOM 1363 N N . THR A 1 185 ? -13.031 -11.758 -1.848 1 94.06 185 THR A N 1
ATOM 1364 C CA . THR A 1 185 ? -13.539 -10.398 -1.66 1 94.06 185 THR A CA 1
ATOM 1365 C C . THR A 1 185 ? -12.422 -9.383 -1.851 1 94.06 185 THR A C 1
ATOM 1367 O O . THR A 1 185 ? -12.633 -8.18 -1.691 1 94.06 185 THR A O 1
ATOM 1370 N N . SER A 1 186 ? -11.219 -9.82 -2.162 1 88.5 186 SER A N 1
ATOM 1371 C CA . SER A 1 186 ? -10.109 -8.906 -2.42 1 88.5 186 SER A CA 1
ATOM 1372 C C . SER A 1 186 ? -9.117 -9.508 -3.412 1 88.5 186 SER A C 1
ATOM 1374 O O . SER A 1 186 ? -9.133 -10.711 -3.664 1 88.5 186 SER A O 1
ATOM 1376 N N . ASP A 1 187 ? -8.289 -8.703 -3.867 1 80.62 187 ASP A N 1
ATOM 1377 C CA . ASP A 1 187 ? -7.305 -9.133 -4.859 1 80.62 187 ASP A CA 1
ATOM 1378 C C . ASP A 1 187 ? -6.246 -10.031 -4.223 1 80.62 187 ASP A C 1
ATOM 1380 O O . ASP A 1 187 ? -5.762 -10.977 -4.855 1 80.62 187 ASP A O 1
ATOM 1384 N N . VAL A 1 188 ? -5.918 -9.703 -3.006 1 79.94 188 VAL A N 1
ATOM 1385 C CA . VAL A 1 188 ? -4.914 -10.508 -2.32 1 79.94 188 VAL A CA 1
ATOM 1386 C C . VAL A 1 188 ? -5.449 -11.922 -2.098 1 79.94 188 VAL A C 1
ATOM 1388 O O . VAL A 1 188 ? -4.734 -12.906 -2.307 1 79.94 188 VAL A O 1
ATOM 1391 N N . LEU A 1 189 ? -6.656 -12.008 -1.701 1 87.44 189 LEU A N 1
ATOM 1392 C CA . LEU A 1 189 ? -7.289 -13.312 -1.503 1 87.44 189 LEU A CA 1
ATOM 1393 C C . LEU A 1 189 ? -7.391 -14.07 -2.82 1 87.44 189 LEU A C 1
ATOM 1395 O O . LEU A 1 189 ? -7.121 -15.273 -2.871 1 87.44 189 LEU A O 1
ATOM 1399 N N . ALA A 1 190 ? -7.738 -13.367 -3.873 1 87.19 190 ALA A N 1
ATOM 1400 C CA . ALA A 1 190 ? -7.875 -13.992 -5.184 1 87.19 190 ALA A CA 1
ATOM 1401 C C . ALA A 1 190 ? -6.527 -14.477 -5.703 1 87.19 190 ALA A C 1
ATOM 1403 O O . ALA A 1 190 ? -6.414 -15.602 -6.207 1 87.19 190 ALA A O 1
ATOM 1404 N N . ALA A 1 191 ? -5.555 -13.648 -5.566 1 79.44 191 ALA A N 1
ATOM 1405 C CA . ALA A 1 191 ? -4.215 -14 -6.023 1 79.44 191 ALA A CA 1
ATOM 1406 C C . ALA A 1 191 ? -3.684 -15.219 -5.273 1 79.44 191 ALA A C 1
ATOM 1408 O O . ALA A 1 191 ? -3.092 -16.125 -5.875 1 79.44 191 ALA A O 1
ATOM 1409 N N . ALA A 1 192 ? -3.875 -15.188 -3.975 1 81.69 192 ALA A N 1
ATOM 1410 C CA . ALA A 1 192 ? -3.432 -16.312 -3.156 1 81.69 192 ALA A CA 1
ATOM 1411 C C . ALA A 1 192 ? -4.176 -17.594 -3.531 1 81.69 192 ALA A C 1
ATOM 1413 O O . ALA A 1 192 ? -3.588 -18.672 -3.568 1 81.69 192 ALA A O 1
ATOM 1414 N N . THR A 1 193 ? -5.445 -17.438 -3.766 1 87.19 193 THR A N 1
ATOM 1415 C CA . THR A 1 193 ? -6.277 -18.578 -4.137 1 87.19 193 THR A CA 1
ATOM 1416 C C . THR A 1 193 ? -5.793 -19.203 -5.445 1 87.19 193 THR A C 1
ATOM 1418 O O . THR A 1 193 ? -5.605 -20.422 -5.535 1 87.19 193 THR A O 1
ATOM 1421 N N . VAL A 1 194 ? -5.547 -18.406 -6.434 1 82.94 194 VAL A N 1
ATOM 1422 C CA . VAL A 1 194 ? -5.086 -18.891 -7.73 1 82.94 194 VAL A CA 1
ATOM 1423 C C . VAL A 1 194 ? -3.713 -19.547 -7.578 1 82.94 194 VAL A C 1
ATOM 1425 O O . VAL A 1 194 ? -3.469 -20.625 -8.117 1 82.94 194 VAL A O 1
ATOM 1428 N N . SER A 1 195 ? -2.871 -18.891 -6.863 1 76.88 195 SER A N 1
ATOM 1429 C CA . SER A 1 195 ? -1.521 -19.391 -6.66 1 76.88 195 SER A CA 1
ATOM 1430 C C . SER A 1 195 ? -1.544 -20.766 -5.973 1 76.88 195 SER A C 1
ATOM 1432 O O . SER A 1 195 ? -0.864 -21.688 -6.406 1 76.88 195 SER A O 1
ATOM 1434 N N . GLU A 1 196 ? -2.285 -20.828 -4.902 1 80.62 196 GLU A N 1
ATOM 1435 C CA . GLU A 1 196 ? -2.352 -22.078 -4.145 1 80.62 196 GLU A CA 1
ATOM 1436 C C . GLU A 1 196 ? -3.045 -23.172 -4.945 1 80.62 196 GLU A C 1
ATOM 1438 O O . GLU A 1 196 ? -2.688 -24.344 -4.844 1 80.62 196 GLU A O 1
ATOM 1443 N N . ALA A 1 197 ? -4.066 -22.812 -5.699 1 83.62 197 ALA A N 1
ATOM 1444 C CA . ALA A 1 197 ? -4.703 -23.781 -6.594 1 83.62 197 ALA A CA 1
ATOM 1445 C C . ALA A 1 197 ? -3.684 -24.406 -7.547 1 83.62 197 ALA A C 1
ATOM 1447 O O . ALA A 1 197 ? -3.635 -25.625 -7.707 1 83.62 197 ALA A O 1
ATOM 1448 N N . HIS A 1 198 ? -2.928 -23.578 -8.086 1 75.94 198 HIS A N 1
ATOM 1449 C CA . HIS A 1 198 ? -1.892 -24.047 -8.992 1 75.94 198 HIS A CA 1
ATOM 1450 C C . HIS A 1 198 ? -0.917 -24.984 -8.281 1 75.94 198 HIS A C 1
ATOM 1452 O O . HIS A 1 198 ? -0.521 -26.016 -8.836 1 75.94 198 HIS A O 1
ATOM 1458 N N . ASN A 1 199 ? -0.543 -24.625 -7.086 1 74.81 199 ASN A N 1
ATOM 1459 C CA . ASN A 1 199 ? 0.377 -25.438 -6.293 1 74.81 199 ASN A CA 1
ATOM 1460 C C . ASN A 1 199 ? -0.188 -26.828 -6.027 1 74.81 199 ASN A C 1
ATOM 1462 O O . ASN A 1 199 ? 0.566 -27.781 -5.801 1 74.81 199 ASN A O 1
ATOM 1466 N N . ARG A 1 200 ? -1.419 -26.875 -6.102 1 81.12 200 ARG A N 1
ATOM 1467 C CA . ARG A 1 200 ? -2.086 -28.141 -5.805 1 81.12 200 ARG A CA 1
ATOM 1468 C C . ARG A 1 200 ? -2.578 -28.812 -7.082 1 81.12 200 ARG A C 1
ATOM 1470 O O . ARG A 1 200 ? -3.393 -29.734 -7.031 1 81.12 200 ARG A O 1
ATOM 1477 N N . ASP A 1 201 ? -2.145 -28.281 -8.18 1 81.56 201 ASP A N 1
ATOM 1478 C CA . ASP A 1 201 ? -2.42 -28.812 -9.516 1 81.56 201 ASP A CA 1
ATOM 1479 C C . ASP A 1 201 ? -3.906 -28.719 -9.852 1 81.56 201 ASP A C 1
ATOM 1481 O O . ASP A 1 201 ? -4.465 -29.609 -10.484 1 81.56 201 ASP A O 1
ATOM 1485 N N . LEU A 1 202 ? -4.566 -27.766 -9.242 1 84.69 202 LEU A N 1
ATOM 1486 C CA . LEU A 1 202 ? -5.93 -27.406 -9.633 1 84.69 202 LEU A CA 1
ATOM 1487 C C . LEU A 1 202 ? -5.918 -26.359 -10.75 1 84.69 202 LEU A C 1
ATOM 1489 O O . LEU A 1 202 ? -5.332 -25.297 -10.594 1 84.69 202 LEU A O 1
ATOM 1493 N N . GLN A 1 203 ? -6.578 -26.703 -11.789 1 85.12 203 GLN A N 1
ATOM 1494 C CA . GLN A 1 203 ? -6.609 -25.781 -12.914 1 85.12 203 GLN A CA 1
ATOM 1495 C C . GLN A 1 203 ? -7.719 -24.75 -12.75 1 85.12 203 GLN A C 1
ATOM 1497 O O . GLN A 1 203 ? -8.867 -25.094 -12.453 1 85.12 203 GLN A O 1
ATOM 1502 N N . VAL A 1 204 ? -7.406 -23.531 -12.914 1 88.06 204 VAL A N 1
ATOM 1503 C CA . VAL A 1 204 ? -8.367 -22.438 -12.969 1 88.06 204 VAL A CA 1
ATOM 1504 C C . VAL A 1 204 ? -8.633 -22.047 -14.422 1 88.06 204 VAL A C 1
ATOM 1506 O O . VAL A 1 204 ? -7.707 -21.75 -15.172 1 88.06 204 VAL A O 1
ATOM 1509 N N . PRO A 1 205 ? -9.859 -22.141 -14.891 1 90.25 205 PRO A N 1
ATOM 1510 C CA . PRO A 1 205 ? -11.102 -22.297 -14.125 1 90.25 205 PRO A CA 1
ATOM 1511 C C . PRO A 1 205 ? -11.633 -23.719 -14.148 1 90.25 205 PRO A C 1
ATOM 1513 O O . PRO A 1 205 ? -12.695 -24 -13.57 1 90.25 205 PRO A O 1
ATOM 1516 N N . GLN A 1 206 ? -10.961 -24.578 -14.836 1 90.38 206 GLN A N 1
ATOM 1517 C CA . GLN A 1 206 ? -11.539 -25.891 -15.148 1 90.38 206 GLN A CA 1
ATOM 1518 C C . GLN A 1 206 ? -11.891 -26.656 -13.875 1 90.38 206 GLN A C 1
ATOM 1520 O O . GLN A 1 206 ? -12.953 -27.266 -13.781 1 90.38 206 GLN A O 1
ATOM 1525 N N . ASP A 1 207 ? -11 -26.641 -12.938 1 92.31 207 ASP A N 1
ATOM 1526 C CA . ASP A 1 207 ? -11.234 -27.344 -11.68 1 92.31 207 ASP A CA 1
ATOM 1527 C C . ASP A 1 207 ? -11.844 -26.406 -10.633 1 92.31 207 ASP A C 1
ATOM 1529 O O . ASP A 1 207 ? -12.586 -26.844 -9.75 1 92.31 207 ASP A O 1
ATOM 1533 N N . LEU A 1 208 ? -11.484 -25.141 -10.75 1 94.31 208 LEU A N 1
ATOM 1534 C CA . LEU A 1 208 ? -11.938 -24.141 -9.781 1 94.31 208 LEU A CA 1
ATOM 1535 C C . LEU A 1 208 ? -12.047 -22.766 -10.43 1 94.31 208 LEU A C 1
ATOM 1537 O O . LEU A 1 208 ? -11.031 -22.156 -10.781 1 94.31 208 LEU A O 1
ATOM 1541 N N . ALA A 1 209 ? -13.289 -22.328 -10.547 1 95.88 209 ALA A N 1
ATOM 1542 C CA . ALA A 1 209 ? -13.469 -20.953 -10.992 1 95.88 209 ALA A CA 1
ATOM 1543 C C . ALA A 1 209 ? -13.195 -19.969 -9.859 1 95.88 209 ALA A C 1
ATOM 1545 O O . ALA A 1 209 ? -13.594 -20.203 -8.719 1 95.88 209 ALA A O 1
ATOM 1546 N N . VAL A 1 210 ? -12.438 -18.875 -10.172 1 93.75 210 VAL A N 1
ATOM 1547 C CA . VAL A 1 210 ? -12.086 -17.875 -9.164 1 93.75 210 VAL A CA 1
ATOM 1548 C C . VAL A 1 210 ? -12.547 -16.5 -9.617 1 93.75 210 VAL A C 1
ATOM 1550 O O . VAL A 1 210 ? -12.25 -16.062 -10.734 1 93.75 210 VAL A O 1
ATOM 1553 N N . LEU A 1 211 ? -13.367 -15.883 -8.867 1 95.06 211 LEU A N 1
ATOM 1554 C CA . LEU A 1 211 ? -13.805 -14.5 -9.055 1 95.06 211 LEU A CA 1
ATOM 1555 C C . LEU A 1 211 ? -13.289 -13.617 -7.922 1 95.06 211 LEU A C 1
ATOM 1557 O O . LEU A 1 211 ? -13.414 -13.961 -6.746 1 95.06 211 LEU A O 1
ATOM 1561 N N . GLY A 1 212 ? -12.641 -12.5 -8.297 1 93.19 212 GLY A N 1
ATOM 1562 C CA . GLY A 1 212 ? -12.047 -11.641 -7.281 1 93.19 212 GLY A CA 1
ATOM 1563 C C . GLY A 1 212 ? -12.648 -10.25 -7.25 1 93.19 212 GLY A C 1
ATOM 1564 O O . GLY A 1 212 ? -13.719 -10.016 -7.824 1 93.19 212 GLY A O 1
ATOM 1565 N N . PHE A 1 213 ? -12.031 -9.398 -6.445 1 91.75 213 PHE A N 1
ATOM 1566 C CA . PHE A 1 213 ? -12.367 -7.984 -6.34 1 91.75 213 PHE A CA 1
ATOM 1567 C C . PHE A 1 213 ? -11.102 -7.137 -6.258 1 91.75 213 PHE A C 1
ATOM 1569 O O . PHE A 1 213 ? -10.203 -7.434 -5.477 1 91.75 213 PHE A O 1
ATOM 1576 N N . THR A 1 214 ? -11.055 -6.094 -7.094 1 85.12 214 THR A N 1
ATOM 1577 C CA . THR A 1 214 ? -9.852 -5.277 -7.109 1 85.12 214 THR A CA 1
ATOM 1578 C C . THR A 1 214 ? -10.188 -3.803 -6.914 1 85.12 214 THR A C 1
ATOM 1580 O O . THR A 1 214 ? -11.273 -3.354 -7.297 1 85.12 214 THR A O 1
ATOM 1583 N N . GLU A 1 215 ? -9.219 -3.129 -6.227 1 80.31 215 GLU A N 1
ATOM 1584 C CA . GLU A 1 215 ? -9.359 -1.685 -6.082 1 80.31 215 GLU A CA 1
ATOM 1585 C C . GLU A 1 215 ? -8.234 -0.942 -6.793 1 80.31 215 GLU A C 1
ATOM 1587 O O . GLU A 1 215 ? -8.125 0.281 -6.688 1 80.31 215 GLU A O 1
ATOM 1592 N N . ASP A 1 216 ? -7.234 -1.72 -7.336 1 69.88 216 ASP A N 1
ATOM 1593 C CA . ASP A 1 216 ? -6.094 -1.138 -8.039 1 69.88 216 ASP A CA 1
ATOM 1594 C C . ASP A 1 216 ? -6.23 -1.312 -9.547 1 69.88 216 ASP A C 1
ATOM 1596 O O . ASP A 1 216 ? -5.379 -0.849 -10.312 1 69.88 216 ASP A O 1
ATOM 1600 N N . GLY A 1 217 ? -7.457 -1.642 -10.055 1 54.94 217 GLY A N 1
ATOM 1601 C CA . GLY A 1 217 ? -7.676 -1.875 -11.477 1 54.94 217 GLY A CA 1
ATOM 1602 C C . GLY A 1 217 ? -6.93 -3.09 -12 1 54.94 217 GLY A C 1
ATOM 1603 O O . GLY A 1 217 ? -7.148 -3.516 -13.141 1 54.94 217 GLY A O 1
ATOM 1604 N N . SER A 1 218 ? -5.746 -3.463 -11.414 1 49.75 218 SER A N 1
ATOM 1605 C CA . SER A 1 218 ? -4.953 -4.473 -12.109 1 49.75 218 SER A CA 1
ATOM 1606 C C . SER A 1 218 ? -5.465 -5.879 -11.805 1 49.75 218 SER A C 1
ATOM 1608 O O . SER A 1 218 ? -5.395 -6.34 -10.664 1 49.75 218 SER A O 1
ATOM 1610 N N . ALA A 1 219 ? -6.578 -6.254 -12.281 1 46.97 219 ALA A N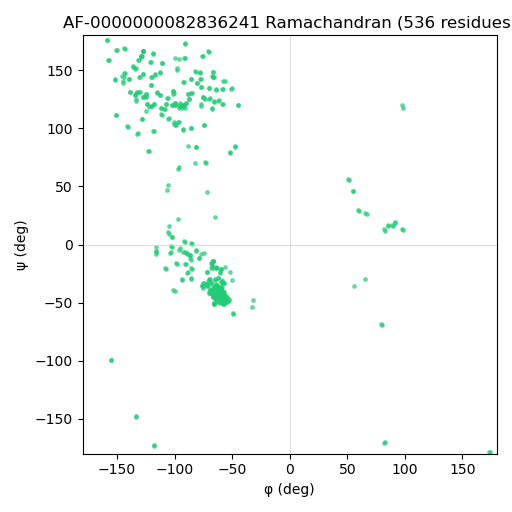 1
ATOM 1611 C CA . ALA A 1 219 ? -7.031 -7.637 -12.188 1 46.97 219 ALA A CA 1
ATOM 1612 C C . ALA A 1 219 ? -5.965 -8.602 -12.703 1 46.97 219 ALA A C 1
ATOM 1614 O O . ALA A 1 219 ? -6.164 -9.812 -12.703 1 46.97 219 ALA A O 1
ATOM 1615 N N . PRO A 1 220 ? -5.082 -8.094 -13.555 1 46.75 220 PRO A N 1
ATOM 1616 C CA . PRO A 1 220 ? -4.344 -9.047 -14.391 1 46.75 220 PRO A CA 1
ATOM 1617 C C . PRO A 1 220 ? -3.436 -9.969 -13.57 1 46.75 220 PRO A C 1
ATOM 1619 O O . PRO A 1 220 ? -2.455 -10.5 -14.102 1 46.75 220 PRO A O 1
ATOM 1622 N N . GLN A 1 221 ? -3.787 -10.141 -12.242 1 51.78 221 GLN A N 1
ATOM 1623 C CA . GLN A 1 221 ? -2.871 -10.922 -11.422 1 51.78 221 GLN A CA 1
ATOM 1624 C C . GLN A 1 221 ? -2.637 -12.305 -12.031 1 51.78 221 GLN A C 1
ATOM 1626 O O . GLN A 1 221 ? -1.678 -12.992 -11.672 1 51.78 221 GLN A O 1
ATOM 1631 N N . TRP A 1 222 ? -3.541 -12.648 -12.875 1 58.16 222 TRP A N 1
ATOM 1632 C CA . TRP A 1 222 ? -3.467 -13.992 -13.43 1 58.16 222 TRP A CA 1
ATOM 1633 C C . TRP A 1 222 ? -3.441 -13.953 -14.961 1 58.16 222 TRP A C 1
ATOM 1635 O O . TRP A 1 222 ? -4.246 -13.258 -15.578 1 58.16 222 TRP A O 1
ATOM 1645 N N . VAL A 1 223 ? -2.258 -14.414 -15.422 1 55.84 223 VAL A N 1
ATOM 1646 C CA . VAL A 1 223 ? -1.888 -14.406 -16.828 1 55.84 223 VAL A CA 1
ATOM 1647 C C . VAL A 1 223 ? -3.133 -14.602 -17.703 1 55.84 223 VAL A C 1
ATOM 1649 O O . VAL A 1 223 ? -3.33 -13.891 -18.688 1 55.84 223 VAL A O 1
ATOM 1652 N N . GLN A 1 224 ? -3.844 -15.57 -17.297 1 65.75 224 GLN A N 1
ATOM 1653 C CA . GLN A 1 224 ? -4.957 -15.891 -18.188 1 65.75 224 GLN A CA 1
ATOM 1654 C C . GLN A 1 224 ? -6.098 -14.891 -18.016 1 65.75 224 GLN A C 1
ATOM 1656 O O . GLN A 1 224 ? -6.98 -14.805 -18.875 1 65.75 224 GLN A O 1
ATOM 1661 N N . GLY A 1 225 ? -5.871 -14.047 -16.953 1 76.62 225 GLY A N 1
ATOM 1662 C CA . GLY A 1 225 ? -6.883 -13.039 -16.672 1 76.62 225 GLY A CA 1
ATOM 1663 C C . GLY A 1 225 ? -7.848 -13.445 -15.578 1 76.62 225 GLY A C 1
ATOM 1664 O O . GLY A 1 225 ? -8.492 -14.492 -15.664 1 76.62 225 GLY A O 1
ATOM 1665 N N . LEU A 1 226 ? -7.926 -12.75 -14.562 1 83.06 226 LEU A N 1
ATOM 1666 C CA . LEU A 1 226 ? -8.805 -12.977 -13.414 1 83.06 226 LEU A CA 1
ATOM 1667 C C . LEU A 1 226 ? -10.109 -12.203 -13.578 1 83.06 226 LEU A C 1
ATOM 1669 O O . LEU A 1 226 ? -10.102 -10.992 -13.805 1 83.06 226 LEU A O 1
ATOM 1673 N N . THR A 1 227 ? -11.188 -12.945 -13.648 1 90.19 227 THR A N 1
ATOM 1674 C CA . THR A 1 227 ? -12.484 -12.281 -13.562 1 90.19 227 THR A CA 1
ATOM 1675 C C . THR A 1 227 ? -12.594 -11.492 -12.258 1 90.19 227 THR A C 1
ATOM 1677 O O . THR A 1 227 ? -12.445 -12.055 -11.172 1 90.19 227 THR A O 1
ATOM 1680 N N . THR A 1 228 ? -12.812 -10.195 -12.375 1 90.88 228 THR A N 1
ATOM 1681 C CA . THR A 1 228 ? -12.797 -9.383 -11.164 1 90.88 228 THR A CA 1
ATOM 1682 C C . THR A 1 228 ? -13.914 -8.336 -11.195 1 90.88 228 THR A C 1
ATOM 1684 O O . THR A 1 228 ? -14.312 -7.887 -12.273 1 90.88 228 THR A O 1
ATOM 1687 N N . LEU A 1 229 ? -14.484 -8.125 -10.055 1 92.94 229 LEU A N 1
ATOM 1688 C CA . LEU A 1 229 ? -15.188 -6.871 -9.781 1 92.94 229 LEU A CA 1
ATOM 1689 C C . LEU A 1 229 ? -14.242 -5.848 -9.156 1 92.94 229 LEU A C 1
ATOM 1691 O O . LEU A 1 229 ? -13.164 -6.203 -8.672 1 92.94 229 LEU A O 1
ATOM 1695 N N . GLY A 1 230 ? -14.625 -4.656 -9.234 1 90 230 GLY A N 1
ATOM 1696 C CA . GLY A 1 230 ? -13.719 -3.729 -8.578 1 90 230 GLY A CA 1
ATOM 1697 C C . GLY A 1 230 ? -14.086 -2.273 -8.797 1 90 230 GLY A C 1
ATOM 1698 O O . GLY A 1 230 ? -15.148 -1.973 -9.344 1 90 230 GLY A O 1
ATOM 1699 N N . LEU A 1 231 ? -13.258 -1.426 -8.234 1 90.31 231 LEU A N 1
ATOM 1700 C CA . LEU A 1 231 ? -13.352 0.022 -8.391 1 90.31 231 LEU A CA 1
ATOM 1701 C C . LEU A 1 231 ? -11.961 0.651 -8.445 1 90.31 231 LEU A C 1
ATOM 1703 O O . LEU A 1 231 ? -10.953 -0.039 -8.273 1 90.31 231 LEU A O 1
ATOM 1707 N N . ASP A 1 232 ? -11.914 1.868 -8.797 1 89.38 232 ASP A N 1
ATOM 1708 C CA . ASP A 1 232 ? -10.664 2.623 -8.828 1 89.38 232 ASP A CA 1
ATOM 1709 C C . ASP A 1 232 ? -10.516 3.484 -7.578 1 89.38 232 ASP A C 1
ATOM 1711 O O . ASP A 1 232 ? -11.094 4.57 -7.492 1 89.38 232 ASP A O 1
ATOM 1715 N N . ALA A 1 233 ? -9.68 3.006 -6.684 1 91.31 233 ALA A N 1
ATOM 1716 C CA . ALA A 1 233 ? -9.5 3.697 -5.41 1 91.31 233 ALA A CA 1
ATOM 1717 C C . ALA A 1 233 ? -8.898 5.082 -5.617 1 91.31 233 ALA A C 1
ATOM 1719 O O . ALA A 1 233 ? -9.203 6.016 -4.871 1 91.31 233 ALA A O 1
ATOM 1720 N N . ALA A 1 234 ? -8.031 5.227 -6.605 1 92.44 234 ALA A N 1
ATOM 1721 C CA . ALA A 1 234 ? -7.477 6.543 -6.914 1 92.44 234 ALA A CA 1
ATOM 1722 C C . ALA A 1 234 ? -8.57 7.508 -7.352 1 92.44 234 ALA A C 1
ATOM 1724 O O . ALA A 1 234 ? -8.578 8.68 -6.961 1 92.44 234 ALA A O 1
ATOM 1725 N N . GLU A 1 235 ? -9.438 6.965 -8.148 1 93.94 235 GLU A N 1
ATOM 1726 C CA . GLU A 1 235 ? -10.57 7.785 -8.562 1 93.94 235 GLU A CA 1
ATOM 1727 C C . GLU A 1 235 ? -11.422 8.203 -7.367 1 93.94 235 GLU A C 1
ATOM 1729 O O . GLU A 1 235 ? -11.867 9.344 -7.281 1 93.94 235 GLU A O 1
ATOM 1734 N N . LEU A 1 236 ? -11.656 7.277 -6.516 1 95.06 236 LEU A N 1
ATOM 1735 C CA . LEU A 1 236 ? -12.383 7.602 -5.293 1 95.06 236 LEU A CA 1
ATOM 1736 C C . LEU A 1 236 ? -11.688 8.734 -4.539 1 95.06 236 LEU A C 1
ATOM 1738 O O . LEU A 1 236 ? -12.344 9.695 -4.117 1 95.06 236 LEU A O 1
ATOM 1742 N N . GLY A 1 237 ? -10.383 8.656 -4.406 1 96.44 237 GLY A N 1
ATOM 1743 C CA . GLY A 1 237 ? -9.609 9.688 -3.729 1 96.44 237 GLY A CA 1
ATOM 1744 C C . GLY A 1 237 ? -9.68 11.039 -4.418 1 96.44 237 GLY A C 1
ATOM 1745 O O . GLY A 1 237 ? -9.82 12.07 -3.76 1 96.44 237 GLY A O 1
ATOM 1746 N N . ARG A 1 238 ? -9.562 11.023 -5.746 1 97.12 238 ARG A N 1
ATOM 1747 C CA . ARG A 1 238 ? -9.633 12.25 -6.523 1 97.12 238 ARG A CA 1
ATOM 1748 C C . ARG A 1 238 ?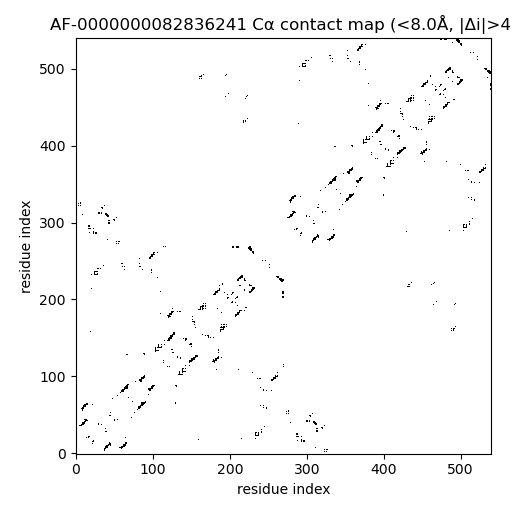 -10.984 12.938 -6.355 1 97.12 238 ARG A C 1
ATOM 1750 O O . ARG A 1 238 ? -11.047 14.148 -6.141 1 97.12 238 ARG A O 1
ATOM 1757 N N . ARG A 1 239 ? -12.016 12.172 -6.41 1 97.12 239 ARG A N 1
ATOM 1758 C CA . ARG A 1 239 ? -13.359 12.711 -6.273 1 97.12 239 ARG A CA 1
ATOM 1759 C C . ARG A 1 239 ? -13.609 13.211 -4.855 1 97.12 239 ARG A C 1
ATOM 1761 O O . ARG A 1 239 ? -14.305 14.211 -4.656 1 97.12 239 ARG A O 1
ATOM 1768 N N . ALA A 1 240 ? -13.102 12.477 -3.91 1 97.81 240 ALA A N 1
ATOM 1769 C CA . ALA A 1 240 ? -13.211 12.93 -2.525 1 97.81 240 ALA A CA 1
ATOM 1770 C C . ALA A 1 240 ? -12.516 14.273 -2.328 1 97.81 240 ALA A C 1
ATOM 1772 O O . ALA A 1 240 ? -13.047 15.164 -1.665 1 97.81 240 ALA A O 1
ATOM 1773 N N . GLY A 1 241 ? -11.281 14.406 -2.889 1 98.19 241 GLY A N 1
ATOM 1774 C CA . GLY A 1 241 ? -10.57 15.672 -2.834 1 98.19 241 GLY A CA 1
ATOM 1775 C C . GLY A 1 241 ? -11.344 16.828 -3.453 1 98.19 241 GLY A C 1
ATOM 1776 O O . GLY A 1 241 ? -11.422 17.906 -2.875 1 98.19 241 GLY A O 1
ATOM 1777 N N . GLN A 1 242 ? -11.922 16.5 -4.617 1 98.12 242 GLN A N 1
ATOM 1778 C CA . GLN A 1 242 ? -12.711 17.531 -5.293 1 98.12 242 GLN A CA 1
ATOM 1779 C C . GLN A 1 242 ? -13.922 17.938 -4.457 1 98.12 242 GLN A C 1
ATOM 1781 O O . GLN A 1 242 ? -14.234 19.109 -4.336 1 98.12 242 GLN A O 1
ATOM 1786 N N . LEU A 1 243 ? -14.578 16.969 -3.908 1 98.06 243 LEU A N 1
ATOM 1787 C CA . LEU A 1 243 ? -15.75 17.234 -3.08 1 98.06 243 LEU A CA 1
ATOM 1788 C C . LEU A 1 243 ? -15.375 18.078 -1.862 1 98.06 243 LEU A C 1
ATOM 1790 O O . LEU A 1 243 ? -16.109 18.984 -1.479 1 98.06 243 LEU A O 1
ATOM 1794 N N . LEU A 1 244 ? -14.242 17.781 -1.259 1 98.44 244 LEU A N 1
ATOM 1795 C CA . LEU A 1 244 ? -13.75 18.562 -0.133 1 98.44 244 LEU A CA 1
ATOM 1796 C C . LEU A 1 244 ? -13.523 20.016 -0.542 1 98.44 244 LEU A C 1
ATOM 1798 O O . LEU A 1 244 ? -13.922 20.938 0.172 1 98.44 244 LEU A O 1
ATOM 1802 N N . LEU A 1 245 ? -12.898 20.203 -1.702 1 98.12 245 LEU A N 1
ATOM 1803 C CA . LEU A 1 245 ? -12.625 21.562 -2.188 1 98.12 245 LEU A CA 1
ATOM 1804 C C . LEU A 1 245 ? -13.93 22.312 -2.447 1 98.12 245 LEU A C 1
ATOM 1806 O O . LEU A 1 245 ? -14.062 23.469 -2.062 1 98.12 245 LEU A O 1
ATOM 1810 N N . ASP A 1 246 ? -14.867 21.594 -3.078 1 97.88 246 ASP A N 1
ATOM 1811 C CA . ASP A 1 246 ? -16.156 22.219 -3.371 1 97.88 246 ASP A CA 1
ATOM 1812 C C . ASP A 1 246 ? -16.875 22.625 -2.088 1 97.88 246 ASP A C 1
ATOM 1814 O O . ASP A 1 246 ? -17.516 23.672 -2.035 1 97.88 246 ASP A O 1
ATOM 1818 N N . ARG A 1 247 ? -16.766 21.797 -1.062 1 97.31 247 ARG A N 1
ATOM 1819 C CA . ARG A 1 247 ? -17.359 22.094 0.236 1 97.31 247 ARG A CA 1
ATOM 1820 C C . ARG A 1 247 ? -16.672 23.281 0.894 1 97.31 247 ARG A C 1
ATOM 1822 O O . ARG A 1 247 ? -17.344 24.172 1.415 1 97.31 247 ARG A O 1
ATOM 1829 N N . LEU A 1 248 ? -15.406 23.328 0.834 1 97.19 248 LEU A N 1
ATOM 1830 C CA . LEU A 1 248 ? -14.617 24.375 1.481 1 97.19 248 LEU A CA 1
ATOM 1831 C C . LEU A 1 248 ? -14.82 25.719 0.794 1 97.19 248 LEU A C 1
ATOM 1833 O O . LEU A 1 248 ? -14.781 26.766 1.444 1 97.19 248 LEU A O 1
ATOM 1837 N N . ASP A 1 249 ? -15.102 25.625 -0.491 1 95.56 249 ASP A N 1
ATOM 1838 C CA . ASP A 1 249 ? -15.297 26.859 -1.271 1 95.56 249 ASP A CA 1
ATOM 1839 C C . ASP A 1 249 ? -16.75 27.297 -1.242 1 95.56 249 ASP A C 1
ATOM 1841 O O . ASP A 1 249 ? -17.094 28.359 -1.78 1 95.56 249 ASP A O 1
ATOM 1845 N N . GLY A 1 250 ? -17.578 26.516 -0.717 1 93.88 250 GLY A N 1
ATOM 1846 C CA . GLY A 1 250 ? -19 26.844 -0.635 1 93.88 250 GLY A CA 1
ATOM 1847 C C . GLY A 1 250 ? -19.75 26.547 -1.91 1 93.88 250 GLY A C 1
ATOM 1848 O O . GLY A 1 250 ? -20.891 26.984 -2.086 1 93.88 250 GLY A O 1
ATOM 1849 N N . GLU A 1 251 ? -19.156 25.812 -2.801 1 93.06 251 GLU A N 1
ATOM 1850 C CA . GLU A 1 251 ? -19.766 25.5 -4.09 1 93.06 251 GLU A CA 1
ATOM 1851 C C . GLU A 1 251 ? -20.672 24.281 -3.986 1 93.06 251 GLU A C 1
ATOM 1853 O O . GLU A 1 251 ? -21.484 24.031 -4.879 1 93.06 251 GLU A O 1
ATOM 1858 N N . GLN A 1 252 ? -20.438 23.5 -2.961 1 90.69 252 GLN A N 1
ATOM 1859 C CA . GLN A 1 252 ? -21.25 22.312 -2.723 1 90.69 252 GLN A CA 1
ATOM 1860 C C . GLN A 1 252 ? -21.859 22.328 -1.322 1 90.69 252 GLN A C 1
ATOM 1862 O O . GLN A 1 252 ? -21.172 22.641 -0.348 1 90.69 252 GLN A O 1
ATOM 1867 N N . PRO A 1 253 ? -23.125 22.109 -1.272 1 91.75 253 PRO A N 1
ATOM 1868 C CA . PRO A 1 253 ? -23.75 22.062 0.054 1 91.75 253 PRO A CA 1
ATOM 1869 C C . PRO A 1 253 ? -23.359 20.812 0.837 1 91.75 253 PRO A C 1
ATOM 1871 O O . PRO A 1 253 ? -22.844 19.859 0.261 1 91.75 253 PRO A O 1
ATOM 1874 N N . ALA A 1 254 ? -23.672 20.891 2.129 1 93.56 254 ALA A N 1
ATOM 1875 C CA . ALA A 1 254 ? -23.5 19.703 2.967 1 93.56 254 ALA A CA 1
ATOM 1876 C C . ALA A 1 254 ? -24.469 18.594 2.566 1 93.56 254 ALA A C 1
ATOM 1878 O O . ALA A 1 254 ? -25.578 18.875 2.117 1 93.56 254 ALA A O 1
ATOM 1879 N N . GLY A 1 255 ? -23.984 17.344 2.658 1 94.88 255 GLY A N 1
ATOM 1880 C CA . GLY A 1 255 ? -24.906 16.219 2.506 1 94.88 255 GLY A CA 1
ATOM 1881 C C . GLY A 1 255 ? -24.891 15.633 1.109 1 94.88 255 GLY A C 1
ATOM 1882 O O . GLY A 1 255 ? -25.797 14.891 0.736 1 94.88 255 GLY A O 1
ATOM 1883 N N . THR A 1 256 ? -23.891 16.031 0.305 1 95.19 256 THR A N 1
ATOM 1884 C CA . THR A 1 256 ? -23.75 15.422 -1.017 1 95.19 256 THR A CA 1
ATOM 1885 C C . THR A 1 256 ? -23.438 13.938 -0.902 1 95.19 256 THR A C 1
ATOM 1887 O O . THR A 1 256 ? -22.656 13.523 -0.048 1 95.19 256 THR A O 1
ATOM 1890 N N . ARG A 1 257 ? -24.188 13.188 -1.708 1 94.25 257 ARG A N 1
ATOM 1891 C CA . ARG A 1 257 ? -23.969 11.742 -1.742 1 94.25 257 ARG A CA 1
ATOM 1892 C C . ARG A 1 257 ? -23.562 11.289 -3.141 1 94.25 257 ARG A C 1
ATOM 1894 O O . ARG A 1 257 ? -24.312 11.469 -4.102 1 94.25 257 ARG A O 1
ATOM 1901 N N . LEU A 1 258 ? -22.391 10.719 -3.254 1 94.56 258 LEU A N 1
ATOM 1902 C CA . LEU A 1 258 ? -21.891 10.172 -4.508 1 94.56 258 LEU A CA 1
ATOM 1903 C C . LEU A 1 258 ? -21.594 8.68 -4.371 1 94.56 258 LEU A C 1
ATOM 1905 O O . LEU A 1 258 ? -21.219 8.211 -3.299 1 94.56 258 LEU A O 1
ATOM 1909 N N . THR A 1 259 ? -21.844 7.973 -5.422 1 93.31 259 THR A N 1
ATOM 1910 C CA . THR A 1 259 ? -21.531 6.551 -5.469 1 93.31 259 THR A CA 1
ATOM 1911 C C . THR A 1 259 ? -20.641 6.23 -6.672 1 93.31 259 THR A C 1
ATOM 1913 O O . THR A 1 259 ? -20.938 6.66 -7.789 1 93.31 259 THR A O 1
ATOM 1916 N N . LEU A 1 260 ? -19.562 5.566 -6.406 1 92.75 260 LEU A N 1
ATOM 1917 C CA . LEU A 1 260 ? -18.719 5.117 -7.504 1 92.75 260 LEU A CA 1
ATOM 1918 C C . LEU A 1 260 ? -19.25 3.816 -8.102 1 92.75 260 LEU A C 1
ATOM 1920 O O . LEU A 1 260 ? -19.703 2.934 -7.367 1 92.75 260 LEU A O 1
ATOM 1924 N N . ASP A 1 261 ? -19 3.682 -9.367 1 89.31 261 ASP A N 1
ATOM 1925 C CA . ASP A 1 261 ? -19.438 2.479 -10.062 1 89.31 261 ASP A CA 1
ATOM 1926 C C . ASP A 1 261 ? -18.469 1.321 -9.828 1 89.31 261 ASP A C 1
ATOM 1928 O O . ASP A 1 261 ? -17.25 1.521 -9.773 1 89.31 261 ASP A O 1
ATOM 1932 N N . ILE A 1 262 ? -19.094 0.219 -9.633 1 90.62 262 ILE A N 1
ATOM 1933 C CA . ILE A 1 262 ? -18.312 -1.018 -9.617 1 90.62 262 ILE A CA 1
ATOM 1934 C C . ILE A 1 262 ? -18.188 -1.568 -11.031 1 90.62 262 ILE A C 1
ATOM 1936 O O . ILE A 1 262 ? -19.172 -1.673 -11.758 1 90.62 262 ILE A O 1
ATOM 1940 N N . VAL A 1 263 ? -17 -1.863 -11.406 1 89.56 263 VAL A N 1
ATOM 1941 C CA . VAL A 1 263 ? -16.75 -2.381 -12.742 1 89.56 263 VAL A CA 1
ATOM 1942 C C . VAL A 1 263 ? -16.578 -3.898 -12.688 1 89.56 263 VAL A C 1
ATOM 1944 O O . VAL A 1 263 ? -15.852 -4.418 -11.836 1 89.56 263 VAL A O 1
ATOM 1947 N N . PHE A 1 264 ? -17.297 -4.578 -13.547 1 91.75 264 PHE A N 1
ATOM 1948 C CA . PHE A 1 264 ? -17.156 -6.02 -13.711 1 91.75 264 PHE A CA 1
ATOM 1949 C C . PHE A 1 264 ? -16.359 -6.352 -14.961 1 91.75 264 PHE A C 1
ATOM 1951 O O . PHE A 1 264 ? -16.719 -5.941 -16.062 1 91.75 264 PHE A O 1
ATOM 1958 N N . ASP A 1 265 ? -15.273 -7.02 -14.789 1 89 265 ASP A N 1
ATOM 1959 C CA . ASP A 1 265 ? -14.406 -7.426 -15.891 1 89 265 ASP A CA 1
ATOM 1960 C C . ASP A 1 265 ? -14.305 -8.945 -15.969 1 89 265 ASP A C 1
ATOM 1962 O O . ASP A 1 265 ? -13.5 -9.562 -15.266 1 89 265 ASP A O 1
ATOM 1966 N N . ALA A 1 266 ? -15.094 -9.562 -16.844 1 90.31 266 ALA A N 1
ATOM 1967 C CA . ALA A 1 266 ? -15.078 -11.008 -17.031 1 90.31 266 ALA A CA 1
ATOM 1968 C C . ALA A 1 266 ? -13.852 -11.445 -17.828 1 90.31 266 ALA A C 1
ATOM 1970 O O . ALA A 1 266 ? -13.586 -10.898 -18.906 1 90.31 266 ALA A O 1
ATOM 1971 N N . ARG A 1 267 ? -13.164 -12.375 -17.219 1 89 267 ARG A N 1
ATOM 1972 C CA . ARG A 1 267 ? -11.992 -12.914 -17.906 1 89 267 ARG A CA 1
ATOM 1973 C C . ARG A 1 267 ? -11.977 -14.438 -17.844 1 89 267 ARG A C 1
ATOM 1975 O O . ARG A 1 267 ? -13.031 -15.078 -17.859 1 89 267 ARG A O 1
ATOM 1982 N N . LEU A 1 268 ? -10.812 -15.055 -17.812 1 86.56 268 LEU A N 1
ATOM 1983 C CA . LEU A 1 268 ? -10.734 -16.484 -18.094 1 86.56 268 LEU A CA 1
ATOM 1984 C C . LEU A 1 268 ? -10.766 -17.297 -16.812 1 86.56 268 LEU A C 1
ATOM 1986 O O . LEU A 1 268 ? -10.867 -18.531 -16.859 1 86.56 268 LEU A O 1
ATOM 1990 N N . SER A 1 269 ? -10.789 -16.625 -15.68 1 89.44 269 SER A N 1
ATOM 1991 C CA . SER A 1 269 ? -10.727 -17.406 -14.438 1 89.44 269 SER A CA 1
ATOM 1992 C C . SER A 1 269 ? -12.094 -17.953 -14.062 1 89.44 269 SER A C 1
ATOM 1994 O O . SER A 1 269 ? -12.227 -18.656 -13.055 1 89.44 269 SER A O 1
ATOM 1996 N N . THR A 1 270 ? -13.141 -17.625 -14.75 1 92.69 270 THR A N 1
ATOM 1997 C CA . THR A 1 270 ? -14.469 -18.156 -14.477 1 92.69 270 THR A CA 1
ATOM 1998 C C . THR A 1 270 ? -15.109 -18.688 -15.758 1 92.69 270 THR A C 1
ATOM 2000 O O . THR A 1 270 ? -14.695 -18.328 -16.859 1 92.69 270 THR A O 1
ATOM 2003 N N . MET B 1 1 ? -6.41 25.984 32.781 1 40.25 1 MET B N 1
ATOM 2004 C CA . MET B 1 1 ? -6.801 25.391 31.5 1 40.25 1 MET B CA 1
ATOM 2005 C C . MET B 1 1 ? -5.629 24.656 30.859 1 40.25 1 MET B C 1
ATOM 2007 O O . MET B 1 1 ? -4.625 25.266 30.5 1 40.25 1 MET B O 1
ATOM 2011 N N . SER B 1 2 ? -5.254 23.5 31.297 1 46 2 SER B N 1
ATOM 2012 C CA . SER B 1 2 ? -4.023 22.812 30.891 1 46 2 SER B CA 1
ATOM 2013 C C . SER B 1 2 ? -3.859 22.828 29.375 1 46 2 SER B C 1
ATOM 2015 O O . SER B 1 2 ? -4.695 22.281 28.641 1 46 2 SER B O 1
ATOM 2017 N N . THR B 1 3 ? -3.344 23.812 28.812 1 53.19 3 THR B N 1
ATOM 2018 C CA . THR B 1 3 ? -3.234 24.141 27.406 1 53.19 3 THR B CA 1
ATOM 2019 C C . THR B 1 3 ? -2.631 22.969 26.625 1 53.19 3 THR B C 1
ATOM 2021 O O . THR B 1 3 ? -1.48 22.594 26.859 1 53.19 3 THR B O 1
ATOM 2024 N N . GLN B 1 4 ? -3.389 22 26.328 1 59.72 4 GLN B N 1
ATOM 2025 C CA . GLN B 1 4 ? -2.859 20.891 25.531 1 59.72 4 GLN B CA 1
ATOM 2026 C C . GLN B 1 4 ? -2.037 21.391 24.359 1 59.72 4 GLN B C 1
ATOM 2028 O O . GLN B 1 4 ? -2.432 22.344 23.672 1 59.72 4 GLN B O 1
ATOM 2033 N N . PRO B 1 5 ? -0.791 20.969 24.375 1 74.56 5 PRO B N 1
ATOM 2034 C CA . PRO B 1 5 ? 0.087 21.438 23.297 1 74.56 5 PRO B CA 1
ATOM 2035 C C . PRO B 1 5 ? -0.511 21.219 21.906 1 74.56 5 PRO B C 1
ATOM 2037 O O . PRO B 1 5 ? -1.281 20.266 21.703 1 74.56 5 PRO B O 1
ATOM 2040 N N . LEU B 1 6 ? -0.451 22.219 21.047 1 89.69 6 LEU B N 1
ATOM 2041 C CA . LEU B 1 6 ? -0.897 22.188 19.672 1 89.69 6 LEU B CA 1
ATOM 2042 C C . LEU B 1 6 ? -0.118 21.141 18.875 1 89.69 6 LEU B C 1
ATOM 2044 O O . LEU B 1 6 ? 1.109 21.078 18.969 1 89.69 6 LEU B O 1
ATOM 2048 N N . PRO B 1 7 ? -0.838 20.25 18.266 1 95.38 7 PRO B N 1
ATOM 2049 C CA . PRO B 1 7 ? -0.11 19.312 17.422 1 95.38 7 PRO B CA 1
ATOM 2050 C C . PRO B 1 7 ? 0.711 20.016 16.328 1 95.38 7 PRO B C 1
ATOM 2052 O O . PRO B 1 7 ? 0.302 21.062 15.828 1 95.38 7 PRO B O 1
ATOM 2055 N N . ARG B 1 8 ? 1.869 19.547 16.047 1 97.19 8 ARG B N 1
ATOM 2056 C CA . ARG B 1 8 ? 2.781 20.172 15.102 1 97.19 8 ARG B CA 1
ATOM 2057 C C . ARG B 1 8 ? 3.047 19.25 13.914 1 97.19 8 ARG B C 1
ATOM 2059 O O . ARG B 1 8 ? 3.133 18.031 14.078 1 97.19 8 ARG B O 1
ATOM 2066 N N . PRO B 1 9 ? 3.23 19.812 12.758 1 98 9 PRO B N 1
ATOM 2067 C CA . PRO B 1 9 ? 3.42 19 11.555 1 98 9 PRO B CA 1
ATOM 2068 C C . PRO B 1 9 ? 4.871 18.578 11.352 1 98 9 PRO B C 1
ATOM 2070 O O . PRO B 1 9 ? 5.793 19.328 11.672 1 98 9 PRO B O 1
ATOM 2073 N N . ILE B 1 10 ? 5.055 17.422 10.898 1 98.69 10 ILE B N 1
ATOM 2074 C CA . ILE B 1 10 ? 6.281 16.922 10.273 1 98.69 10 ILE B CA 1
ATOM 2075 C C . ILE B 1 10 ? 6.062 16.766 8.766 1 98.69 10 ILE B C 1
ATOM 2077 O O . ILE B 1 10 ? 5.152 16.062 8.336 1 98.69 10 ILE B O 1
ATOM 2081 N N . ALA B 1 11 ? 6.867 17.469 7.961 1 98.31 11 ALA B N 1
ATOM 2082 C CA . ALA B 1 11 ? 6.711 17.375 6.512 1 98.31 11 ALA B CA 1
ATOM 2083 C C . ALA B 1 11 ? 7.055 15.969 6.02 1 98.31 11 ALA B C 1
ATOM 2085 O O . ALA B 1 11 ? 8.141 15.461 6.297 1 98.31 11 ALA B O 1
ATOM 2086 N N . LEU B 1 12 ? 6.129 15.328 5.348 1 97.94 12 LEU B N 1
ATOM 2087 C CA . LEU B 1 12 ? 6.359 14.023 4.734 1 97.94 12 LEU B CA 1
ATOM 2088 C C . LEU B 1 12 ? 6.719 14.172 3.262 1 97.94 12 LEU B C 1
ATOM 2090 O O . LEU B 1 12 ? 5.848 14.43 2.426 1 97.94 12 LEU B O 1
ATOM 2094 N N . ILE B 1 13 ? 7.953 13.984 2.949 1 96.19 13 ILE B N 1
ATOM 2095 C CA . ILE B 1 13 ? 8.445 14.133 1.583 1 96.19 13 ILE B CA 1
ATOM 2096 C C . ILE B 1 13 ? 8.711 12.75 0.983 1 96.19 13 ILE B C 1
ATOM 2098 O O . ILE B 1 13 ? 9.648 12.055 1.387 1 96.19 13 ILE B O 1
ATOM 2102 N N . ALA B 1 14 ? 7.887 12.367 0.078 1 92.69 14 ALA B N 1
ATOM 2103 C CA . ALA B 1 14 ? 7.965 11.055 -0.555 1 92.69 14 ALA B CA 1
ATOM 2104 C C . ALA B 1 14 ? 7.59 11.133 -2.033 1 92.69 14 ALA B C 1
ATOM 2106 O O . ALA B 1 14 ? 6.785 11.977 -2.432 1 92.69 14 ALA B O 1
ATOM 2107 N N . PRO B 1 15 ? 8.227 10.266 -2.859 1 87.06 15 PRO B N 1
ATOM 2108 C CA . PRO B 1 15 ? 7.797 10.234 -4.262 1 87.06 15 PRO B CA 1
ATOM 2109 C C . PRO B 1 15 ? 6.344 9.797 -4.426 1 87.06 15 PRO B C 1
ATOM 2111 O O . PRO B 1 15 ? 5.629 10.32 -5.277 1 87.06 15 PRO B O 1
ATOM 2114 N N . ARG B 1 16 ? 5.988 8.781 -3.67 1 85.56 16 ARG B N 1
ATOM 2115 C CA . ARG B 1 16 ? 4.633 8.242 -3.674 1 85.56 16 ARG B CA 1
ATOM 2116 C C . ARG B 1 16 ? 4.227 7.762 -2.285 1 85.56 16 ARG B C 1
ATOM 2118 O O . ARG B 1 16 ? 5.043 7.184 -1.562 1 85.56 16 ARG B O 1
ATOM 2125 N N . LEU B 1 17 ? 3.016 8.031 -2.002 1 86.69 17 LEU B N 1
ATOM 2126 C CA . LEU B 1 17 ? 2.498 7.609 -0.706 1 86.69 17 LEU B CA 1
ATOM 2127 C C . LEU B 1 17 ? 1.875 6.219 -0.799 1 86.69 17 LEU B C 1
ATOM 2129 O O . LEU B 1 17 ? 1.679 5.555 0.219 1 86.69 17 LEU B O 1
ATOM 2133 N N . ASP B 1 18 ? 1.58 5.781 -2.02 1 83.69 18 ASP B N 1
ATOM 2134 C CA . ASP B 1 18 ? 0.802 4.555 -2.168 1 83.69 18 ASP B CA 1
ATOM 2135 C C . ASP B 1 18 ? 1.7 3.377 -2.541 1 83.69 18 ASP B C 1
ATOM 2137 O O . ASP B 1 18 ? 1.209 2.297 -2.879 1 83.69 18 ASP B O 1
ATOM 2141 N N . ALA B 1 19 ? 3.002 3.631 -2.527 1 81.62 19 ALA B N 1
ATOM 2142 C CA . ALA B 1 19 ? 3.904 2.486 -2.625 1 81.62 19 ALA B CA 1
ATOM 2143 C C . ALA B 1 19 ? 3.869 1.65 -1.349 1 81.62 19 ALA B C 1
ATOM 2145 O O . ALA B 1 19 ? 3.895 2.193 -0.241 1 81.62 19 ALA B O 1
ATOM 2146 N N . GLY B 1 20 ? 3.791 0.377 -1.449 1 81 20 GLY B N 1
ATOM 2147 C CA . GLY B 1 20 ? 3.613 -0.524 -0.322 1 81 20 GLY B CA 1
ATOM 2148 C C . GLY B 1 20 ? 4.582 -0.257 0.815 1 81 20 GLY B C 1
ATOM 2149 O O . GLY B 1 20 ? 4.164 0.055 1.933 1 81 20 GLY B O 1
ATOM 2150 N N . PRO B 1 21 ? 5.871 -0.353 0.512 1 83.81 21 PRO B N 1
ATOM 2151 C CA . PRO B 1 21 ? 6.848 -0.147 1.583 1 83.81 21 PRO B CA 1
ATOM 2152 C C . PRO B 1 21 ? 6.801 1.266 2.162 1 83.81 21 PRO B C 1
ATOM 2154 O O . PRO B 1 21 ? 6.965 1.446 3.371 1 83.81 21 PRO B O 1
ATOM 2157 N N . ALA B 1 22 ? 6.586 2.234 1.383 1 87.75 22 ALA B N 1
ATOM 2158 C CA . ALA B 1 22 ? 6.492 3.613 1.854 1 87.75 22 ALA B CA 1
ATOM 2159 C C . ALA B 1 22 ? 5.301 3.793 2.793 1 87.75 22 ALA B C 1
ATOM 2161 O O . ALA B 1 22 ? 5.43 4.406 3.855 1 87.75 22 ALA B O 1
ATOM 2162 N N . ALA B 1 23 ? 4.207 3.264 2.359 1 90.31 23 ALA B N 1
ATOM 2163 C CA . ALA B 1 23 ? 2.998 3.385 3.174 1 90.31 23 ALA B CA 1
ATOM 2164 C C . ALA B 1 23 ? 3.178 2.705 4.527 1 90.31 23 ALA B C 1
ATOM 2166 O O . ALA B 1 23 ? 2.705 3.209 5.551 1 90.31 23 ALA B O 1
ATOM 2167 N N . ARG B 1 24 ? 3.857 1.598 4.539 1 89.81 24 ARG B N 1
ATOM 2168 C CA . ARG B 1 24 ? 4.113 0.88 5.781 1 89.81 24 ARG B CA 1
ATOM 2169 C C . ARG B 1 24 ? 5.02 1.688 6.703 1 89.81 24 ARG B C 1
ATOM 2171 O O . ARG B 1 24 ? 4.781 1.759 7.91 1 89.81 24 ARG B O 1
ATOM 2178 N N . ALA B 1 25 ? 6.027 2.227 6.125 1 94.06 25 ALA B N 1
ATOM 2179 C CA . ALA B 1 25 ? 6.938 3.066 6.902 1 94.06 25 ALA B CA 1
ATOM 2180 C C . ALA B 1 25 ? 6.215 4.289 7.457 1 94.06 25 ALA B C 1
ATOM 2182 O O . ALA B 1 25 ? 6.41 4.656 8.617 1 94.06 25 ALA B O 1
ATOM 2183 N N . VAL B 1 26 ? 5.398 4.867 6.648 1 95.62 26 VAL B N 1
ATOM 2184 C CA . VAL B 1 26 ? 4.668 6.07 7.023 1 95.62 26 VAL B CA 1
ATOM 2185 C C . VAL B 1 26 ? 3.705 5.754 8.164 1 95.62 26 VAL B C 1
ATOM 2187 O O . VAL B 1 26 ? 3.619 6.508 9.141 1 95.62 26 VAL B O 1
ATOM 2190 N N . GLN B 1 27 ? 3.021 4.652 8.023 1 94.88 27 GLN B N 1
ATOM 2191 C CA . GLN B 1 27 ? 2.102 4.23 9.078 1 94.88 27 GLN B CA 1
ATOM 2192 C C . GLN B 1 27 ? 2.826 4.07 10.406 1 94.88 27 GLN B C 1
ATOM 2194 O O . GLN B 1 27 ? 2.391 4.605 11.43 1 94.88 27 GLN B O 1
ATOM 2199 N N . ALA B 1 28 ? 3.873 3.363 10.406 1 96.12 28 ALA B N 1
ATOM 2200 C CA . ALA B 1 28 ? 4.625 3.082 11.625 1 96.12 28 ALA B CA 1
ATOM 2201 C C . ALA B 1 28 ? 5.223 4.359 12.211 1 96.12 28 ALA B C 1
ATOM 2203 O O . ALA B 1 28 ? 5.227 4.555 13.43 1 96.12 28 ALA B O 1
ATOM 2204 N N . CYS B 1 29 ? 5.699 5.199 11.359 1 97.75 29 CYS B N 1
ATOM 2205 C CA . CYS B 1 29 ? 6.266 6.473 11.797 1 97.75 29 CYS B CA 1
ATOM 2206 C C . CYS B 1 29 ? 5.203 7.344 12.453 1 97.75 29 CYS B C 1
ATOM 2208 O O . CYS B 1 29 ? 5.438 7.918 13.523 1 97.75 29 CYS B O 1
ATOM 2210 N N . ALA B 1 30 ? 4.055 7.453 11.812 1 97.38 30 ALA B N 1
ATOM 2211 C CA . ALA B 1 30 ? 2.955 8.242 12.359 1 97.38 30 ALA B CA 1
ATOM 2212 C C . ALA B 1 30 ? 2.549 7.746 13.742 1 97.38 30 ALA B C 1
ATOM 2214 O O . ALA B 1 30 ? 2.301 8.547 14.648 1 97.38 30 ALA B O 1
ATOM 2215 N N . GLU B 1 31 ? 2.514 6.461 13.891 1 96.75 31 GLU B N 1
ATOM 2216 C CA . GLU B 1 31 ? 2.143 5.859 15.164 1 96.75 31 GLU B CA 1
ATOM 2217 C C . GLU B 1 31 ? 3.152 6.211 16.25 1 96.75 31 GLU B C 1
ATOM 2219 O O . GLU B 1 31 ? 2.779 6.422 17.406 1 96.75 31 GLU B O 1
ATOM 2224 N N . ARG B 1 32 ? 4.344 6.289 15.844 1 97.31 32 ARG B N 1
ATOM 2225 C CA . ARG B 1 32 ? 5.402 6.602 16.797 1 97.31 32 ARG B CA 1
ATOM 2226 C C . ARG B 1 32 ? 5.379 8.078 17.172 1 97.31 32 ARG B C 1
ATOM 2228 O O . ARG B 1 32 ? 5.668 8.438 18.312 1 97.31 32 ARG B O 1
ATOM 2235 N N . LEU B 1 33 ? 5.023 8.945 16.328 1 97.62 33 LEU B N 1
ATOM 2236 C CA . LEU B 1 33 ? 5.125 10.391 16.484 1 97.62 33 LEU B CA 1
ATOM 2237 C C . LEU B 1 33 ? 3.906 10.945 17.219 1 97.62 33 LEU B C 1
ATOM 2239 O O . LEU B 1 33 ? 4.008 11.93 17.953 1 97.62 33 LEU B O 1
ATOM 2243 N N . ALA B 1 34 ? 2.801 10.289 17.062 1 95.88 34 ALA B N 1
ATOM 2244 C CA . ALA B 1 34 ? 1.5 10.852 17.422 1 95.88 34 ALA B CA 1
ATOM 2245 C C . ALA B 1 34 ? 1.408 11.117 18.922 1 95.88 34 ALA B C 1
ATOM 2247 O O . ALA B 1 34 ? 0.993 12.203 19.344 1 95.88 34 ALA B O 1
ATOM 2248 N N . PRO B 1 35 ? 1.814 10.156 19.797 1 93.75 35 PRO B N 1
ATOM 2249 C CA . PRO B 1 35 ? 1.722 10.398 21.234 1 93.75 35 PRO B CA 1
ATOM 2250 C C . PRO B 1 35 ? 2.537 11.609 21.688 1 93.75 35 PRO B C 1
ATOM 2252 O O . PRO B 1 35 ? 2.266 12.188 22.734 1 93.75 35 PRO B O 1
ATOM 2255 N N . ALA B 1 36 ? 3.518 12 20.891 1 95.56 36 ALA B N 1
ATOM 2256 C CA . ALA B 1 36 ? 4.375 13.133 21.234 1 95.56 36 ALA B CA 1
ATOM 2257 C C . ALA B 1 36 ? 3.812 14.438 20.672 1 95.56 36 ALA B C 1
ATOM 2259 O O . ALA B 1 36 ? 4.441 15.492 20.781 1 95.56 36 ALA B O 1
ATOM 2260 N N . GLY B 1 37 ? 2.65 14.352 20.016 1 95.94 37 GLY B N 1
ATOM 2261 C CA . GLY B 1 37 ? 1.954 15.547 19.562 1 95.94 37 GLY B CA 1
ATOM 2262 C C . GLY B 1 37 ? 2.32 15.961 18.156 1 95.94 37 GLY B C 1
ATOM 2263 O O . GLY B 1 37 ? 2.125 17.109 17.766 1 95.94 37 GLY B O 1
ATOM 2264 N N . TYR B 1 38 ? 2.889 15.031 17.359 1 97.56 38 TYR B N 1
ATOM 2265 C CA . TYR B 1 38 ? 3.254 15.32 15.984 1 97.56 38 TYR B CA 1
ATOM 2266 C C . TYR B 1 38 ? 2.385 14.531 15.008 1 97.56 38 TYR B C 1
ATOM 2268 O O . TYR B 1 38 ? 1.907 13.445 15.336 1 97.56 38 TYR B O 1
ATOM 2276 N N . TYR B 1 39 ? 2.131 15.086 13.875 1 97.88 39 TYR B N 1
ATOM 2277 C CA . TYR B 1 39 ? 1.453 14.406 12.781 1 97.88 39 TYR B CA 1
ATOM 2278 C C . TYR B 1 39 ? 2.209 14.602 11.469 1 97.88 39 TYR B C 1
ATOM 2280 O O . TYR B 1 39 ? 3.049 15.5 11.359 1 97.88 39 TYR B O 1
ATOM 2288 N N . LEU B 1 40 ? 1.972 13.727 10.523 1 98.38 40 LEU B N 1
ATOM 2289 C CA . LEU B 1 40 ? 2.635 13.82 9.227 1 98.38 40 LEU B CA 1
ATOM 2290 C C . LEU B 1 40 ? 1.811 14.664 8.258 1 98.38 40 LEU B C 1
ATOM 2292 O O . LEU B 1 40 ? 0.634 14.383 8.023 1 98.38 40 LEU B O 1
ATOM 2296 N N . ALA B 1 41 ? 2.451 15.734 7.766 1 98.31 41 ALA B N 1
ATOM 2297 C CA . ALA B 1 41 ? 1.831 16.578 6.742 1 98.31 41 ALA B CA 1
ATOM 2298 C C . ALA B 1 41 ? 2.088 16.016 5.344 1 98.31 41 ALA B C 1
ATOM 2300 O O . ALA B 1 41 ? 3.154 16.234 4.766 1 98.31 41 ALA B O 1
ATOM 2301 N N . ALA B 1 42 ? 1.082 15.336 4.828 1 97.12 42 ALA B N 1
ATOM 2302 C CA . ALA B 1 42 ? 1.221 14.625 3.561 1 97.12 42 ALA B CA 1
ATOM 2303 C C . ALA B 1 42 ? 0.712 15.477 2.398 1 97.12 42 ALA B C 1
ATOM 2305 O O . ALA B 1 42 ? -0.469 15.828 2.348 1 97.12 42 ALA B O 1
ATOM 2306 N N . ALA B 1 43 ? 1.54 15.766 1.464 1 94.5 43 ALA B N 1
ATOM 2307 C CA . ALA B 1 43 ? 1.302 16.453 0.195 1 94.5 43 ALA B CA 1
ATOM 2308 C C . ALA B 1 43 ? 2.381 16.094 -0.827 1 94.5 43 ALA B C 1
ATOM 2310 O O . ALA B 1 43 ? 3.416 15.531 -0.475 1 94.5 43 ALA B O 1
ATOM 2311 N N . PRO B 1 44 ? 2.082 16.281 -2.064 1 93.06 44 PRO B N 1
ATOM 2312 C CA . PRO B 1 44 ? 3.123 16.016 -3.062 1 93.06 44 PRO B CA 1
ATOM 2313 C C . PRO B 1 44 ? 4.207 17.094 -3.072 1 93.06 44 PRO B C 1
ATOM 2315 O O . PRO B 1 44 ? 4.395 17.781 -4.082 1 93.06 44 PRO B O 1
ATOM 2318 N N . TRP B 1 45 ? 5 17.109 -2.049 1 91.94 45 TRP B N 1
ATOM 2319 C CA . TRP B 1 45 ? 5.973 18.172 -1.81 1 91.94 45 TRP B CA 1
ATOM 2320 C C . TRP B 1 45 ? 7.059 18.156 -2.881 1 91.94 45 TRP B C 1
ATOM 2322 O O . TRP B 1 45 ? 7.801 19.141 -3.027 1 91.94 45 TRP B O 1
ATOM 2332 N N . ARG B 1 46 ? 7.105 17.062 -3.613 1 90.12 46 ARG B N 1
ATOM 2333 C CA . ARG B 1 46 ? 8.125 16.953 -4.652 1 90.12 46 ARG B CA 1
ATOM 2334 C C . ARG B 1 46 ? 7.727 17.75 -5.895 1 90.12 46 ARG B C 1
ATOM 2336 O O . ARG B 1 46 ? 8.555 17.984 -6.781 1 90.12 46 ARG B O 1
ATOM 2343 N N . ASP B 1 47 ? 6.508 18.156 -5.883 1 89.69 47 ASP B N 1
ATOM 2344 C CA . ASP B 1 47 ? 6.066 19.062 -6.934 1 89.69 47 ASP B CA 1
ATOM 2345 C C . ASP B 1 47 ? 6.625 20.469 -6.711 1 89.69 47 ASP B C 1
ATOM 2347 O O . ASP B 1 47 ? 6.348 21.094 -5.684 1 89.69 47 ASP B O 1
ATOM 2351 N N . ALA B 1 48 ? 7.281 21 -7.688 1 89.62 48 ALA B N 1
ATOM 2352 C CA . ALA B 1 48 ? 7.926 22.312 -7.598 1 89.62 48 ALA B CA 1
ATOM 2353 C C . ALA B 1 48 ? 6.914 23.391 -7.273 1 89.62 48 ALA B C 1
ATOM 2355 O O . ALA B 1 48 ? 7.234 24.359 -6.574 1 89.62 48 ALA B O 1
ATOM 2356 N N . ALA B 1 49 ? 5.77 23.203 -7.723 1 90.56 49 ALA B N 1
ATOM 2357 C CA . ALA B 1 49 ? 4.727 24.203 -7.535 1 90.56 49 ALA B CA 1
ATOM 2358 C C . ALA B 1 49 ? 4.332 24.312 -6.066 1 90.56 49 ALA B C 1
ATOM 2360 O O . ALA B 1 49 ? 3.717 25.312 -5.656 1 90.56 49 ALA B O 1
ATOM 2361 N N . LEU B 1 50 ? 4.711 23.344 -5.258 1 92.44 50 LEU B N 1
ATOM 2362 C CA . LEU B 1 50 ? 4.281 23.312 -3.863 1 92.44 50 LEU B CA 1
ATOM 2363 C C . LEU B 1 50 ? 5.418 23.75 -2.939 1 92.44 50 LEU B C 1
ATOM 2365 O O . LEU B 1 50 ? 5.203 23.969 -1.746 1 92.44 50 LEU B O 1
ATOM 2369 N N . LEU B 1 51 ? 6.594 23.938 -3.471 1 91.19 51 LEU B N 1
ATOM 2370 C CA . LEU B 1 51 ? 7.785 24.219 -2.678 1 91.19 51 LEU B CA 1
ATOM 2371 C C . LEU B 1 51 ? 7.598 25.484 -1.851 1 91.19 51 LEU B C 1
ATOM 2373 O O . LEU B 1 51 ? 7.98 25.531 -0.68 1 91.19 51 LEU B O 1
ATOM 2377 N N . PRO B 1 52 ? 6.922 26.469 -2.404 1 91.12 52 PRO B N 1
ATOM 2378 C CA . PRO B 1 52 ? 6.75 27.703 -1.647 1 91.12 52 PRO B CA 1
ATOM 2379 C C . PRO B 1 52 ? 5.887 27.531 -0.402 1 91.12 52 PRO B C 1
ATOM 2381 O O . PRO B 1 52 ? 5.895 28.375 0.493 1 91.12 52 PRO B O 1
ATOM 2384 N N . LEU B 1 53 ? 5.188 26.438 -0.312 1 93.31 53 LEU B N 1
ATOM 2385 C CA . LEU B 1 53 ? 4.277 26.219 0.805 1 93.31 53 LEU B CA 1
ATOM 2386 C C . LEU B 1 53 ? 5.016 25.594 1.984 1 93.31 53 LEU B C 1
ATOM 2388 O O . LEU B 1 53 ? 4.492 25.547 3.1 1 93.31 53 LEU B O 1
ATOM 2392 N N . LEU B 1 54 ? 6.195 25.141 1.797 1 94.25 54 LEU B N 1
ATOM 2393 C CA . LEU B 1 54 ? 6.914 24.422 2.846 1 94.25 54 LEU B CA 1
ATOM 2394 C C . LEU B 1 54 ? 7.289 25.359 3.986 1 94.25 54 LEU B C 1
ATOM 2396 O O . LEU B 1 54 ? 7.152 25.016 5.16 1 94.25 54 LEU B O 1
ATOM 2400 N N . THR B 1 55 ? 7.73 26.531 3.621 1 93.81 55 THR B N 1
ATOM 2401 C CA . THR B 1 55 ? 8.164 27.484 4.641 1 93.81 55 THR B CA 1
ATOM 2402 C C . THR B 1 55 ? 6.984 27.922 5.496 1 93.81 55 THR B C 1
ATOM 2404 O O . THR B 1 55 ? 7.027 27.828 6.723 1 93.81 55 THR B O 1
ATOM 2407 N N . PRO B 1 56 ? 5.902 28.359 4.824 1 95 56 PRO B N 1
ATOM 2408 C CA . PRO B 1 56 ? 4.75 28.75 5.637 1 95 56 PRO B CA 1
ATOM 2409 C C . PRO B 1 56 ? 4.176 27.594 6.449 1 95 56 PRO B C 1
ATOM 2411 O O . PRO B 1 56 ? 3.559 27.828 7.496 1 95 56 PRO B O 1
ATOM 2414 N N . LEU B 1 57 ? 4.285 26.344 6.012 1 95.25 57 LEU B N 1
ATOM 2415 C CA . LEU B 1 57 ? 3.855 25.188 6.785 1 95.25 57 LEU B CA 1
ATOM 2416 C C . LEU B 1 57 ? 4.559 25.141 8.141 1 95.25 57 LEU B C 1
ATOM 2418 O O . LEU B 1 57 ? 3.982 24.688 9.125 1 95.25 57 LEU B O 1
ATOM 2422 N N . ALA B 1 58 ? 5.785 25.609 8.156 1 96 58 ALA B N 1
ATOM 2423 C CA . ALA B 1 58 ? 6.613 25.656 9.359 1 96 58 ALA B CA 1
ATOM 2424 C C . ALA B 1 58 ? 6.656 24.297 10.055 1 96 58 ALA B C 1
ATOM 2426 O O . ALA B 1 58 ? 6.379 24.203 11.25 1 96 58 ALA B O 1
ATOM 2427 N N . PRO B 1 59 ? 7.062 23.25 9.328 1 98.06 59 PRO B N 1
ATOM 2428 C CA . PRO B 1 59 ? 7.125 21.938 9.977 1 98.06 59 PRO B CA 1
ATOM 2429 C C . PRO B 1 59 ? 8.188 21.875 11.07 1 98.06 59 PRO B C 1
ATOM 2431 O O . PRO B 1 59 ? 9.227 22.531 10.969 1 98.06 59 PRO B O 1
ATOM 2434 N N . ALA B 1 60 ? 7.898 21.062 12.078 1 98.12 60 ALA B N 1
ATOM 2435 C CA . ALA B 1 60 ? 8.867 20.875 13.156 1 98.12 60 ALA B CA 1
ATOM 2436 C C . ALA B 1 60 ? 10.07 20.078 12.672 1 98.12 60 ALA B C 1
ATOM 2438 O O . ALA B 1 60 ? 11.18 20.234 13.195 1 98.12 60 ALA B O 1
ATOM 2439 N N . ALA B 1 61 ? 9.891 19.219 11.773 1 98.62 61 ALA B N 1
ATOM 2440 C CA . ALA B 1 61 ? 10.883 18.344 11.18 1 98.62 61 ALA B CA 1
ATOM 2441 C C . ALA B 1 61 ? 10.43 17.828 9.812 1 98.62 61 ALA B C 1
ATOM 2443 O O . ALA B 1 61 ? 9.336 18.188 9.352 1 98.62 61 ALA B O 1
ATOM 2444 N N . ALA B 1 62 ? 11.305 17.078 9.141 1 98.31 62 ALA B N 1
ATOM 2445 C CA . ALA B 1 62 ? 10.945 16.453 7.867 1 98.31 62 ALA B CA 1
ATOM 2446 C C . ALA B 1 62 ? 11.359 14.992 7.828 1 98.31 62 ALA B C 1
ATOM 2448 O O . ALA B 1 62 ? 12.453 14.633 8.281 1 98.31 62 ALA B O 1
ATOM 2449 N N . LEU B 1 63 ? 10.438 14.195 7.441 1 98.19 63 LEU B N 1
ATOM 2450 C CA . LEU B 1 63 ? 10.711 12.805 7.09 1 98.19 63 LEU B CA 1
ATOM 2451 C C . LEU B 1 63 ? 10.812 12.641 5.574 1 98.19 63 LEU B C 1
ATOM 2453 O O . LEU B 1 63 ? 9.859 12.93 4.848 1 98.19 63 LEU B O 1
ATOM 2457 N N . VAL B 1 64 ? 11.93 12.164 5.113 1 96.31 64 VAL B N 1
ATOM 2458 C CA . VAL B 1 64 ? 12.141 11.984 3.682 1 96.31 64 VAL B CA 1
ATOM 2459 C C . VAL B 1 64 ? 12.211 10.5 3.35 1 96.31 64 VAL B C 1
ATOM 2461 O O . VAL B 1 64 ? 13.078 9.781 3.85 1 96.31 64 VAL B O 1
ATOM 2464 N N . ILE B 1 65 ? 11.266 10.094 2.553 1 93.25 65 ILE B N 1
ATOM 2465 C CA . ILE B 1 65 ? 11.25 8.727 2.049 1 93.25 65 ILE B CA 1
ATOM 2466 C C . ILE B 1 65 ? 11.883 8.68 0.658 1 93.25 65 ILE B C 1
ATOM 2468 O O . ILE B 1 65 ? 11.336 9.234 -0.297 1 93.25 65 ILE B O 1
ATOM 2472 N N . GLY B 1 66 ? 12.953 7.941 0.49 1 87.06 66 GLY B N 1
ATOM 2473 C CA . GLY B 1 66 ? 13.695 7.91 -0.761 1 87.06 66 GLY B CA 1
ATOM 2474 C C . GLY B 1 66 ? 14.664 9.07 -0.909 1 87.06 66 GLY B C 1
ATOM 2475 O O . GLY B 1 66 ? 14.891 9.82 0.04 1 87.06 66 GLY B O 1
ATOM 2476 N N . PRO B 1 67 ? 15.211 9.18 -2.102 1 85.56 67 PRO B N 1
ATOM 2477 C CA . PRO B 1 67 ? 16.266 10.188 -2.299 1 85.56 67 PRO B CA 1
ATOM 2478 C C . PRO B 1 67 ? 15.703 11.602 -2.434 1 85.56 67 PRO B C 1
ATOM 2480 O O . PRO B 1 67 ? 14.625 11.797 -2.998 1 85.56 67 PRO B O 1
ATOM 2483 N N . LEU B 1 68 ? 16.406 12.516 -1.873 1 88.31 68 LEU B N 1
ATOM 2484 C CA . LEU B 1 68 ? 16.172 13.938 -2.068 1 88.31 68 LEU B CA 1
ATOM 2485 C C . LEU B 1 68 ? 17.078 14.5 -3.148 1 88.31 68 LEU B C 1
ATOM 2487 O O . LEU B 1 68 ? 17.859 15.422 -2.889 1 88.31 68 LEU B O 1
ATOM 2491 N N . ASP B 1 69 ? 16.859 14.055 -4.363 1 83.25 69 ASP B N 1
ATOM 2492 C CA . ASP B 1 69 ? 17.812 14.312 -5.438 1 83.25 69 ASP B CA 1
ATOM 2493 C C . ASP B 1 69 ? 17.484 15.625 -6.152 1 83.25 69 ASP B C 1
ATOM 2495 O O . ASP B 1 69 ? 18.359 16.219 -6.789 1 83.25 69 ASP B O 1
ATOM 2499 N N . ASP B 1 70 ? 16.266 16.062 -6.109 1 89.56 70 ASP B N 1
ATOM 2500 C CA . ASP B 1 70 ? 15.898 17.328 -6.734 1 89.56 70 ASP B CA 1
ATOM 2501 C C . ASP B 1 70 ? 16.547 18.5 -6.008 1 89.56 70 ASP B C 1
ATOM 2503 O O . ASP B 1 70 ? 16.266 18.75 -4.836 1 89.56 70 ASP B O 1
ATOM 2507 N N . PRO B 1 71 ? 17.406 19.219 -6.738 1 92.5 71 PRO B N 1
ATOM 2508 C CA . PRO B 1 71 ? 18.172 20.281 -6.074 1 92.5 71 PRO B CA 1
ATOM 2509 C C . PRO B 1 71 ? 17.266 21.359 -5.473 1 92.5 71 PRO B C 1
ATOM 2511 O O . PRO B 1 71 ? 17.578 21.906 -4.406 1 92.5 71 PRO B O 1
ATOM 2514 N N . GLN B 1 72 ? 16.219 21.703 -6.152 1 94.25 72 GLN B N 1
ATOM 2515 C CA . GLN B 1 72 ? 15.32 22.734 -5.641 1 94.25 72 GLN B CA 1
ATOM 2516 C C . GLN B 1 72 ? 14.625 22.281 -4.359 1 94.25 72 GLN B C 1
ATOM 2518 O O . GLN B 1 72 ? 14.531 23.031 -3.395 1 94.25 72 GLN B O 1
ATOM 2523 N N . LEU B 1 73 ? 14.195 21.078 -4.375 1 93.88 73 LEU B N 1
ATOM 2524 C CA . LEU B 1 73 ? 13.547 20.531 -3.191 1 93.88 73 LEU B CA 1
ATOM 2525 C C . LEU B 1 73 ? 14.531 20.422 -2.031 1 93.88 73 LEU B C 1
ATOM 2527 O O . LEU B 1 73 ? 14.203 20.781 -0.896 1 93.88 73 LEU B O 1
ATOM 2531 N N . ARG B 1 74 ? 15.688 19.922 -2.334 1 94.81 74 ARG B N 1
ATOM 2532 C CA . ARG B 1 74 ? 16.719 19.797 -1.31 1 94.81 74 ARG B CA 1
ATOM 2533 C C . ARG B 1 74 ? 17.031 21.156 -0.681 1 94.81 74 ARG B C 1
ATOM 2535 O O . ARG B 1 74 ? 17.125 21.266 0.542 1 94.81 74 ARG B O 1
ATOM 2542 N N . ALA B 1 75 ? 17.172 22.156 -1.503 1 95.06 75 ALA B N 1
ATOM 2543 C CA . ALA B 1 75 ? 17.469 23.516 -1.024 1 95.06 75 ALA B CA 1
ATOM 2544 C C . ALA B 1 75 ? 16.328 24.047 -0.163 1 95.06 75 ALA B C 1
ATOM 2546 O O . ALA B 1 75 ? 16.562 24.688 0.861 1 95.06 75 ALA B O 1
ATOM 2547 N N . ALA B 1 76 ? 15.133 23.781 -0.607 1 95.12 76 ALA B N 1
ATOM 2548 C CA . ALA B 1 76 ? 13.961 24.25 0.13 1 95.12 76 ALA B CA 1
ATOM 2549 C C . ALA B 1 76 ? 13.898 23.609 1.52 1 95.12 76 ALA B C 1
ATOM 2551 O O . ALA B 1 76 ? 13.617 24.297 2.506 1 95.12 76 ALA B O 1
ATOM 2552 N N . VAL B 1 77 ? 14.203 22.328 1.607 1 96.25 77 VAL B N 1
ATOM 2553 C CA . VAL B 1 77 ? 14.164 21.609 2.881 1 96.25 77 VAL B CA 1
ATOM 2554 C C . VAL B 1 77 ? 15.305 22.094 3.775 1 96.25 77 VAL B C 1
ATOM 2556 O O . VAL B 1 77 ? 15.109 22.312 4.973 1 96.25 77 VAL B O 1
ATOM 2559 N N . ALA B 1 78 ? 16.453 22.281 3.201 1 96.06 78 ALA B N 1
ATOM 2560 C CA . ALA B 1 78 ? 17.609 22.766 3.945 1 96.06 78 ALA B CA 1
ATOM 2561 C C . ALA B 1 78 ? 17.344 24.141 4.551 1 96.06 78 ALA B C 1
ATOM 2563 O O . ALA B 1 78 ? 17.781 24.422 5.672 1 96.06 78 ALA B O 1
ATOM 2564 N N . ALA B 1 79 ? 16.672 24.938 3.824 1 96 79 ALA B N 1
ATOM 2565 C CA . ALA B 1 79 ? 16.422 26.312 4.219 1 96 79 ALA B CA 1
ATOM 2566 C C . ALA B 1 79 ? 15.516 26.391 5.445 1 96 79 ALA B C 1
ATOM 2568 O O . ALA B 1 79 ? 15.477 27.406 6.141 1 96 79 ALA B O 1
ATOM 2569 N N . LEU B 1 80 ? 14.797 25.344 5.703 1 96.25 80 LEU B N 1
ATOM 2570 C CA . LEU B 1 80 ? 13.883 25.328 6.844 1 96.25 80 LEU B CA 1
ATOM 2571 C C . LEU B 1 80 ? 14.656 25.25 8.156 1 96.25 80 LEU B C 1
ATOM 2573 O O . LEU B 1 80 ? 14.125 25.609 9.211 1 96.25 80 LEU B O 1
ATOM 2577 N N . GLU B 1 81 ? 15.867 24.75 8.141 1 97 81 GLU B N 1
ATOM 2578 C CA . GLU B 1 81 ? 16.734 24.625 9.305 1 97 81 GLU B CA 1
ATOM 2579 C C . GLU B 1 81 ? 16.047 23.859 10.43 1 97 81 GLU B C 1
ATOM 2581 O O . GLU B 1 81 ? 16.047 24.312 11.586 1 97 81 GLU B O 1
ATOM 2586 N N . ILE B 1 82 ? 15.445 22.766 10.055 1 97.62 82 ILE B N 1
ATOM 2587 C CA . ILE B 1 82 ? 14.773 21.859 10.977 1 97.62 82 ILE B CA 1
ATOM 2588 C C . ILE B 1 82 ? 15.43 20.484 10.93 1 97.62 82 ILE B C 1
ATOM 2590 O O . ILE B 1 82 ? 16.188 20.188 10.008 1 97.62 82 ILE B O 1
ATOM 2594 N N . PRO B 1 83 ? 15.156 19.594 11.938 1 98.25 83 PRO B N 1
ATOM 2595 C CA . PRO B 1 83 ? 15.617 18.203 11.844 1 98.25 83 PRO B CA 1
ATOM 2596 C C . PRO B 1 83 ? 15.062 17.484 10.609 1 98.25 83 PRO B C 1
ATOM 2598 O O . PRO B 1 83 ? 13.883 17.656 10.273 1 98.25 83 PRO B O 1
ATOM 2601 N N . VAL B 1 84 ? 15.945 16.797 9.914 1 97.94 84 VAL B N 1
ATOM 2602 C CA . VAL B 1 84 ? 15.57 16.016 8.742 1 97.94 84 VAL B CA 1
ATOM 2603 C C . VAL B 1 84 ? 16.078 14.586 8.883 1 97.94 84 VAL B C 1
ATOM 2605 O O . VAL B 1 84 ? 17.25 14.367 9.219 1 97.94 84 VAL B O 1
ATOM 2608 N N . VAL B 1 85 ? 15.227 13.656 8.727 1 97.69 85 VAL B N 1
ATOM 2609 C CA . VAL B 1 85 ? 15.625 12.258 8.633 1 97.69 85 VAL B CA 1
ATOM 2610 C C . VAL B 1 85 ? 15.391 11.734 7.219 1 97.69 85 VAL B C 1
ATOM 2612 O O . VAL B 1 85 ? 14.25 11.695 6.75 1 97.69 85 VAL B O 1
ATOM 2615 N N . GLU B 1 86 ? 16.453 11.453 6.516 1 96.44 86 GLU B N 1
ATOM 2616 C CA . GLU B 1 86 ? 16.391 10.828 5.195 1 96.44 86 GLU B CA 1
ATOM 2617 C C . GLU B 1 86 ? 16.469 9.305 5.305 1 96.44 86 GLU B C 1
ATOM 2619 O O . GLU B 1 86 ? 17.234 8.773 6.125 1 96.44 86 GLU B O 1
ATOM 2624 N N . THR B 1 87 ? 15.648 8.617 4.465 1 94.94 87 THR B N 1
ATOM 2625 C CA . THR B 1 87 ? 15.555 7.176 4.664 1 94.94 87 THR B CA 1
ATOM 2626 C C . THR B 1 87 ? 15.828 6.43 3.357 1 94.94 87 THR B C 1
ATOM 2628 O O . THR B 1 87 ? 15.789 7.027 2.279 1 94.94 87 THR B O 1
ATOM 2631 N N . TRP B 1 88 ? 16.062 5.039 3.4 1 91 88 TRP B N 1
ATOM 2632 C CA . TRP B 1 88 ? 16.156 4.02 2.361 1 91 88 TRP B CA 1
ATOM 2633 C C . TRP B 1 88 ? 17.531 4.059 1.682 1 91 88 TRP B C 1
ATOM 2635 O O . TRP B 1 88 ? 18.344 3.154 1.869 1 91 88 TRP B O 1
ATOM 2645 N N . SER B 1 89 ? 17.797 5.227 0.883 1 85 89 SER B N 1
ATOM 2646 C CA . SER B 1 89 ? 19.047 5.32 0.146 1 85 89 SER B CA 1
ATOM 2647 C C . SER B 1 89 ? 19.906 6.469 0.665 1 85 89 SER B C 1
ATOM 2649 O O . SER B 1 89 ? 19.438 7.594 0.809 1 85 89 SER B O 1
ATOM 2651 N N . PRO B 1 90 ? 21.078 6.172 0.91 1 83.56 90 PRO B N 1
ATOM 2652 C CA . PRO B 1 90 ? 21.953 7.254 1.369 1 83.56 90 PRO B CA 1
ATOM 2653 C C . PRO B 1 90 ? 22.266 8.266 0.272 1 83.56 90 PRO B C 1
ATOM 2655 O O . PRO B 1 90 ? 22.688 7.887 -0.823 1 83.56 90 PRO B O 1
ATOM 2658 N N . PRO B 1 91 ? 21.984 9.508 0.591 1 84.81 91 PRO B N 1
ATOM 2659 C CA . PRO B 1 91 ? 22.406 10.547 -0.349 1 84.81 91 PRO B CA 1
ATOM 2660 C C . PRO B 1 91 ? 23.906 10.82 -0.293 1 84.81 91 PRO B C 1
ATOM 2662 O O . PRO B 1 91 ? 24.578 10.438 0.673 1 84.81 91 PRO B O 1
ATOM 2665 N N . ALA B 1 92 ? 24.391 11.461 -1.363 1 82.56 92 ALA B N 1
ATOM 2666 C CA . ALA B 1 92 ? 25.781 11.867 -1.374 1 82.56 92 ALA B CA 1
ATOM 2667 C C . ALA B 1 92 ? 26.078 12.875 -0.264 1 82.56 92 ALA B C 1
ATOM 2669 O O . ALA B 1 92 ? 27.125 12.82 0.374 1 82.56 92 ALA B O 1
ATOM 2670 N N . ALA B 1 93 ? 25.188 13.773 -0.001 1 88.81 93 ALA B N 1
ATOM 2671 C CA . ALA B 1 93 ? 25.312 14.797 1.033 1 88.81 93 ALA B CA 1
ATOM 2672 C C . ALA B 1 93 ? 24.047 14.859 1.896 1 88.81 93 ALA B C 1
ATOM 2674 O O . ALA B 1 93 ? 23.109 15.602 1.588 1 88.81 93 ALA B O 1
ATOM 2675 N N . PRO B 1 94 ? 24.094 14.148 3.045 1 92.38 94 PRO B N 1
ATOM 2676 C CA . PRO B 1 94 ? 22.906 14.164 3.896 1 92.38 94 PRO B CA 1
ATOM 2677 C C . PRO B 1 94 ? 22.625 15.539 4.496 1 92.38 94 PRO B C 1
ATOM 2679 O O . PRO B 1 94 ? 23.562 16.266 4.84 1 92.38 94 PRO B O 1
ATOM 2682 N N . LEU B 1 95 ? 21.391 15.938 4.648 1 94.94 95 LEU B N 1
ATOM 2683 C CA . LEU B 1 95 ? 21 17.203 5.266 1 94.94 95 LEU B CA 1
ATOM 2684 C C . LEU B 1 95 ? 21.156 17.141 6.785 1 94.94 95 LEU B C 1
ATOM 2686 O O . LEU B 1 95 ? 21.453 18.141 7.43 1 94.94 95 LEU B O 1
ATOM 2690 N N . ASP B 1 96 ? 20.859 16.016 7.355 1 95.81 96 ASP B N 1
ATOM 2691 C CA . ASP B 1 96 ? 20.875 15.844 8.805 1 95.81 96 ASP B CA 1
ATOM 2692 C C . ASP B 1 96 ? 21.094 14.383 9.188 1 95.81 96 ASP B C 1
ATOM 2694 O O . ASP B 1 96 ? 22.203 13.859 9.039 1 95.81 96 ASP B O 1
ATOM 2698 N N . SER B 1 97 ? 20.047 13.617 9.523 1 96.62 97 SER B N 1
ATOM 2699 C CA . SER B 1 97 ? 20.188 12.242 9.977 1 96.62 97 SER B CA 1
ATOM 2700 C C . SER B 1 97 ? 19.656 11.258 8.945 1 96.62 97 SER B C 1
ATOM 2702 O O . SER B 1 97 ? 18.859 11.625 8.086 1 96.62 97 SER B O 1
ATOM 2704 N N . LEU B 1 98 ? 20.203 10.031 9.062 1 95.81 98 LEU B N 1
ATOM 2705 C CA . LEU B 1 98 ? 19.875 9.016 8.062 1 95.81 98 LEU B CA 1
ATOM 2706 C C . LEU B 1 98 ? 19.453 7.711 8.727 1 95.81 98 LEU B C 1
ATOM 2708 O O . LEU B 1 98 ? 19.984 7.34 9.773 1 95.81 98 LEU B O 1
ATOM 2712 N N . ILE B 1 99 ? 18.5 7.051 8.094 1 95.75 99 ILE B N 1
ATOM 2713 C CA . ILE B 1 99 ? 18.219 5.637 8.297 1 95.75 99 ILE B CA 1
ATOM 2714 C C . ILE B 1 99 ? 18.188 4.918 6.949 1 95.75 99 ILE B C 1
ATOM 2716 O O . ILE B 1 99 ? 17.234 5.086 6.184 1 95.75 99 ILE B O 1
ATOM 2720 N N . THR B 1 100 ? 19.188 4.102 6.641 1 93.88 100 THR B N 1
ATOM 2721 C CA . THR B 1 100 ? 19.344 3.586 5.281 1 93.88 100 THR B CA 1
AT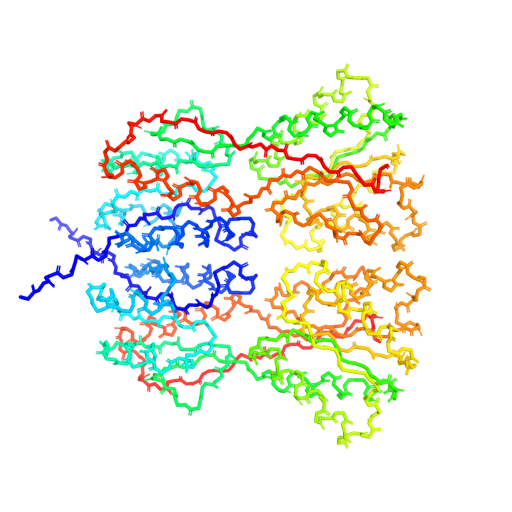OM 2722 C C . THR B 1 100 ? 19.469 2.064 5.293 1 93.88 100 THR B C 1
ATOM 2724 O O . THR B 1 100 ? 19.484 1.445 6.355 1 93.88 100 THR B O 1
ATOM 2727 N N . VAL B 1 101 ? 19.328 1.544 4.148 1 92.94 101 VAL B N 1
ATOM 2728 C CA . VAL B 1 101 ? 19.547 0.136 3.84 1 92.94 101 VAL B CA 1
ATOM 2729 C C . VAL B 1 101 ? 20.641 0.007 2.775 1 92.94 101 VAL B C 1
ATOM 2731 O O . VAL B 1 101 ? 20.688 0.804 1.836 1 92.94 101 VAL B O 1
ATOM 2734 N N . ASP B 1 102 ? 21.531 -0.949 2.969 1 93.06 102 ASP B N 1
ATOM 2735 C CA . ASP B 1 102 ? 22.547 -1.182 1.938 1 93.06 102 ASP B CA 1
ATOM 2736 C C . ASP B 1 102 ? 21.984 -2.047 0.81 1 93.06 102 ASP B C 1
ATOM 2738 O O . ASP B 1 102 ? 22.234 -3.252 0.76 1 93.06 102 ASP B O 1
ATOM 2742 N N . ASN B 1 103 ? 21.328 -1.379 -0.089 1 93.31 103 ASN B N 1
ATOM 2743 C CA . ASN B 1 103 ? 20.672 -2.072 -1.194 1 93.31 103 ASN B CA 1
ATOM 2744 C C . ASN B 1 103 ? 21.688 -2.76 -2.102 1 93.31 103 ASN B C 1
ATOM 2746 O O . ASN B 1 103 ? 21.422 -3.836 -2.637 1 93.31 103 ASN B O 1
ATOM 2750 N N . ALA B 1 104 ? 22.797 -2.18 -2.307 1 94.5 104 ALA B N 1
ATOM 2751 C CA . ALA B 1 104 ? 23.844 -2.812 -3.104 1 94.5 104 ALA B CA 1
ATOM 2752 C C . ALA B 1 104 ? 24.297 -4.129 -2.475 1 94.5 104 ALA B C 1
ATOM 2754 O O . ALA B 1 104 ? 24.516 -5.121 -3.178 1 94.5 104 ALA B O 1
ATOM 2755 N N . GLU B 1 105 ? 24.422 -4.074 -1.226 1 95.12 105 GLU B N 1
ATOM 2756 C CA . GLU B 1 105 ? 24.812 -5.293 -0.522 1 95.12 105 GLU B CA 1
ATOM 2757 C C . GLU B 1 105 ? 23.75 -6.379 -0.685 1 95.12 105 GLU B C 1
ATOM 2759 O O . GLU B 1 105 ? 24.078 -7.562 -0.789 1 95.12 105 GLU B O 1
ATOM 2764 N N . ALA B 1 106 ? 22.516 -6.004 -0.645 1 95.19 106 ALA B N 1
ATOM 2765 C CA . ALA B 1 106 ? 21.453 -6.973 -0.888 1 95.19 106 ALA B CA 1
ATOM 2766 C C . ALA B 1 106 ? 21.641 -7.676 -2.229 1 95.19 106 ALA B C 1
ATOM 2768 O O . ALA B 1 106 ? 21.5 -8.898 -2.32 1 95.19 106 ALA B O 1
ATOM 2769 N N . GLY B 1 107 ? 21.859 -6.883 -3.23 1 97.19 107 GLY B N 1
ATOM 2770 C CA . GLY B 1 107 ? 22.156 -7.457 -4.535 1 97.19 107 GLY B CA 1
ATOM 2771 C C . GLY B 1 107 ? 23.344 -8.391 -4.527 1 97.19 107 GLY B C 1
ATOM 2772 O O . GLY B 1 107 ? 23.312 -9.461 -5.133 1 97.19 107 GLY B O 1
ATOM 2773 N N . ARG B 1 108 ? 24.422 -8.023 -3.852 1 97.81 108 ARG B N 1
ATOM 2774 C CA . ARG B 1 108 ? 25.625 -8.852 -3.746 1 97.81 108 ARG B CA 1
ATOM 2775 C C . ARG B 1 108 ? 25.297 -10.195 -3.102 1 97.81 108 ARG B C 1
ATOM 2777 O O . ARG B 1 108 ? 25.781 -11.242 -3.549 1 97.81 108 ARG B O 1
ATOM 2784 N N . GLN B 1 109 ? 24.516 -10.133 -2.076 1 97.56 109 GLN B N 1
ATOM 2785 C CA . GLN B 1 109 ? 24.109 -11.344 -1.377 1 97.56 109 GLN B CA 1
ATOM 2786 C C . GLN B 1 109 ? 23.328 -12.281 -2.295 1 97.56 109 GLN B C 1
ATOM 2788 O O . GLN B 1 109 ? 23.484 -13.5 -2.232 1 97.56 109 GLN B O 1
ATOM 2793 N N . ALA B 1 110 ? 22.453 -11.656 -3.113 1 97.62 110 ALA B N 1
ATOM 2794 C CA . ALA B 1 110 ? 21.688 -12.453 -4.066 1 97.62 110 ALA B CA 1
ATOM 2795 C C . ALA B 1 110 ? 22.609 -13.203 -5.023 1 97.62 110 ALA B C 1
ATOM 2797 O O . ALA B 1 110 ? 22.438 -14.406 -5.254 1 97.62 110 ALA B O 1
ATOM 2798 N N . ALA B 1 111 ? 23.609 -12.539 -5.543 1 97.94 111 ALA B N 1
ATOM 2799 C CA . ALA B 1 111 ? 24.578 -13.156 -6.453 1 97.94 111 ALA B CA 1
ATOM 2800 C C . ALA B 1 111 ? 25.359 -14.258 -5.758 1 97.94 111 ALA B C 1
ATOM 2802 O O . ALA B 1 111 ? 25.562 -15.344 -6.316 1 97.94 111 ALA B O 1
ATOM 2803 N N . ARG B 1 112 ? 25.828 -13.992 -4.586 1 97.94 112 ARG B N 1
ATOM 2804 C CA . ARG B 1 112 ? 26.578 -14.977 -3.812 1 97.94 112 ARG B CA 1
ATOM 2805 C C . ARG B 1 112 ? 25.734 -16.234 -3.59 1 97.94 112 ARG B C 1
ATOM 2807 O O . ARG B 1 112 ? 26.266 -17.359 -3.68 1 97.94 112 ARG B O 1
ATOM 2814 N N . HIS B 1 113 ? 24.469 -16.031 -3.277 1 98.06 113 HIS B N 1
ATOM 2815 C CA . HIS B 1 113 ? 23.578 -17.172 -3.064 1 98.06 113 HIS B CA 1
ATOM 2816 C C . HIS B 1 113 ? 23.484 -18.031 -4.312 1 98.06 113 HIS B C 1
ATOM 2818 O O . HIS B 1 113 ? 23.562 -19.266 -4.23 1 98.06 113 HIS B O 1
ATOM 2824 N N . PHE B 1 114 ? 23.266 -17.375 -5.477 1 97.88 114 PHE B N 1
ATOM 2825 C CA . PHE B 1 114 ? 23.188 -18.125 -6.73 1 97.88 114 PHE B CA 1
ATOM 2826 C C . PHE B 1 114 ? 24.484 -18.875 -6.992 1 97.88 114 PHE B C 1
ATOM 2828 O O . PHE B 1 114 ? 24.469 -20.031 -7.41 1 97.88 114 PHE B O 1
ATOM 2835 N N . ALA B 1 115 ? 25.641 -18.266 -6.738 1 97.31 115 ALA B N 1
ATOM 2836 C CA . ALA B 1 115 ? 26.938 -18.922 -6.914 1 97.31 115 ALA B CA 1
ATOM 2837 C C . ALA B 1 115 ? 27.062 -20.141 -6.008 1 97.31 115 ALA B C 1
ATOM 2839 O O . ALA B 1 115 ? 27.5 -21.203 -6.449 1 97.31 115 ALA B O 1
ATOM 2840 N N . GLU B 1 116 ? 26.719 -19.969 -4.758 1 97.31 116 GLU B N 1
ATOM 2841 C CA . GLU B 1 116 ? 26.797 -21.047 -3.773 1 97.31 116 GLU B CA 1
ATOM 2842 C C . GLU B 1 116 ? 25.938 -22.234 -4.172 1 97.31 116 GLU B C 1
ATOM 2844 O O . GLU B 1 116 ? 26.281 -23.375 -3.893 1 97.31 116 GLU B O 1
ATOM 2849 N N . LYS B 1 117 ? 24.812 -21.969 -4.836 1 96.75 117 LYS B N 1
ATOM 2850 C CA . LYS B 1 117 ? 23.875 -23.016 -5.238 1 96.75 117 LYS B CA 1
ATOM 2851 C C . LYS B 1 117 ? 24.266 -23.609 -6.582 1 96.75 117 LYS B C 1
ATOM 2853 O O . LYS B 1 117 ? 23.656 -24.594 -7.035 1 96.75 117 LYS B O 1
ATOM 2858 N N . GLY B 1 118 ? 25.234 -23.016 -7.266 1 95.81 118 GLY B N 1
ATOM 2859 C CA . GLY B 1 118 ? 25.766 -23.562 -8.492 1 95.81 118 GLY B CA 1
ATOM 2860 C C . GLY B 1 118 ? 25.031 -23.109 -9.734 1 95.81 118 GLY B C 1
ATOM 2861 O O . GLY B 1 118 ? 25.078 -23.781 -10.773 1 95.81 118 GLY B O 1
ATOM 2862 N N . HIS B 1 119 ? 24.234 -22.031 -9.617 1 95.38 119 HIS B N 1
ATOM 2863 C CA . HIS B 1 119 ? 23.594 -21.453 -10.805 1 95.38 119 HIS B CA 1
ATOM 2864 C C . HIS B 1 119 ? 24.594 -20.625 -11.609 1 95.38 119 HIS B C 1
ATOM 2866 O O . HIS B 1 119 ? 25.078 -19.609 -11.133 1 95.38 119 HIS B O 1
ATOM 2872 N N . ALA B 1 120 ? 24.781 -21.016 -12.766 1 92.88 120 ALA B N 1
ATOM 2873 C CA . ALA B 1 120 ? 25.828 -20.359 -13.555 1 92.88 120 ALA B CA 1
ATOM 2874 C C . ALA B 1 120 ? 25.234 -19.328 -14.508 1 92.88 120 ALA B C 1
ATOM 2876 O O . ALA B 1 120 ? 25.875 -18.328 -14.828 1 92.88 120 ALA B O 1
ATOM 2877 N N . ARG B 1 121 ? 24.109 -19.656 -15.102 1 96.44 121 ARG B N 1
ATOM 2878 C CA . ARG B 1 121 ? 23.422 -18.75 -16.031 1 96.44 121 ARG B CA 1
ATOM 2879 C C . ARG B 1 121 ? 22.266 -18.047 -15.352 1 96.44 121 ARG B C 1
ATOM 2881 O O . ARG B 1 121 ? 21.203 -18.641 -15.148 1 96.44 121 ARG B O 1
ATOM 2888 N N . ILE B 1 122 ? 22.484 -16.781 -15.062 1 97.75 122 ILE B N 1
ATOM 2889 C CA . ILE B 1 122 ? 21.531 -16.094 -14.195 1 97.75 122 ILE B CA 1
ATOM 2890 C C . ILE B 1 122 ? 20.953 -14.891 -14.93 1 97.75 122 ILE B C 1
ATOM 2892 O O . ILE B 1 122 ? 21.531 -14.406 -15.906 1 97.75 122 ILE B O 1
ATOM 2896 N N . ALA B 1 123 ? 19.766 -14.445 -14.5 1 98.25 123 ALA B N 1
ATOM 2897 C CA . ALA B 1 123 ? 19.094 -13.258 -15.016 1 98.25 123 ALA B CA 1
ATOM 2898 C C . ALA B 1 123 ? 18.672 -12.328 -13.875 1 98.25 123 ALA B C 1
ATOM 2900 O O . ALA B 1 123 ? 18.672 -12.727 -12.711 1 98.25 123 ALA B O 1
ATOM 2901 N N . CYS B 1 124 ? 18.406 -11.141 -14.211 1 98.19 124 CYS B N 1
ATOM 2902 C CA . CYS B 1 124 ? 17.922 -10.141 -13.266 1 98.19 124 CYS B CA 1
ATOM 2903 C C . CYS B 1 124 ? 16.688 -9.43 -13.82 1 98.19 124 CYS B C 1
ATOM 2905 O O . CYS B 1 124 ? 16.641 -9.094 -15.008 1 98.19 124 CYS B O 1
ATOM 2907 N N . VAL B 1 125 ? 15.664 -9.344 -13.008 1 97.19 125 VAL B N 1
ATOM 2908 C CA . VAL B 1 125 ? 14.5 -8.516 -13.297 1 97.19 125 VAL B CA 1
ATOM 2909 C C . VAL B 1 125 ? 14.359 -7.43 -12.227 1 97.19 125 VAL B C 1
ATOM 2911 O O . VAL B 1 125 ? 14.234 -7.734 -11.039 1 97.19 125 VAL B O 1
ATOM 2914 N N . SER B 1 126 ? 14.383 -6.172 -12.625 1 96.56 126 SER B N 1
ATOM 2915 C CA . SER B 1 126 ? 14.391 -5.082 -11.656 1 96.56 126 SER B CA 1
ATOM 2916 C C . SER B 1 126 ? 13.43 -3.973 -12.07 1 96.56 126 SER B C 1
ATOM 2918 O O . SER B 1 126 ? 13.078 -3.855 -13.242 1 96.56 126 SER B O 1
ATOM 2920 N N . ALA B 1 127 ? 12.938 -3.246 -11.07 1 92.44 127 ALA B N 1
ATOM 2921 C CA . ALA B 1 127 ? 12.266 -1.98 -11.352 1 92.44 127 ALA B CA 1
ATOM 2922 C C . ALA B 1 127 ? 13.258 -0.818 -11.328 1 92.44 127 ALA B C 1
ATOM 2924 O O . ALA B 1 127 ? 14.438 -1.004 -11.031 1 92.44 127 ALA B O 1
ATOM 2925 N N . ASP B 1 128 ? 12.719 0.36 -11.742 1 90.62 128 ASP B N 1
ATOM 2926 C CA . ASP B 1 128 ? 13.625 1.489 -11.938 1 90.62 128 ASP B CA 1
ATOM 2927 C C . ASP B 1 128 ? 13.477 2.51 -10.805 1 90.62 128 ASP B C 1
ATOM 2929 O O . ASP B 1 128 ? 13.328 3.705 -11.062 1 90.62 128 ASP B O 1
ATOM 2933 N N . THR B 1 129 ? 13.531 2.146 -9.625 1 84.38 129 THR B N 1
ATOM 2934 C CA . THR B 1 129 ? 13.641 3.043 -8.477 1 84.38 129 THR B CA 1
ATOM 2935 C C . THR B 1 129 ? 15.086 3.119 -7.992 1 84.38 129 THR B C 1
ATOM 2937 O O . THR B 1 129 ? 15.898 2.244 -8.297 1 84.38 129 THR B O 1
ATOM 2940 N N . PRO B 1 130 ? 15.438 4.129 -7.266 1 84.25 130 PRO B N 1
ATOM 2941 C CA . PRO B 1 130 ? 16.828 4.246 -6.801 1 84.25 130 PRO B CA 1
ATOM 2942 C C . PRO B 1 130 ? 17.281 3.043 -5.98 1 84.25 130 PRO B C 1
ATOM 2944 O O . PRO B 1 130 ? 18.422 2.6 -6.109 1 84.25 130 PRO B O 1
ATOM 2947 N N . TRP B 1 131 ? 16.453 2.553 -5.156 1 87.75 131 TRP B N 1
ATOM 2948 C CA . TRP B 1 131 ? 16.875 1.447 -4.301 1 87.75 131 TRP B CA 1
ATOM 2949 C C . TRP B 1 131 ? 16.922 0.141 -5.086 1 87.75 131 TRP B C 1
ATOM 2951 O O . TRP B 1 131 ? 17.781 -0.708 -4.832 1 87.75 131 TRP B O 1
ATOM 2961 N N . GLU B 1 132 ? 16.016 -0.046 -6.027 1 91.38 132 GLU B N 1
ATOM 2962 C CA . GLU B 1 132 ? 16.062 -1.249 -6.855 1 91.38 132 GLU B CA 1
ATOM 2963 C C . GLU B 1 132 ? 17.234 -1.195 -7.828 1 91.38 132 GLU B C 1
ATOM 2965 O O . GLU B 1 132 ? 17.844 -2.227 -8.148 1 91.38 132 GLU B O 1
ATOM 2970 N N . ARG B 1 133 ? 17.547 -0.013 -8.297 1 92.56 133 ARG B N 1
ATOM 2971 C CA . ARG B 1 133 ? 18.734 0.154 -9.117 1 92.56 133 ARG B CA 1
ATOM 2972 C C . ARG B 1 133 ? 19.984 -0.254 -8.344 1 92.56 133 ARG B C 1
ATOM 2974 O O . ARG B 1 133 ? 20.875 -0.921 -8.883 1 92.56 133 ARG B O 1
ATOM 2981 N N . ALA B 1 134 ? 20.047 0.191 -7.141 1 92.94 134 ALA B N 1
ATOM 2982 C CA . ALA B 1 134 ? 21.188 -0.151 -6.305 1 92.94 134 ALA B CA 1
ATOM 2983 C C . ALA B 1 134 ? 21.281 -1.659 -6.09 1 92.94 134 ALA B C 1
ATOM 2985 O O . ALA B 1 134 ? 22.375 -2.229 -6.125 1 92.94 134 ALA B O 1
ATOM 2986 N N . ARG B 1 135 ? 20.203 -2.344 -5.797 1 95.69 135 ARG B N 1
ATOM 2987 C CA . ARG B 1 135 ? 20.172 -3.797 -5.66 1 95.69 135 ARG B CA 1
ATOM 2988 C C . ARG B 1 135 ? 20.672 -4.477 -6.93 1 95.69 135 ARG B C 1
ATOM 2990 O O . ARG B 1 135 ? 21.484 -5.395 -6.867 1 95.69 135 ARG B O 1
ATOM 2997 N N . ARG B 1 136 ? 20.078 -3.988 -8.047 1 97.19 136 ARG B N 1
ATOM 2998 C CA . ARG B 1 136 ? 20.438 -4.512 -9.359 1 97.19 136 ARG B CA 1
ATOM 2999 C C . ARG B 1 136 ? 21.938 -4.352 -9.609 1 97.19 136 ARG B C 1
ATOM 3001 O O . ARG B 1 136 ? 22.594 -5.293 -10.047 1 97.19 136 ARG B O 1
ATOM 3008 N N . GLU B 1 137 ? 22.453 -3.184 -9.398 1 96.94 137 GLU B N 1
ATOM 3009 C CA . GLU B 1 137 ? 23.859 -2.898 -9.633 1 96.94 137 GLU B CA 1
ATOM 3010 C C . GLU B 1 137 ? 24.75 -3.77 -8.75 1 96.94 137 GLU B C 1
ATOM 3012 O O . GLU B 1 137 ? 25.766 -4.289 -9.211 1 96.94 137 GLU B O 1
ATOM 3017 N N . GLY B 1 138 ? 24.375 -3.908 -7.477 1 97.44 138 GLY B N 1
ATOM 3018 C CA . GLY B 1 138 ? 25.094 -4.809 -6.586 1 97.44 138 GLY B CA 1
ATOM 3019 C C . GLY B 1 138 ? 25.109 -6.246 -7.07 1 97.44 138 GLY B C 1
ATOM 3020 O O . GLY B 1 138 ? 26.125 -6.926 -6.992 1 97.44 138 GLY B O 1
ATOM 3021 N N . PHE B 1 139 ? 23.984 -6.691 -7.59 1 98.38 139 PHE B N 1
ATOM 3022 C CA . PHE B 1 139 ? 23.844 -8.047 -8.102 1 98.38 139 PHE B CA 1
ATOM 3023 C C . PHE B 1 139 ? 24.719 -8.266 -9.32 1 98.38 139 PHE B C 1
ATOM 3025 O O . PHE B 1 139 ? 25.5 -9.219 -9.375 1 98.38 139 PHE B O 1
ATOM 3032 N N . ILE B 1 140 ? 24.609 -7.352 -10.281 1 98 140 ILE B N 1
ATOM 3033 C CA . ILE B 1 140 ? 25.328 -7.465 -11.547 1 98 140 ILE B CA 1
ATOM 3034 C C . ILE B 1 140 ? 26.828 -7.438 -11.289 1 98 140 ILE B C 1
ATOM 3036 O O . ILE B 1 140 ? 27.562 -8.281 -11.805 1 98 140 ILE B O 1
ATOM 3040 N N . GLY B 1 141 ? 27.297 -6.492 -10.523 1 97.44 141 GLY B N 1
ATOM 3041 C CA . GLY B 1 141 ? 28.719 -6.383 -10.203 1 97.44 141 GLY B CA 1
ATOM 3042 C C . GLY B 1 141 ? 29.266 -7.617 -9.508 1 97.44 141 GLY B C 1
ATOM 3043 O O . GLY B 1 141 ? 30.344 -8.094 -9.852 1 97.44 141 GLY B O 1
ATOM 3044 N N . SER B 1 142 ? 28.547 -8.094 -8.539 1 97.56 142 SER B N 1
ATOM 3045 C CA . SER B 1 142 ? 28.984 -9.266 -7.785 1 97.56 142 SER B CA 1
ATOM 3046 C C . SER B 1 142 ? 28.938 -10.523 -8.641 1 97.56 142 SER B C 1
ATOM 3048 O O . SER B 1 142 ? 29.781 -11.398 -8.516 1 97.56 142 SER B O 1
ATOM 3050 N N . ALA B 1 143 ? 27.922 -10.656 -9.469 1 97.38 143 ALA B N 1
ATOM 3051 C CA . ALA B 1 143 ? 27.844 -11.789 -10.383 1 97.38 143 ALA B CA 1
ATOM 3052 C C . ALA B 1 143 ? 29.094 -11.883 -11.258 1 97.38 143 ALA B C 1
ATOM 3054 O O . ALA B 1 143 ? 29.656 -12.961 -11.43 1 97.38 143 ALA B O 1
ATOM 3055 N N . ALA B 1 144 ? 29.438 -10.766 -11.781 1 96.5 144 ALA B N 1
ATOM 3056 C CA . ALA B 1 144 ? 30.641 -10.703 -12.609 1 96.5 144 ALA B CA 1
ATOM 3057 C C . ALA B 1 144 ? 31.875 -11.133 -11.828 1 96.5 144 ALA B C 1
ATOM 3059 O O . ALA B 1 144 ? 32.688 -11.93 -12.312 1 96.5 144 ALA B O 1
ATOM 3060 N N . ALA B 1 145 ? 32.031 -10.68 -10.664 1 97 145 ALA B N 1
ATOM 3061 C CA . ALA B 1 145 ? 33.188 -10.969 -9.812 1 97 145 ALA B CA 1
ATOM 3062 C C . ALA B 1 145 ? 33.25 -12.445 -9.438 1 97 145 ALA B C 1
ATOM 3064 O O . ALA B 1 145 ? 34.312 -13.008 -9.25 1 97 145 ALA B O 1
ATOM 3065 N N . LEU B 1 146 ? 32.094 -13.078 -9.352 1 97.19 146 LEU B N 1
ATOM 3066 C CA . LEU B 1 146 ? 32 -14.469 -8.93 1 97.19 146 LEU B CA 1
ATOM 3067 C C . LEU B 1 146 ? 32.062 -15.406 -10.133 1 97.19 146 LEU B C 1
ATOM 3069 O O . LEU B 1 146 ? 31.984 -16.625 -9.977 1 97.19 146 LEU B O 1
ATOM 3073 N N . GLY B 1 147 ? 32.062 -14.844 -11.336 1 96.31 147 GLY B N 1
ATOM 3074 C CA . GLY B 1 147 ? 32.188 -15.633 -12.547 1 96.31 147 GLY B CA 1
ATOM 3075 C C . GLY B 1 147 ? 30.859 -16.172 -13.047 1 96.31 147 GLY B C 1
ATOM 3076 O O . GLY B 1 147 ? 30.828 -17.141 -13.805 1 96.31 147 GLY B O 1
ATOM 3077 N N . LEU B 1 148 ? 29.797 -15.625 -12.57 1 96.38 148 LEU B N 1
ATOM 3078 C CA . LEU B 1 148 ? 28.469 -16.016 -13.062 1 96.38 148 LEU B CA 1
ATOM 3079 C C . LEU B 1 148 ? 28.188 -15.359 -14.414 1 96.38 148 LEU B C 1
ATOM 3081 O O . LEU B 1 148 ? 28.656 -14.25 -14.68 1 96.38 148 LEU B O 1
ATOM 3085 N N . ASP B 1 149 ? 27.469 -16 -15.242 1 95.44 149 ASP B N 1
ATOM 3086 C CA . ASP B 1 149 ? 27.062 -15.477 -16.547 1 95.44 149 ASP B CA 1
ATOM 3087 C C . ASP B 1 149 ? 25.703 -14.781 -16.469 1 95.44 149 ASP B C 1
ATOM 3089 O O . ASP B 1 149 ? 24.672 -15.445 -16.422 1 95.44 149 ASP B O 1
ATOM 3093 N N . LEU B 1 150 ? 25.703 -13.461 -16.375 1 92.75 150 LEU B N 1
ATOM 3094 C CA . LEU B 1 150 ? 24.453 -12.711 -16.469 1 92.75 150 LEU B CA 1
ATOM 3095 C C . LEU B 1 150 ? 23.953 -12.664 -17.906 1 92.75 150 LEU B C 1
ATOM 3097 O O . LEU B 1 150 ? 24.391 -11.82 -18.688 1 92.75 150 LEU B O 1
ATOM 3101 N N . VAL B 1 151 ? 23 -13.461 -18.141 1 89.69 151 VAL B N 1
ATOM 3102 C CA . VAL B 1 151 ? 22.672 -13.703 -19.531 1 89.69 151 VAL B CA 1
ATOM 3103 C C . VAL B 1 151 ? 21.484 -12.82 -19.953 1 89.69 151 VAL B C 1
ATOM 3105 O O . VAL B 1 151 ? 21.203 -12.664 -21.141 1 89.69 151 VAL B O 1
ATOM 3108 N N . ALA B 1 152 ? 20.766 -12.281 -18.938 1 90.31 152 ALA B N 1
ATOM 3109 C CA . ALA B 1 152 ? 19.672 -11.359 -19.203 1 90.31 152 ALA B CA 1
ATOM 3110 C C . ALA B 1 152 ? 19.469 -10.383 -18.047 1 90.31 152 ALA B C 1
ATOM 3112 O O . ALA B 1 152 ? 19.656 -10.742 -16.891 1 90.31 152 ALA B O 1
ATOM 3113 N N . ASP B 1 153 ? 19.156 -9.133 -18.406 1 94.94 153 ASP B N 1
ATOM 3114 C CA . ASP B 1 153 ? 18.922 -8.031 -17.469 1 94.94 153 ASP B CA 1
ATOM 3115 C C . ASP B 1 153 ? 17.766 -7.145 -17.938 1 94.94 153 ASP B C 1
ATOM 3117 O O . ASP B 1 153 ? 17.938 -6.316 -18.828 1 94.94 153 ASP B O 1
ATOM 3121 N N . ILE B 1 154 ? 16.578 -7.398 -17.266 1 96.06 154 ILE B N 1
ATOM 3122 C CA . ILE B 1 154 ? 15.367 -6.684 -17.672 1 96.06 154 ILE B CA 1
ATOM 3123 C C . ILE B 1 154 ? 15.031 -5.613 -16.641 1 96.06 154 ILE B C 1
ATOM 3125 O O . ILE B 1 154 ? 14.906 -5.902 -15.445 1 96.06 154 ILE B O 1
ATOM 3129 N N . VAL B 1 155 ? 14.875 -4.387 -17.047 1 95.69 155 VAL B N 1
ATOM 3130 C CA . VAL B 1 155 ? 14.453 -3.285 -16.188 1 95.69 155 VAL B CA 1
ATOM 3131 C C . VAL B 1 155 ? 13.023 -2.875 -16.531 1 95.69 155 VAL B C 1
ATOM 3133 O O . VAL B 1 155 ? 12.742 -2.484 -17.656 1 95.69 155 VAL B O 1
ATOM 3136 N N . GLN B 1 156 ? 12.133 -3.057 -15.531 1 92.06 156 GLN B N 1
ATOM 3137 C CA . GLN B 1 156 ? 10.75 -2.588 -15.648 1 92.06 156 GLN B CA 1
ATOM 3138 C C . GLN B 1 156 ? 10.602 -1.181 -15.078 1 92.06 156 GLN B C 1
ATOM 3140 O O . GLN B 1 156 ? 10.891 -0.948 -13.898 1 92.06 156 GLN B O 1
ATOM 3145 N N . PRO B 1 157 ? 10.18 -0.219 -15.914 1 86.69 157 PRO B N 1
ATOM 3146 C CA . PRO B 1 157 ? 10.109 1.161 -15.43 1 86.69 157 PRO B CA 1
ATOM 3147 C C . PRO B 1 157 ? 9.305 1.295 -14.141 1 86.69 157 PRO B C 1
ATOM 3149 O O . PRO B 1 157 ? 9.727 1.988 -13.211 1 86.69 157 PRO B O 1
ATOM 3152 N N . GLU B 1 158 ? 8.141 0.719 -14.086 1 78.81 158 GLU B N 1
ATOM 3153 C CA . GLU B 1 158 ? 7.301 0.742 -12.898 1 78.81 158 GLU B CA 1
ATOM 3154 C C . GLU B 1 158 ? 6.754 -0.647 -12.578 1 78.81 158 GLU B C 1
ATOM 3156 O O . GLU B 1 158 ? 6.312 -1.367 -13.477 1 78.81 158 GLU B O 1
ATOM 3161 N N . ALA B 1 159 ? 7.051 -1.077 -11.336 1 78.25 159 ALA B N 1
ATOM 3162 C CA . ALA B 1 159 ? 6.516 -2.367 -10.906 1 78.25 159 ALA B CA 1
ATOM 3163 C C . ALA B 1 159 ? 5.668 -2.219 -9.648 1 78.25 159 ALA B C 1
ATOM 3165 O O . ALA B 1 159 ? 6.141 -2.482 -8.539 1 78.25 159 ALA B O 1
ATOM 3166 N N . GLN B 1 160 ? 4.453 -1.795 -9.828 1 73.88 160 GLN B N 1
ATOM 3167 C CA . GLN B 1 160 ? 3.566 -1.558 -8.695 1 73.88 160 GLN B CA 1
ATOM 3168 C C . GLN B 1 160 ? 2.486 -2.633 -8.602 1 73.88 160 GLN B C 1
ATOM 3170 O O . GLN B 1 160 ? 1.914 -2.857 -7.535 1 73.88 160 GLN B O 1
ATOM 3175 N N . GLN B 1 161 ? 2.32 -3.223 -9.727 1 73.56 161 GLN B N 1
ATOM 3176 C CA . GLN B 1 161 ? 1.266 -4.227 -9.812 1 73.56 161 GLN B CA 1
ATOM 3177 C C . GLN B 1 161 ? 1.801 -5.539 -10.383 1 73.56 161 GLN B C 1
ATOM 3179 O O . GLN B 1 161 ? 2.844 -5.555 -11.039 1 73.56 161 GLN B O 1
ATOM 3184 N N . LEU B 1 162 ? 1.067 -6.578 -10.18 1 74.44 162 LEU B N 1
ATOM 3185 C CA . LEU B 1 162 ? 1.484 -7.895 -10.648 1 74.44 162 LEU B CA 1
ATOM 3186 C C . LEU B 1 162 ? 1.663 -7.902 -12.164 1 74.44 162 LEU B C 1
ATOM 3188 O O . LEU B 1 162 ? 2.582 -8.547 -12.68 1 74.44 162 LEU B O 1
ATOM 3192 N N . ASN B 1 163 ? 0.766 -7.184 -12.836 1 76.44 163 ASN B N 1
ATOM 3193 C CA . ASN B 1 163 ? 0.857 -7.145 -14.289 1 76.44 163 ASN B CA 1
ATOM 3194 C C . ASN B 1 163 ? 2.178 -6.535 -14.758 1 76.44 163 ASN B C 1
ATOM 3196 O O . ASN B 1 163 ? 2.725 -6.938 -15.781 1 76.44 163 ASN B O 1
ATOM 3200 N N . ASP B 1 164 ? 2.666 -5.527 -14.039 1 81.69 164 ASP B N 1
ATOM 3201 C CA . ASP B 1 164 ? 3.973 -4.957 -14.352 1 81.69 164 ASP B CA 1
ATOM 3202 C C . ASP B 1 164 ? 5.066 -6.02 -14.281 1 81.69 164 ASP B C 1
ATOM 3204 O O . ASP B 1 164 ? 5.945 -6.07 -15.148 1 81.69 164 ASP B O 1
ATOM 3208 N N . GLY B 1 165 ? 5.004 -6.836 -13.273 1 85.5 165 GLY B N 1
ATOM 3209 C CA . GLY B 1 165 ? 5.969 -7.91 -13.102 1 85.5 165 GLY B CA 1
ATOM 3210 C C . GLY B 1 165 ? 5.859 -8.984 -14.172 1 85.5 165 GLY B C 1
ATOM 3211 O O . GLY B 1 165 ? 6.875 -9.516 -14.625 1 85.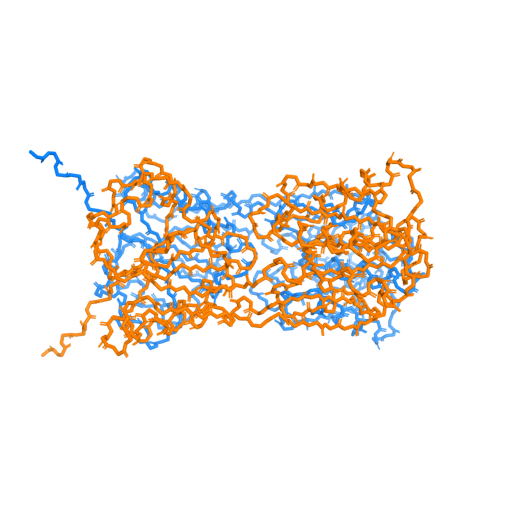5 165 GLY B O 1
ATOM 3212 N N . ARG B 1 166 ? 4.664 -9.281 -14.523 1 83.44 166 ARG B N 1
ATOM 3213 C CA . ARG B 1 166 ? 4.438 -10.266 -15.578 1 83.44 166 ARG B CA 1
ATOM 3214 C C . ARG B 1 166 ? 5.055 -9.812 -16.891 1 83.44 166 ARG B C 1
ATOM 3216 O O . ARG B 1 166 ? 5.719 -10.594 -17.578 1 83.44 166 ARG B O 1
ATOM 3223 N N . MET B 1 167 ? 4.773 -8.586 -17.219 1 86.75 167 MET B N 1
ATOM 3224 C CA . MET B 1 167 ? 5.332 -8.039 -18.453 1 86.75 167 MET B CA 1
ATOM 3225 C C . MET B 1 167 ? 6.855 -8.102 -18.438 1 86.75 167 MET B C 1
ATOM 3227 O O . MET B 1 167 ? 7.477 -8.438 -19.453 1 86.75 167 MET B O 1
ATOM 3231 N N . ALA B 1 168 ? 7.398 -7.809 -17.297 1 92.62 168 ALA B N 1
ATOM 3232 C CA . ALA B 1 168 ? 8.852 -7.867 -17.156 1 92.62 168 ALA B CA 1
ATOM 3233 C C . ALA B 1 168 ? 9.375 -9.281 -17.375 1 92.62 168 ALA B C 1
ATOM 3235 O O . ALA B 1 168 ? 10.367 -9.484 -18.078 1 92.62 168 ALA B O 1
ATOM 3236 N N . PHE B 1 169 ? 8.727 -10.219 -16.828 1 91.31 169 PHE B N 1
ATOM 3237 C CA . PHE B 1 169 ? 9.156 -11.602 -16.953 1 91.31 169 PHE B CA 1
ATOM 3238 C C . PHE B 1 169 ? 8.977 -12.086 -18.391 1 91.31 169 PHE B C 1
ATOM 3240 O O . PHE B 1 169 ? 9.805 -12.836 -18.906 1 91.31 169 PHE B O 1
ATOM 3247 N N . LEU B 1 170 ? 7.898 -11.695 -19 1 90.5 170 LEU B N 1
ATOM 3248 C CA . LEU B 1 170 ? 7.676 -12.055 -20.391 1 90.5 170 LEU B CA 1
ATOM 3249 C C . LEU B 1 170 ? 8.773 -11.492 -21.281 1 90.5 170 LEU B C 1
ATOM 3251 O O . LEU B 1 170 ? 9.227 -12.156 -22.219 1 90.5 170 LEU B O 1
ATOM 3255 N N . ARG B 1 171 ? 9.172 -10.297 -21.016 1 94.25 171 ARG B N 1
ATOM 3256 C CA . ARG B 1 171 ? 10.289 -9.711 -21.75 1 94.25 171 ARG B CA 1
ATOM 3257 C C . ARG B 1 171 ? 11.57 -10.508 -21.516 1 94.25 171 ARG B C 1
ATOM 3259 O O . ARG B 1 171 ? 12.375 -10.68 -22.438 1 94.25 171 ARG B O 1
ATOM 3266 N N . LEU B 1 172 ? 11.742 -10.953 -20.281 1 95 172 LEU B N 1
ATOM 3267 C CA . LEU B 1 172 ? 12.891 -11.789 -19.953 1 95 172 LEU B CA 1
ATOM 3268 C C . LEU B 1 172 ? 12.891 -13.062 -20.797 1 95 172 LEU B C 1
ATOM 3270 O O . LEU B 1 172 ? 13.922 -13.43 -21.375 1 95 172 LEU B O 1
ATOM 3274 N N . LEU B 1 173 ? 11.797 -13.688 -20.938 1 92.94 173 LEU B N 1
ATOM 3275 C CA . LEU B 1 173 ? 11.672 -14.922 -21.703 1 92.94 173 LEU B CA 1
ATOM 3276 C C . LEU B 1 173 ? 11.891 -14.664 -23.203 1 92.94 173 LEU B C 1
ATOM 3278 O O . LEU B 1 173 ? 12.414 -15.523 -23.906 1 92.94 173 LEU B O 1
ATOM 3282 N N . ALA B 1 174 ? 11.453 -13.492 -23.594 1 93.5 174 ALA B N 1
ATOM 3283 C CA . ALA B 1 174 ? 11.531 -13.141 -25.016 1 93.5 174 ALA B CA 1
ATOM 3284 C C . ALA B 1 174 ? 12.984 -12.977 -25.453 1 93.5 174 ALA B C 1
ATOM 3286 O O . ALA B 1 174 ? 13.273 -12.945 -26.656 1 93.5 174 ALA B O 1
ATOM 3287 N N . THR B 1 175 ? 13.898 -12.812 -24.5 1 91.81 175 THR B N 1
ATOM 3288 C CA . THR B 1 175 ? 15.32 -12.742 -24.844 1 91.81 175 THR B CA 1
ATOM 3289 C C . THR B 1 175 ? 15.797 -14.055 -25.453 1 91.81 175 THR B C 1
ATOM 3291 O O . THR B 1 175 ? 16.859 -14.117 -26.062 1 91.81 175 THR B O 1
ATOM 3294 N N . ASN B 1 176 ? 15.086 -15.141 -25.234 1 90.94 176 ASN B N 1
ATOM 3295 C CA . ASN B 1 176 ? 15.398 -16.484 -25.719 1 90.94 176 ASN B CA 1
ATOM 3296 C C . ASN B 1 176 ? 16.75 -16.969 -25.219 1 90.94 176 ASN B C 1
ATOM 3298 O O . ASN B 1 176 ? 17.484 -17.625 -25.938 1 90.94 176 ASN B O 1
ATOM 3302 N N . THR B 1 177 ? 17.141 -16.516 -24.094 1 90.56 177 THR B N 1
ATOM 3303 C CA . THR B 1 177 ? 18.359 -16.969 -23.422 1 90.56 177 THR B CA 1
ATOM 3304 C C . THR B 1 177 ? 18.047 -18.016 -22.375 1 90.56 177 THR B C 1
ATOM 3306 O O . THR B 1 177 ? 16.938 -18.062 -21.844 1 90.56 177 THR B O 1
ATOM 3309 N N . ILE B 1 178 ? 19.031 -18.844 -22.219 1 90.25 178 ILE B N 1
ATOM 3310 C CA . ILE B 1 178 ? 18.844 -19.906 -21.234 1 90.25 178 ILE B CA 1
ATOM 3311 C C . ILE B 1 178 ? 19.391 -19.453 -19.875 1 90.25 178 ILE B C 1
ATOM 3313 O O . ILE B 1 178 ? 20.562 -19.078 -19.766 1 90.25 178 ILE B O 1
ATOM 3317 N N . PHE B 1 179 ? 18.562 -19.391 -18.922 1 93.06 179 PHE B N 1
ATOM 3318 C CA . PHE B 1 179 ? 18.938 -19.109 -17.547 1 93.06 179 PHE B CA 1
ATOM 3319 C C . PHE B 1 179 ? 18.25 -20.062 -16.578 1 93.06 179 PHE B C 1
ATOM 3321 O O . PHE B 1 179 ? 17.203 -20.625 -16.891 1 93.06 179 PHE B O 1
ATOM 3328 N N . ASP B 1 180 ? 18.938 -20.266 -15.516 1 93.75 180 ASP B N 1
ATOM 3329 C CA . ASP B 1 180 ? 18.359 -21.219 -14.57 1 93.75 180 ASP B CA 1
ATOM 3330 C C . ASP B 1 180 ? 18.016 -20.531 -13.25 1 93.75 180 ASP B C 1
ATOM 3332 O O . ASP B 1 180 ? 17.469 -21.156 -12.344 1 93.75 180 ASP B O 1
ATOM 3336 N N . ALA B 1 181 ? 18.391 -19.281 -13.102 1 97.38 181 ALA B N 1
ATOM 3337 C CA . ALA B 1 181 ? 18.062 -18.531 -11.891 1 97.38 181 ALA B CA 1
ATOM 3338 C C . ALA B 1 181 ? 17.797 -17.062 -12.219 1 97.38 181 ALA B C 1
ATOM 3340 O O . ALA B 1 181 ? 18.422 -16.5 -13.117 1 97.38 181 ALA B O 1
ATOM 3341 N N . VAL B 1 182 ? 16.844 -16.469 -11.484 1 97.81 182 VAL B N 1
ATOM 3342 C CA . VAL B 1 182 ? 16.516 -15.07 -11.695 1 97.81 182 VAL B CA 1
ATOM 3343 C C . VAL B 1 182 ? 16.406 -14.359 -10.352 1 97.81 182 VAL B C 1
ATOM 3345 O O . VAL B 1 182 ? 15.781 -14.875 -9.422 1 97.81 182 VAL B O 1
ATOM 3348 N N . PHE B 1 183 ? 17.125 -13.227 -10.25 1 97.81 183 PHE B N 1
ATOM 3349 C CA . PHE B 1 183 ? 16.953 -12.328 -9.109 1 97.81 183 PHE B CA 1
ATOM 3350 C C . PHE B 1 183 ? 15.945 -11.234 -9.43 1 97.81 183 PHE B C 1
ATOM 3352 O O . PHE B 1 183 ? 16.109 -10.5 -10.406 1 97.81 183 PHE B O 1
ATOM 3359 N N . CYS B 1 184 ? 14.867 -11.203 -8.633 1 95.44 184 CYS B N 1
ATOM 3360 C CA . CYS B 1 184 ? 13.867 -10.141 -8.727 1 95.44 184 CYS B CA 1
ATOM 3361 C C . CYS B 1 184 ? 14.055 -9.117 -7.613 1 95.44 184 CYS B C 1
ATOM 3363 O O . CYS B 1 184 ? 14.062 -9.469 -6.434 1 95.44 184 CYS B O 1
ATOM 3365 N N . THR B 1 185 ? 14.055 -7.844 -7.945 1 94.25 185 THR B N 1
ATOM 3366 C CA . THR B 1 185 ? 14.469 -6.82 -6.992 1 94.25 185 THR B CA 1
ATOM 3367 C C . THR B 1 185 ? 13.305 -6.402 -6.102 1 94.25 185 THR B C 1
ATOM 3369 O O . THR B 1 185 ? 13.445 -5.516 -5.262 1 94.25 185 THR B O 1
ATOM 3372 N N . SER B 1 186 ? 12.141 -6.996 -6.281 1 88.5 186 SER B N 1
ATOM 3373 C CA . SER B 1 186 ? 10.992 -6.695 -5.43 1 88.5 186 SER B CA 1
ATOM 3374 C C . SER B 1 186 ? 10.062 -7.902 -5.305 1 88.5 186 SER B C 1
ATOM 3376 O O . SER B 1 186 ? 10.164 -8.852 -6.086 1 88.5 186 SER B O 1
ATOM 3378 N N . ASP B 1 187 ? 9.203 -7.805 -4.406 1 80.81 187 ASP B N 1
ATOM 3379 C CA . ASP B 1 187 ? 8.273 -8.898 -4.148 1 80.81 187 ASP B CA 1
ATOM 3380 C C . ASP B 1 187 ? 7.246 -9.031 -5.273 1 80.81 187 ASP B C 1
ATOM 3382 O O . ASP B 1 187 ? 6.844 -10.141 -5.629 1 80.81 187 ASP B O 1
ATOM 3386 N N . VAL B 1 188 ? 6.867 -7.895 -5.789 1 80 188 VAL B N 1
ATOM 3387 C CA . VAL B 1 188 ? 5.891 -7.926 -6.875 1 80 188 VAL B CA 1
ATOM 3388 C C . VAL B 1 188 ? 6.504 -8.602 -8.102 1 80 188 VAL B C 1
ATOM 3390 O O . VAL B 1 188 ? 5.852 -9.414 -8.758 1 80 188 VAL B O 1
ATOM 3393 N N . LEU B 1 189 ? 7.707 -8.273 -8.391 1 87.44 189 LEU B N 1
ATOM 3394 C CA . LEU B 1 189 ? 8.406 -8.891 -9.508 1 87.44 189 LEU B CA 1
ATOM 3395 C C . LEU B 1 189 ? 8.594 -10.391 -9.273 1 87.44 189 LEU B C 1
ATOM 3397 O O . LEU B 1 189 ? 8.398 -11.195 -10.188 1 87.44 189 LEU B O 1
ATOM 3401 N N . ALA B 1 190 ? 8.93 -10.75 -8.055 1 87.25 190 ALA B N 1
ATOM 3402 C CA . ALA B 1 190 ? 9.141 -12.156 -7.723 1 87.25 190 ALA B CA 1
ATOM 3403 C C . ALA B 1 190 ? 7.84 -12.945 -7.809 1 87.25 190 ALA B C 1
ATOM 3405 O O . ALA B 1 190 ? 7.809 -14.047 -8.367 1 87.25 190 ALA B O 1
ATOM 3406 N N . ALA B 1 191 ? 6.812 -12.375 -7.27 1 79.56 191 ALA B N 1
ATOM 3407 C CA . ALA B 1 191 ? 5.512 -13.031 -7.293 1 79.56 191 ALA B CA 1
ATOM 3408 C C . ALA B 1 191 ? 5.031 -13.242 -8.727 1 79.56 191 ALA B C 1
ATOM 3410 O O . ALA B 1 191 ? 4.516 -14.312 -9.062 1 79.56 191 ALA B O 1
ATOM 3411 N N . ALA B 1 192 ? 5.184 -12.195 -9.516 1 81.81 192 ALA B N 1
ATOM 3412 C CA . ALA B 1 192 ? 4.781 -12.289 -10.914 1 81.81 192 ALA B CA 1
ATOM 3413 C C . ALA B 1 192 ? 5.613 -13.328 -11.656 1 81.81 192 ALA B C 1
ATOM 3415 O O . ALA B 1 192 ? 5.09 -14.07 -12.492 1 81.81 192 ALA B O 1
ATOM 3416 N N . THR B 1 193 ? 6.875 -13.336 -11.367 1 87.38 193 THR B N 1
ATOM 3417 C CA . THR B 1 193 ? 7.785 -14.289 -12 1 87.38 193 THR B CA 1
ATOM 3418 C C . THR B 1 193 ? 7.383 -15.719 -11.672 1 87.38 193 THR B C 1
ATOM 3420 O O . THR B 1 193 ? 7.27 -16.562 -12.562 1 87.38 193 THR B O 1
ATOM 3423 N N . VAL B 1 194 ? 7.125 -16 -10.438 1 83.06 194 VAL B N 1
ATOM 3424 C CA . VAL B 1 194 ? 6.734 -17.344 -10.016 1 83.06 194 VAL B CA 1
ATOM 3425 C C . VAL B 1 194 ? 5.398 -17.719 -10.656 1 83.06 194 VAL B C 1
ATOM 3427 O O . VAL B 1 194 ? 5.238 -18.828 -11.164 1 83.06 194 VAL B O 1
ATOM 3430 N N . SER B 1 195 ? 4.496 -16.797 -10.609 1 77.06 195 SER B N 1
ATOM 3431 C CA . SER B 1 195 ? 3.172 -17.047 -11.172 1 77.06 195 SER B CA 1
ATOM 3432 C C . SER B 1 195 ? 3.256 -17.359 -12.656 1 77.06 195 SER B C 1
ATOM 3434 O O . SER B 1 195 ? 2.641 -18.328 -13.133 1 77.06 195 SER B O 1
ATOM 3436 N N . GLU B 1 196 ? 3.957 -16.531 -13.367 1 80.88 196 GLU B N 1
ATOM 3437 C CA . GLU B 1 196 ? 4.074 -16.719 -14.812 1 80.88 196 GLU B CA 1
ATOM 3438 C C . GLU B 1 196 ? 4.855 -17.984 -15.141 1 80.88 196 GLU B C 1
ATOM 3440 O O . GLU B 1 196 ? 4.566 -18.656 -16.125 1 80.88 196 GLU B O 1
ATOM 3445 N N . ALA B 1 197 ? 5.883 -18.297 -14.367 1 83.75 197 ALA B N 1
ATOM 3446 C CA . ALA B 1 197 ? 6.602 -19.547 -14.539 1 83.75 197 ALA B CA 1
ATOM 3447 C C . ALA B 1 197 ? 5.652 -20.734 -14.445 1 83.75 197 ALA B C 1
ATOM 3449 O O . ALA B 1 197 ? 5.68 -21.641 -15.297 1 83.75 197 ALA B O 1
ATOM 3450 N N . HIS B 1 198 ? 4.859 -20.688 -13.492 1 76.25 198 HIS B N 1
ATOM 3451 C CA . HIS B 1 198 ? 3.881 -21.75 -13.32 1 76.25 198 HIS B CA 1
ATOM 3452 C C . HIS B 1 198 ? 2.939 -21.844 -14.516 1 76.25 198 HIS B C 1
ATOM 3454 O O . HIS B 1 198 ? 2.621 -22.938 -14.984 1 76.25 198 HIS B O 1
ATOM 3460 N N . ASN B 1 199 ? 2.518 -20.719 -15 1 74.94 199 ASN B N 1
ATOM 3461 C CA . ASN B 1 199 ? 1.622 -20.656 -16.141 1 74.94 199 ASN B CA 1
ATOM 3462 C C . ASN B 1 199 ? 2.258 -21.297 -17.391 1 74.94 199 ASN B C 1
ATOM 3464 O O . ASN B 1 199 ? 1.553 -21.766 -18.281 1 74.94 199 ASN B O 1
ATOM 3468 N N . ARG B 1 200 ? 3.486 -21.297 -17.344 1 81.38 200 ARG B N 1
ATOM 3469 C CA . ARG B 1 200 ? 4.215 -21.812 -18.5 1 81.38 200 ARG B CA 1
ATOM 3470 C C . ARG B 1 200 ? 4.785 -23.203 -18.219 1 81.38 200 ARG B C 1
ATOM 3472 O O . ARG B 1 200 ? 5.656 -23.688 -18.938 1 81.38 200 ARG B O 1
ATOM 3479 N N . ASP B 1 201 ? 4.371 -23.75 -17.109 1 81.75 201 ASP B N 1
ATOM 3480 C CA . ASP B 1 201 ? 4.719 -25.094 -16.688 1 81.75 201 ASP B CA 1
ATOM 3481 C C . ASP B 1 201 ? 6.207 -25.203 -16.359 1 81.75 201 ASP B C 1
ATOM 3483 O O . ASP B 1 201 ? 6.836 -26.234 -16.641 1 81.75 201 ASP B O 1
ATOM 3487 N N . LEU B 1 202 ? 6.785 -24.109 -15.984 1 84.75 202 LEU B N 1
ATOM 3488 C CA . LEU B 1 202 ? 8.133 -24.109 -15.43 1 84.75 202 LEU B CA 1
ATOM 3489 C C . LEU B 1 202 ? 8.102 -24.328 -13.922 1 84.75 202 LEU B C 1
ATOM 3491 O O . LEU B 1 202 ? 7.445 -23.578 -13.195 1 84.75 202 LEU B O 1
ATOM 3495 N N . GLN B 1 203 ? 8.812 -25.312 -13.523 1 85.5 203 GLN B N 1
ATOM 3496 C CA . GLN B 1 203 ? 8.828 -25.625 -12.102 1 85.5 203 GLN B CA 1
ATOM 3497 C C . GLN B 1 203 ? 9.867 -24.781 -11.367 1 85.5 203 GLN B C 1
ATOM 3499 O O . GLN B 1 203 ? 11.023 -24.688 -11.797 1 85.5 203 GLN B O 1
ATOM 3504 N N . VAL B 1 204 ? 9.492 -24.172 -10.32 1 88.19 204 VAL B N 1
ATOM 3505 C CA . VAL B 1 204 ? 10.383 -23.469 -9.414 1 88.19 204 VAL B CA 1
ATOM 3506 C C . VAL B 1 204 ? 10.68 -24.344 -8.195 1 88.19 204 VAL B C 1
ATOM 3508 O O . VAL B 1 204 ? 9.75 -24.781 -7.508 1 88.19 204 VAL B O 1
ATOM 3511 N N . PRO B 1 205 ? 11.906 -24.688 -7.934 1 90.56 205 PRO B N 1
ATOM 3512 C CA . PRO B 1 205 ? 13.125 -24.109 -8.492 1 90.56 205 PRO B CA 1
ATOM 3513 C C . PRO B 1 205 ? 13.75 -24.984 -9.586 1 90.56 205 PRO B C 1
ATOM 3515 O O . PRO B 1 205 ? 14.805 -24.641 -10.125 1 90.56 205 PRO B O 1
ATOM 3518 N N . GLN B 1 206 ? 13.164 -26.094 -9.836 1 90.56 206 GLN B N 1
ATOM 3519 C CA . GLN B 1 206 ? 13.828 -27.109 -10.648 1 90.56 206 GLN B CA 1
ATOM 3520 C C . GLN B 1 206 ? 14.18 -26.578 -12.031 1 90.56 206 GLN B C 1
ATOM 3522 O O . GLN B 1 206 ? 15.281 -26.812 -12.531 1 90.56 206 GLN B O 1
ATOM 3527 N N . ASP B 1 207 ? 13.258 -25.891 -12.633 1 92.31 207 ASP B N 1
ATOM 3528 C CA . ASP B 1 207 ? 13.5 -25.328 -13.961 1 92.31 207 ASP B CA 1
ATOM 3529 C C . ASP B 1 207 ? 14.016 -23.891 -13.867 1 92.31 207 ASP B C 1
ATOM 3531 O O . ASP B 1 207 ? 14.75 -23.438 -14.742 1 92.31 207 ASP B O 1
ATOM 3535 N N . LEU B 1 208 ? 13.594 -23.219 -12.812 1 94.38 208 LEU B N 1
ATOM 3536 C CA . LEU B 1 208 ? 13.953 -21.812 -12.625 1 94.38 208 LEU B CA 1
ATOM 3537 C C . LEU B 1 208 ? 14 -21.453 -11.148 1 94.38 208 LEU B C 1
ATOM 3539 O O . LEU B 1 208 ? 12.961 -21.406 -10.484 1 94.38 208 LEU B O 1
ATOM 3543 N N . ALA B 1 209 ? 15.211 -21.203 -10.711 1 96 209 ALA B N 1
ATOM 3544 C CA . ALA B 1 209 ? 15.328 -20.672 -9.352 1 96 209 ALA B CA 1
ATOM 3545 C C . ALA B 1 209 ? 14.961 -19.188 -9.305 1 96 209 ALA B C 1
ATOM 3547 O O . ALA B 1 209 ? 15.336 -18.422 -10.188 1 96 209 ALA B O 1
ATOM 3548 N N . VAL B 1 210 ? 14.148 -18.797 -8.273 1 93.94 210 VAL B N 1
ATOM 3549 C CA . VAL B 1 210 ? 13.703 -17.406 -8.141 1 93.94 210 VAL B CA 1
ATOM 3550 C C . VAL B 1 210 ? 14.102 -16.875 -6.766 1 93.94 210 VAL B C 1
ATOM 3552 O O . VAL B 1 210 ? 13.805 -17.484 -5.742 1 93.94 210 VAL B O 1
ATOM 3555 N N . LEU B 1 211 ? 14.859 -15.859 -6.734 1 95.25 211 LEU B N 1
ATOM 3556 C CA . LEU B 1 211 ? 15.211 -15.117 -5.535 1 95.25 211 LEU B CA 1
ATOM 3557 C C . LEU B 1 211 ? 14.609 -13.711 -5.566 1 95.25 211 LEU B C 1
ATOM 3559 O O . LEU B 1 211 ? 14.727 -13.008 -6.57 1 95.25 211 LEU B O 1
ATOM 3563 N N . GLY B 1 212 ? 13.914 -13.352 -4.484 1 93.31 212 GLY B N 1
ATOM 3564 C CA . GLY B 1 212 ? 13.234 -12.062 -4.465 1 93.31 212 GLY B CA 1
ATOM 3565 C C . GLY B 1 212 ? 13.75 -11.133 -3.379 1 93.31 212 GLY B C 1
ATOM 3566 O O . GLY B 1 212 ? 14.82 -11.375 -2.809 1 93.31 212 GLY B O 1
ATOM 3567 N N . PHE B 1 213 ? 13.062 -10.016 -3.242 1 91.94 213 PHE B N 1
ATOM 3568 C CA . PHE B 1 213 ? 13.312 -9.031 -2.193 1 91.94 213 PHE B CA 1
ATOM 3569 C C . PHE B 1 213 ? 11.992 -8.508 -1.621 1 91.94 213 PHE B C 1
ATOM 3571 O O . PHE B 1 213 ? 11.086 -8.148 -2.371 1 91.94 213 PHE B O 1
ATOM 3578 N N . THR B 1 214 ? 11.914 -8.5 -0.288 1 85.38 214 THR B N 1
ATOM 3579 C CA . THR B 1 214 ? 10.656 -8.078 0.321 1 85.38 214 THR B CA 1
ATOM 3580 C C . THR B 1 214 ? 10.898 -6.973 1.346 1 85.38 214 THR B C 1
ATOM 3582 O O . THR B 1 214 ? 11.969 -6.906 1.954 1 85.38 214 THR B O 1
ATOM 3585 N N . GLU B 1 215 ? 9.859 -6.086 1.405 1 81.25 215 GLU B N 1
ATOM 3586 C CA . GLU B 1 215 ? 9.906 -5.055 2.436 1 81.25 215 GLU B CA 1
ATOM 3587 C C . GLU B 1 215 ? 8.758 -5.211 3.43 1 81.25 215 GLU B C 1
ATOM 3589 O O . GLU B 1 215 ? 8.547 -4.344 4.281 1 81.25 215 GLU B O 1
ATOM 3594 N N . ASP B 1 216 ? 7.879 -6.266 3.139 1 71.19 216 ASP B N 1
ATOM 3595 C CA . ASP B 1 216 ? 6.738 -6.531 4.008 1 71.19 216 ASP B CA 1
ATOM 3596 C C . ASP B 1 216 ? 7.051 -7.648 5.004 1 71.19 216 ASP B C 1
ATOM 3598 O O . ASP B 1 216 ? 6.211 -8.008 5.828 1 71.19 216 ASP B O 1
ATOM 3602 N N . GLY B 1 217 ? 8.32 -7.93 5.301 1 54.34 217 GLY B N 1
ATOM 3603 C CA . GLY B 1 217 ? 8.703 -9.016 6.184 1 54.34 217 GLY B CA 1
ATOM 3604 C C . GLY B 1 217 ? 8.164 -10.367 5.738 1 54.34 217 GLY B C 1
ATOM 3605 O O . GLY B 1 217 ? 8.562 -11.406 6.266 1 54.34 217 GLY B O 1
ATOM 3606 N N . SER B 1 218 ? 6.918 -10.477 5.148 1 50.53 218 SER B N 1
ATOM 3607 C CA . SER B 1 218 ? 6.352 -11.805 4.945 1 50.53 218 SER B CA 1
ATOM 3608 C C . SER B 1 218 ? 6.785 -12.391 3.607 1 50.53 218 SER B C 1
ATOM 3610 O O . SER B 1 218 ? 6.613 -11.766 2.562 1 50.53 218 SER B O 1
ATOM 3612 N N . ALA B 1 219 ? 7.863 -12.977 3.531 1 46.91 219 ALA B N 1
ATOM 3613 C CA . ALA B 1 219 ? 8.352 -13.672 2.344 1 46.91 219 ALA B CA 1
ATOM 3614 C C . ALA B 1 219 ? 7.301 -14.625 1.794 1 46.91 219 ALA B C 1
ATOM 3616 O O . ALA B 1 219 ? 7.469 -15.188 0.709 1 46.91 219 ALA B O 1
ATOM 3617 N N . PRO B 1 220 ? 6.414 -15.211 2.635 1 49.09 220 PRO B N 1
ATOM 3618 C CA . PRO B 1 220 ? 5.891 -16.5 2.178 1 49.09 220 PRO B CA 1
ATOM 3619 C C . PRO B 1 220 ? 4.918 -16.359 1.008 1 49.09 220 PRO B C 1
ATOM 3621 O O . PRO B 1 220 ? 3.713 -16.547 1.178 1 49.09 220 PRO B O 1
ATOM 3624 N N . GLN B 1 221 ? 5.344 -15.484 -0.005 1 53.53 221 GLN B N 1
ATOM 3625 C CA . GLN B 1 221 ? 4.395 -15.266 -1.091 1 53.53 221 GLN B CA 1
ATOM 3626 C C . GLN B 1 221 ? 4.141 -16.547 -1.87 1 53.53 221 GLN B C 1
ATOM 3628 O O . GLN B 1 221 ? 3.117 -16.688 -2.545 1 53.53 221 GLN B O 1
ATOM 3633 N N . TRP B 1 222 ? 5.125 -17.453 -1.658 1 60.38 222 TRP B N 1
ATOM 3634 C CA . TRP B 1 222 ? 5.066 -18.672 -2.455 1 60.38 222 TRP B CA 1
ATOM 3635 C C . TRP B 1 222 ? 5.016 -19.906 -1.558 1 60.38 222 TRP B C 1
ATOM 3637 O O . TRP B 1 222 ? 5.734 -19.984 -0.556 1 60.38 222 TRP B O 1
ATOM 3647 N N . VAL B 1 223 ? 3.928 -20.594 -1.712 1 56.59 223 VAL B N 1
ATOM 3648 C CA . VAL B 1 223 ? 3.549 -21.75 -0.904 1 56.59 223 VAL B CA 1
ATOM 3649 C C . VAL B 1 223 ? 4.797 -22.516 -0.484 1 56.59 223 VAL B C 1
ATOM 3651 O O . VAL B 1 223 ? 4.93 -22.922 0.675 1 56.59 223 VAL B O 1
ATOM 3654 N N . GLN B 1 224 ? 5.527 -22.828 -1.463 1 66.38 224 GLN B N 1
ATOM 3655 C CA . GLN B 1 224 ? 6.668 -23.672 -1.134 1 66.38 224 GLN B CA 1
ATOM 3656 C C . GLN B 1 224 ? 7.766 -22.875 -0.433 1 66.38 224 GLN B C 1
ATOM 3658 O O . GLN B 1 224 ? 8.672 -23.453 0.166 1 66.38 224 GLN B O 1
ATOM 3663 N N . GLY B 1 225 ? 7.492 -21.484 -0.425 1 76.75 225 GLY B N 1
ATOM 3664 C CA . GLY B 1 225 ? 8.445 -20.594 0.221 1 76.75 225 GLY B CA 1
ATOM 3665 C C . GLY B 1 225 ? 9.391 -19.922 -0.756 1 76.75 225 GLY B C 1
ATOM 3666 O O . GLY B 1 225 ? 10.109 -20.594 -1.499 1 76.75 225 GLY B O 1
ATOM 3667 N N . LEU B 1 226 ? 9.383 -18.688 -0.868 1 83.06 226 LEU B N 1
ATOM 3668 C CA . LEU B 1 226 ? 10.242 -17.875 -1.729 1 83.06 226 LEU B CA 1
ATOM 3669 C C . LEU B 1 226 ? 11.508 -17.453 -0.997 1 83.06 226 LEU B C 1
ATOM 3671 O O . LEU B 1 226 ? 11.438 -16.891 0.097 1 83.06 226 LEU B O 1
ATOM 3675 N N . THR B 1 227 ? 12.625 -17.891 -1.509 1 90.38 227 THR B N 1
ATOM 3676 C CA . THR B 1 227 ? 13.875 -17.344 -1.018 1 90.38 227 THR B CA 1
ATOM 3677 C C . THR B 1 227 ? 13.906 -15.828 -1.217 1 90.38 227 THR B C 1
ATOM 3679 O O . THR B 1 227 ? 13.758 -15.336 -2.34 1 90.38 227 THR B O 1
ATOM 3682 N N . THR B 1 228 ? 14.062 -15.102 -0.129 1 91 228 THR B N 1
ATOM 3683 C CA . THR B 1 228 ? 13.961 -13.648 -0.25 1 91 228 THR B CA 1
ATOM 3684 C C . THR B 1 228 ? 15.008 -12.961 0.609 1 91 228 THR B C 1
ATOM 3686 O O . THR B 1 228 ? 15.43 -13.492 1.639 1 91 228 THR B O 1
ATOM 3689 N N . LEU B 1 229 ? 15.531 -11.883 0.081 1 92.88 229 LEU B N 1
ATOM 3690 C CA . LEU B 1 229 ? 16.156 -10.852 0.903 1 92.88 229 LEU B CA 1
ATOM 3691 C C . LEU B 1 229 ? 15.133 -9.781 1.286 1 92.88 229 LEU B C 1
ATOM 3693 O O . LEU B 1 229 ? 14.062 -9.688 0.678 1 92.88 229 LEU B O 1
ATOM 3697 N N . GLY B 1 230 ? 15.438 -9.078 2.279 1 90 230 GLY B N 1
ATOM 3698 C CA . GLY B 1 230 ? 14.461 -8.039 2.559 1 90 230 GLY B CA 1
ATOM 3699 C C . GLY B 1 230 ? 14.734 -7.293 3.852 1 90 230 GLY B C 1
ATOM 3700 O O . GLY B 1 230 ? 15.797 -7.465 4.461 1 90 230 GLY B O 1
ATOM 3701 N N . LEU B 1 231 ? 13.852 -6.379 4.125 1 90.31 231 LEU B N 1
ATOM 3702 C CA . LEU B 1 231 ? 13.852 -5.598 5.355 1 90.31 231 LEU B CA 1
ATOM 3703 C C . LEU B 1 231 ? 12.43 -5.332 5.832 1 90.31 231 LEU B C 1
ATOM 3705 O O . LEU B 1 231 ? 11.469 -5.68 5.145 1 90.31 231 LEU B O 1
ATOM 3709 N N . ASP B 1 232 ? 12.312 -4.855 7.008 1 89.38 232 ASP B N 1
ATOM 3710 C CA . ASP B 1 232 ? 11.016 -4.48 7.57 1 89.38 232 ASP B CA 1
ATOM 3711 C C . ASP B 1 232 ? 10.781 -2.977 7.461 1 89.38 232 ASP B C 1
ATOM 3713 O O . ASP B 1 232 ? 11.289 -2.205 8.281 1 89.38 232 ASP B O 1
ATOM 3717 N N . ALA B 1 233 ? 9.961 -2.611 6.492 1 91.44 233 ALA B N 1
ATOM 3718 C CA . ALA B 1 233 ? 9.711 -1.196 6.234 1 91.44 233 ALA B CA 1
ATOM 3719 C C . ALA B 1 233 ? 9.031 -0.534 7.43 1 91.44 233 ALA B C 1
ATOM 3721 O O . ALA B 1 233 ? 9.258 0.648 7.703 1 91.44 233 ALA B O 1
ATOM 3722 N N . ALA B 1 234 ? 8.172 -1.267 8.133 1 92.44 234 ALA B N 1
ATOM 3723 C CA . ALA B 1 234 ? 7.551 -0.723 9.336 1 92.44 234 ALA B CA 1
ATOM 3724 C C . ALA B 1 234 ? 8.602 -0.405 10.398 1 92.44 234 ALA B C 1
ATOM 3726 O O . ALA B 1 234 ? 8.523 0.626 11.07 1 92.44 234 ALA B O 1
ATOM 3727 N N . GLU B 1 235 ? 9.516 -1.318 10.5 1 93.88 235 GLU B N 1
ATOM 3728 C CA . GLU B 1 235 ? 10.609 -1.068 11.438 1 93.88 235 GLU B CA 1
ATOM 3729 C C . GLU B 1 235 ? 11.398 0.176 11.039 1 93.88 235 GLU B C 1
ATOM 3731 O O . GLU B 1 235 ? 11.773 0.978 11.898 1 93.88 235 GLU B O 1
ATOM 3736 N N . LEU B 1 236 ? 11.672 0.276 9.789 1 95 236 LEU B N 1
ATOM 3737 C CA . LEU B 1 236 ? 12.344 1.479 9.305 1 95 236 LEU B CA 1
ATOM 3738 C C . LEU B 1 236 ? 11.562 2.73 9.703 1 95 236 LEU B C 1
ATOM 3740 O O . LEU B 1 236 ? 12.148 3.691 10.211 1 95 236 LEU B O 1
ATOM 3744 N N . GLY B 1 237 ? 10.266 2.715 9.523 1 96.5 237 GLY B N 1
ATOM 3745 C CA . GLY B 1 237 ? 9.414 3.838 9.883 1 96.5 237 GLY B CA 1
ATOM 3746 C C . GLY B 1 237 ? 9.414 4.141 11.367 1 96.5 237 GLY B C 1
ATOM 3747 O O . GLY B 1 237 ? 9.469 5.305 11.773 1 96.5 237 GLY B O 1
ATOM 3748 N N . ARG B 1 238 ? 9.336 3.08 12.18 1 97.19 238 ARG B N 1
ATOM 3749 C CA . ARG B 1 238 ? 9.344 3.24 13.625 1 97.19 238 ARG B CA 1
ATOM 3750 C C . ARG B 1 238 ? 10.648 3.879 14.094 1 97.19 238 ARG B C 1
ATOM 3752 O O . ARG B 1 238 ? 10.641 4.801 14.914 1 97.19 238 ARG B O 1
ATOM 3759 N N . ARG B 1 239 ? 11.727 3.424 13.562 1 97.19 239 ARG B N 1
ATOM 3760 C CA . ARG B 1 239 ? 13.039 3.943 13.938 1 97.19 239 ARG B CA 1
ATOM 3761 C C . ARG B 1 239 ? 13.219 5.379 13.453 1 97.19 239 ARG B C 1
ATOM 3763 O O . ARG B 1 239 ? 13.852 6.191 14.133 1 97.19 239 ARG B O 1
ATOM 3770 N N . ALA B 1 240 ? 12.727 5.629 12.273 1 97.81 240 ALA B N 1
ATOM 3771 C CA . ALA B 1 240 ? 12.773 7 11.766 1 97.81 240 ALA B CA 1
ATOM 3772 C C . ALA B 1 240 ? 11.992 7.945 12.672 1 97.81 240 ALA B C 1
ATOM 3774 O O . ALA B 1 240 ? 12.453 9.047 12.977 1 97.81 240 ALA B O 1
ATOM 3775 N N . GLY B 1 241 ? 10.773 7.516 13.094 1 98.19 241 GLY B N 1
ATOM 3776 C CA . GLY B 1 241 ? 9.984 8.305 14.023 1 98.19 241 GLY B CA 1
ATOM 3777 C C . GLY B 1 241 ? 10.711 8.57 15.336 1 98.19 241 GLY B C 1
ATOM 3778 O O . GLY B 1 241 ? 10.703 9.703 15.828 1 98.19 241 GLY B O 1
ATOM 3779 N N . GLN B 1 242 ? 11.336 7.496 15.828 1 98.12 242 GLN B N 1
ATOM 3780 C CA . GLN B 1 242 ? 12.078 7.652 17.078 1 98.12 242 GLN B CA 1
ATOM 3781 C C . GLN B 1 242 ? 13.242 8.625 16.906 1 98.12 242 GLN B C 1
ATOM 3783 O O . GLN B 1 242 ? 13.484 9.469 17.766 1 98.12 242 GLN B O 1
ATOM 3788 N N . LEU B 1 243 ? 13.93 8.508 15.836 1 98.06 243 LEU B N 1
ATOM 3789 C CA . LEU B 1 243 ? 15.055 9.391 15.555 1 98.06 243 LEU B CA 1
ATOM 3790 C C . LEU B 1 243 ? 14.602 10.844 15.445 1 98.06 243 LEU B C 1
ATOM 3792 O O . LEU B 1 243 ? 15.273 11.75 15.938 1 98.06 243 LEU B O 1
ATOM 3796 N N . LEU B 1 244 ? 13.477 11.062 14.805 1 98.44 244 LEU B N 1
ATOM 3797 C CA . LEU B 1 244 ? 12.898 12.406 14.703 1 98.44 244 LEU B CA 1
ATOM 3798 C C . LEU B 1 244 ? 12.594 12.969 16.078 1 98.44 244 LEU B C 1
ATOM 3800 O O . LEU B 1 244 ? 12.922 14.125 16.375 1 98.44 244 LEU B O 1
ATOM 3804 N N . LEU B 1 245 ? 11.992 12.141 16.938 1 98.12 245 LEU B N 1
ATOM 3805 C CA . LEU B 1 245 ? 11.656 12.578 18.281 1 98.12 245 LEU B CA 1
ATOM 3806 C C . LEU B 1 245 ? 12.914 12.922 19.078 1 98.12 245 LEU B C 1
ATOM 3808 O O . LEU B 1 245 ? 12.961 13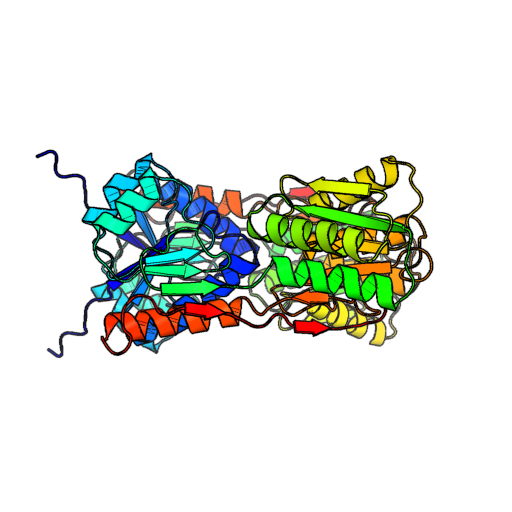.953 19.75 1 98.12 245 LEU B O 1
ATOM 3812 N N . ASP B 1 246 ? 13.906 12.023 18.953 1 97.88 246 ASP B N 1
ATOM 3813 C CA . ASP B 1 246 ? 15.164 12.258 19.656 1 97.88 246 ASP B CA 1
ATOM 3814 C C . ASP B 1 246 ? 15.82 13.555 19.188 1 97.88 246 ASP B C 1
ATOM 3816 O O . ASP B 1 246 ? 16.406 14.289 20 1 97.88 246 ASP B O 1
ATOM 3820 N N . ARG B 1 247 ? 15.734 13.844 17.906 1 97.31 247 ARG B N 1
ATOM 3821 C CA . ARG B 1 247 ? 16.281 15.078 17.344 1 97.31 247 ARG B CA 1
ATOM 3822 C C . ARG B 1 247 ? 15.508 16.297 17.844 1 97.31 247 ARG B C 1
ATOM 3824 O O . ARG B 1 247 ? 16.109 17.297 18.234 1 97.31 247 ARG B O 1
ATOM 3831 N N . LEU B 1 248 ? 14.242 16.203 17.891 1 97.19 248 LEU B N 1
ATOM 3832 C CA . LEU B 1 248 ? 13.367 17.312 18.266 1 97.19 248 LEU B CA 1
ATOM 3833 C C . LEU B 1 248 ? 13.508 17.625 19.75 1 97.19 248 LEU B C 1
ATOM 3835 O O . LEU B 1 248 ? 13.391 18.781 20.172 1 97.19 248 LEU B O 1
ATOM 3839 N N . ASP B 1 249 ? 13.836 16.578 20.5 1 95.5 249 ASP B N 1
ATOM 3840 C CA . ASP B 1 249 ? 13.969 16.734 21.938 1 95.5 249 ASP B CA 1
ATOM 3841 C C . ASP B 1 249 ? 15.398 17.125 22.312 1 95.5 249 ASP B C 1
ATOM 3843 O O . ASP B 1 249 ? 15.695 17.375 23.484 1 95.5 249 ASP B O 1
ATOM 3847 N N . GLY B 1 250 ? 16.25 17.094 21.391 1 93.81 250 GLY B N 1
ATOM 3848 C CA . GLY B 1 250 ? 17.641 17.438 21.656 1 93.81 250 GLY B CA 1
ATOM 3849 C C . GLY B 1 250 ? 18.453 16.297 22.234 1 93.81 250 GLY B C 1
ATOM 3850 O O . GLY B 1 250 ? 19.562 16.5 22.719 1 93.81 250 GLY B O 1
ATOM 3851 N N . GLU B 1 251 ? 17.922 15.133 22.203 1 93 251 GLU B N 1
ATOM 3852 C CA . GLU B 1 251 ? 18.578 13.961 22.781 1 93 251 GLU B CA 1
ATOM 3853 C C . GLU B 1 251 ? 19.562 13.344 21.781 1 93 251 GLU B C 1
ATOM 3855 O O . GLU B 1 251 ? 20.406 12.531 22.172 1 93 251 GLU B O 1
ATOM 3860 N N . GLN B 1 252 ? 19.344 13.641 20.531 1 90.69 252 GLN B N 1
ATOM 3861 C CA . GLN B 1 252 ? 20.219 13.141 19.484 1 90.69 252 GLN B CA 1
ATOM 3862 C C . GLN B 1 252 ? 20.781 14.289 18.641 1 90.69 252 GLN B C 1
ATOM 3864 O O . GLN B 1 252 ? 20.062 15.203 18.266 1 90.69 252 GLN B O 1
ATOM 3869 N N . PRO B 1 253 ? 22.062 14.281 18.484 1 91.69 253 PRO B N 1
ATOM 3870 C CA . PRO B 1 253 ? 22.656 15.32 17.641 1 91.69 253 PRO B CA 1
ATOM 3871 C C . PRO B 1 253 ? 22.328 15.133 16.156 1 91.69 253 PRO B C 1
ATOM 3873 O O . PRO B 1 253 ? 21.891 14.047 15.75 1 91.69 253 PRO B O 1
ATOM 3876 N N . ALA B 1 254 ? 22.594 16.203 15.414 1 93.56 254 ALA B N 1
ATOM 3877 C CA . ALA B 1 254 ? 22.453 16.109 13.961 1 93.56 254 ALA B CA 1
ATOM 3878 C C . ALA B 1 254 ? 23.5 15.172 13.375 1 93.56 254 ALA B C 1
ATOM 3880 O O . ALA B 1 254 ? 24.609 15.062 13.898 1 93.56 254 ALA B O 1
ATOM 3881 N N . GLY B 1 255 ? 23.109 14.438 12.32 1 94.88 255 GLY B N 1
ATOM 3882 C CA . GLY B 1 255 ? 24.078 13.672 11.562 1 94.88 255 GLY B CA 1
ATOM 3883 C C . GLY B 1 255 ? 24.141 12.211 11.969 1 94.88 255 GLY B C 1
ATOM 3884 O O . GLY B 1 255 ? 25.109 11.523 11.656 1 94.88 255 GLY B O 1
ATOM 3885 N N . THR B 1 256 ? 23.141 11.773 12.742 1 95.12 256 THR B N 1
ATOM 3886 C CA . THR B 1 256 ? 23.078 10.359 13.094 1 95.12 256 THR B CA 1
ATOM 3887 C C . THR B 1 256 ? 22.859 9.508 11.852 1 95.12 256 THR B C 1
ATOM 3889 O O . THR B 1 256 ? 22.062 9.875 10.977 1 95.12 256 THR B O 1
ATOM 3892 N N . ARG B 1 257 ? 23.656 8.461 11.789 1 94.25 257 ARG B N 1
ATOM 3893 C CA . ARG B 1 257 ? 23.516 7.523 10.68 1 94.25 257 ARG B CA 1
ATOM 3894 C C . ARG B 1 257 ? 23.188 6.121 11.172 1 94.25 257 ARG B C 1
ATOM 3896 O O . ARG B 1 257 ? 23.953 5.535 11.945 1 94.25 257 ARG B O 1
ATOM 3903 N N . LEU B 1 258 ? 22.078 5.617 10.766 1 94.5 258 LEU B N 1
ATOM 3904 C CA . LEU B 1 258 ? 21.641 4.266 11.094 1 94.5 258 LEU B CA 1
ATOM 3905 C C . LEU B 1 258 ? 21.453 3.432 9.836 1 94.5 258 LEU B C 1
ATOM 3907 O O . LEU B 1 258 ? 21.047 3.957 8.797 1 94.5 258 LEU B O 1
ATOM 3911 N N . THR B 1 259 ? 21.781 2.189 9.945 1 93.25 259 THR B N 1
ATOM 3912 C CA . THR B 1 259 ? 21.562 1.254 8.844 1 93.25 259 THR B CA 1
ATOM 3913 C C . THR B 1 259 ? 20.734 0.06 9.32 1 93.25 259 THR B C 1
ATOM 3915 O O . THR B 1 259 ? 21.031 -0.538 10.352 1 93.25 259 THR B O 1
ATOM 3918 N N . LEU B 1 260 ? 19.672 -0.204 8.609 1 92.38 260 LEU B N 1
ATOM 3919 C CA . LEU B 1 260 ? 18.891 -1.396 8.914 1 92.38 260 LEU B CA 1
ATOM 3920 C C . LEU B 1 260 ? 19.516 -2.635 8.281 1 92.38 260 LEU B C 1
ATOM 3922 O O . LEU B 1 260 ? 20 -2.582 7.152 1 92.38 260 LEU B O 1
ATOM 3926 N N . ASP B 1 261 ? 19.328 -3.725 8.969 1 88.94 261 ASP B N 1
ATOM 3927 C CA . ASP B 1 261 ? 19.859 -4.988 8.469 1 88.94 261 ASP B CA 1
ATOM 3928 C C . ASP B 1 261 ? 18.953 -5.582 7.395 1 88.94 261 ASP B C 1
ATOM 3930 O O . ASP B 1 261 ? 17.734 -5.492 7.484 1 88.94 261 ASP B O 1
ATOM 3934 N N . ILE B 1 262 ? 19.625 -6.082 6.434 1 90.38 262 ILE B N 1
ATOM 3935 C CA . ILE B 1 262 ? 18.922 -6.883 5.438 1 90.38 262 ILE B CA 1
ATOM 3936 C C . ILE B 1 262 ? 18.875 -8.344 5.891 1 90.38 262 ILE B C 1
ATOM 3938 O O . ILE B 1 262 ? 19.891 -8.906 6.285 1 90.38 262 ILE B O 1
ATOM 3942 N N . VAL B 1 263 ? 17.719 -8.883 5.859 1 89.75 263 VAL B N 1
ATOM 3943 C CA . VAL B 1 263 ? 17.547 -10.266 6.285 1 89.75 263 VAL B CA 1
ATOM 3944 C C . VAL B 1 263 ? 17.453 -11.18 5.066 1 89.75 263 VAL B C 1
ATOM 3946 O O . VAL B 1 263 ? 16.734 -10.891 4.113 1 89.75 263 VAL B O 1
ATOM 3949 N N . PHE B 1 264 ? 18.25 -12.227 5.09 1 91.88 264 PHE B N 1
ATOM 3950 C CA . PHE B 1 264 ? 18.203 -13.266 4.066 1 91.88 264 PHE B CA 1
ATOM 3951 C C . PHE B 1 264 ? 17.469 -14.492 4.574 1 91.88 264 PHE B C 1
ATOM 3953 O O . PHE B 1 264 ? 17.844 -15.078 5.594 1 91.88 264 PHE B O 1
ATOM 3960 N N . ASP B 1 265 ? 16.422 -14.844 3.924 1 89.12 265 ASP B N 1
ATOM 3961 C CA . ASP B 1 265 ? 15.625 -16 4.277 1 89.12 265 ASP B CA 1
ATOM 3962 C C . ASP B 1 265 ? 15.609 -17.031 3.143 1 89.12 265 ASP B C 1
ATOM 3964 O O . ASP B 1 265 ? 14.797 -16.922 2.219 1 89.12 265 ASP B O 1
ATOM 3968 N N . ALA B 1 266 ? 16.453 -18.031 3.229 1 90.56 266 ALA B N 1
ATOM 3969 C CA . ALA B 1 266 ? 16.531 -19.078 2.217 1 90.56 266 ALA B CA 1
ATOM 3970 C C . ALA B 1 266 ? 15.359 -20.047 2.35 1 90.56 266 ALA B C 1
ATOM 3972 O O . ALA B 1 266 ? 15.086 -20.562 3.439 1 90.56 266 ALA B O 1
ATOM 3973 N N . ARG B 1 267 ? 14.703 -20.203 1.225 1 89.06 267 ARG B N 1
ATOM 3974 C CA . ARG B 1 267 ? 13.586 -21.141 1.204 1 89.06 267 ARG B CA 1
ATOM 3975 C C . ARG B 1 267 ? 13.648 -22.047 -0.025 1 89.06 267 ARG B C 1
ATOM 3977 O O . ARG B 1 267 ? 14.734 -22.406 -0.483 1 89.06 267 ARG B O 1
ATOM 3984 N N . LEU B 1 268 ? 12.523 -22.453 -0.563 1 86.62 268 LEU B N 1
ATOM 3985 C CA . LEU B 1 268 ? 12.523 -23.578 -1.49 1 86.62 268 LEU B CA 1
ATOM 3986 C C . LEU B 1 268 ? 12.57 -23.094 -2.936 1 86.62 268 LEU B C 1
ATOM 3988 O O . LEU B 1 268 ? 12.734 -23.891 -3.857 1 86.62 268 LEU B O 1
ATOM 3992 N N . SER B 1 269 ? 12.508 -21.781 -3.125 1 89.44 269 SER B N 1
ATOM 3993 C CA . SER B 1 269 ? 12.453 -21.312 -4.504 1 89.44 269 SER B CA 1
ATOM 3994 C C . SER B 1 269 ? 13.844 -21.266 -5.129 1 89.44 269 SER B C 1
ATOM 3996 O O . SER B 1 269 ? 13.992 -20.906 -6.301 1 89.44 269 SER B O 1
ATOM 3998 N N . THR B 1 270 ? 14.891 -21.531 -4.41 1 92.75 270 THR B N 1
ATOM 3999 C CA . THR B 1 270 ? 16.25 -21.578 -4.957 1 92.75 270 THR B CA 1
ATOM 4000 C C . THR B 1 270 ? 16.953 -22.875 -4.543 1 92.75 270 THR B C 1
ATOM 4002 O O . THR B 1 270 ? 16.547 -23.516 -3.578 1 92.75 270 THR B O 1
#

Radius of gyration: 24.01 Å; Cα contacts (8 Å, |Δi|>4): 1284; chains: 2; bounding box: 65×72×57 Å